Protein AF-0000000084336779 (afdb_homodimer)

Nearest PDB structures (foldseek):
  4cyd-assembly2_C  TM=8.939E-01  e=8.452E-19  Corynebacterium glutamicum
  3i54-assembly2_C  TM=9.020E-01  e=1.570E-17  Mycobacterium tuberculosis
  3i54-assembly1_A  TM=8.736E-01  e=9.930E-18  Mycobacterium tuberculosis
  3h3u-assembly1_A  TM=8.502E-01  e=4.452E-18  Mycobacterium tuberculosis H37Rv
  3d0s-assembly1_B  TM=7.621E-01  e=4.071E-15  Mycobacterium tuberculosis

Foldseek 3Di:
DDCVPLDPLLLADFDQLVLLVQDDPVLNCLQQVPKDKDKAAAFAWPDAFQAQDFFKKAWQAAKKWWWAADPVRAIATPDIDGHSHMPPVVCLVVVGTHRTIMGTNHITIMITTGSCSNVVSCVVPPSSVVSVVVRVVSVVSNVVVLVCCLVPPDLQLLLLVLVVNQQVRQCPPDDPPDFRKRQGDLSNSCSHSVHDSVSSVVSVVVCVVVVQWDDDPRIIGGPNNSVSSVRNVDD/DDCVPLDPLLLADFDQLVLLVQDDPVLNCLQQVPKDKDKDAAFAWPDAFQAQDFFKKAWQAAKKWWWAADPVRAIATPDIDGHSHMPPVVCLVVVGTHRTIMGTNHITIMITTGSCSNVVSCVVPPSSVVSVVVRVVSVVSNVVVLVCCLVPPDLQLLLLVLVVNQQVRQCPPDDPPDFRKRQGDLSNSCSHSVHDSVSSVVSVVVCVVVVQWDDDPRIIGGPNNSVSSVRNVDD

Structure (mmCIF, N/CA/C/O backbone):
data_AF-0000000084336779-model_v1
#
loop_
_entity.id
_entity.type
_entity.pdbx_description
1 polymer 'Uncharacterized protein'
#
loop_
_atom_site.group_PDB
_atom_site.id
_atom_site.type_symbol
_atom_site.label_atom_id
_atom_site.label_alt_id
_atom_site.label_comp_id
_atom_site.label_asym_id
_atom_site.label_entity_id
_atom_site.label_seq_id
_atom_site.pdbx_PDB_ins_code
_atom_site.Cartn_x
_atom_site.Cartn_y
_atom_site.Cartn_z
_atom_site.occupancy
_atom_site.B_iso_or_equiv
_atom_site.auth_seq_id
_atom_site.auth_comp_id
_atom_site.auth_asym_id
_atom_site.auth_atom_id
_atom_site.pdbx_PDB_model_num
ATOM 1 N N . MET A 1 1 ? -5.23 15.453 24 1 59.94 1 MET A N 1
ATOM 2 C CA . MET A 1 1 ? -5 14.117 24.547 1 59.94 1 MET A CA 1
ATOM 3 C C . MET A 1 1 ? -4.207 13.258 23.562 1 59.94 1 MET A C 1
ATOM 5 O O . MET A 1 1 ? -4.406 13.344 22.359 1 59.94 1 MET A O 1
ATOM 9 N N . SER A 1 2 ? -3.123 12.586 23.984 1 70.31 2 SER A N 1
ATOM 10 C CA . SER A 1 2 ? -2.219 11.766 23.188 1 70.31 2 SER A CA 1
ATOM 11 C C . SER A 1 2 ? -2.861 10.438 22.828 1 70.31 2 SER A C 1
ATOM 13 O O . SER A 1 2 ? -3.717 9.93 23.547 1 70.31 2 SER A O 1
ATOM 15 N N . LEU A 1 3 ? -2.695 9.984 21.562 1 82.44 3 LEU A N 1
ATOM 16 C CA . LEU A 1 3 ? -3.203 8.703 21.094 1 82.44 3 LEU A CA 1
ATOM 17 C C . LEU A 1 3 ? -2.361 7.555 21.625 1 82.44 3 LEU A C 1
ATOM 19 O O . LEU A 1 3 ? -2.682 6.387 21.406 1 82.44 3 LEU A O 1
ATOM 23 N N . SER A 1 4 ? -1.417 7.887 22.391 1 77.12 4 SER A N 1
ATOM 24 C CA . SER A 1 4 ? -0.489 6.859 22.859 1 77.12 4 SER A CA 1
ATOM 25 C C . SER A 1 4 ? -1.213 5.781 23.656 1 77.12 4 SER A C 1
ATOM 27 O O . SER A 1 4 ? -1.967 6.086 24.578 1 77.12 4 SER A O 1
ATOM 29 N N . GLY A 1 5 ? -1.048 4.566 23.281 1 79.44 5 GLY A N 1
ATOM 30 C CA . GLY A 1 5 ? -1.66 3.43 23.953 1 79.44 5 GLY A CA 1
ATOM 31 C C . GLY A 1 5 ? -3.111 3.217 23.562 1 79.44 5 GLY A C 1
ATOM 32 O O . GLY A 1 5 ? -3.715 2.205 23.922 1 79.44 5 GLY A O 1
ATOM 33 N N . LEU A 1 6 ? -3.697 4.227 22.938 1 86 6 LEU A N 1
ATOM 34 C CA . LEU A 1 6 ? -5.105 4.148 22.578 1 86 6 LEU A CA 1
ATOM 35 C C . LEU A 1 6 ? -5.266 3.648 21.141 1 86 6 LEU A C 1
ATOM 37 O O . LEU A 1 6 ? -6.168 2.859 20.859 1 86 6 LEU A O 1
ATOM 41 N N . PHE A 1 7 ? -4.406 4.07 20.297 1 90.12 7 PHE A N 1
ATOM 42 C CA . PHE A 1 7 ? -4.445 3.779 18.859 1 90.12 7 PHE A CA 1
ATOM 43 C C . PHE A 1 7 ? -3.041 3.795 18.266 1 90.12 7 PHE A C 1
ATOM 45 O O . PHE A 1 7 ? -2.262 4.715 18.531 1 90.12 7 PHE A O 1
ATOM 52 N N . PRO A 1 8 ? -2.732 2.773 17.547 1 88.25 8 PRO A N 1
ATOM 53 C CA . PRO A 1 8 ? -1.38 2.73 16.984 1 88.25 8 PRO A CA 1
ATOM 54 C C . PRO A 1 8 ? -1.22 3.627 15.766 1 88.25 8 PRO A C 1
ATOM 56 O O . PRO A 1 8 ? -0.97 3.133 14.656 1 88.25 8 PRO A O 1
ATOM 59 N N . ILE A 1 9 ? -1.18 4.879 15.969 1 90.62 9 ILE A N 1
ATOM 60 C CA . ILE A 1 9 ? -1.196 5.883 14.914 1 90.62 9 ILE A CA 1
ATOM 61 C C . ILE A 1 9 ? 0.051 5.738 14.047 1 90.62 9 ILE A C 1
ATOM 63 O O . ILE A 1 9 ? 0.007 5.984 12.836 1 90.62 9 ILE A O 1
ATOM 67 N N . ASP A 1 10 ? 1.109 5.273 14.617 1 88.19 10 ASP A N 1
ATOM 68 C CA . ASP A 1 10 ? 2.365 5.137 13.883 1 88.19 10 ASP A CA 1
ATOM 69 C C . ASP A 1 10 ? 2.23 4.121 12.75 1 88.19 10 ASP A C 1
ATOM 71 O O . ASP A 1 10 ? 2.979 4.172 11.773 1 88.19 10 ASP A O 1
ATOM 75 N N . ARG A 1 11 ? 1.268 3.258 12.82 1 89.25 11 ARG A N 1
ATOM 76 C CA . ARG A 1 11 ? 1.077 2.227 11.805 1 89.25 11 ARG A CA 1
ATOM 77 C C . ARG A 1 11 ? 0.182 2.727 10.68 1 89.25 11 ARG A C 1
ATOM 79 O O . ARG A 1 11 ? -0.058 2.008 9.703 1 89.25 11 ARG A O 1
ATOM 86 N N . TRP A 1 12 ? -0.248 4.008 10.82 1 91.75 12 TRP A N 1
ATOM 87 C CA . TRP A 1 12 ? -1.237 4.504 9.867 1 91.75 12 TRP A CA 1
ATOM 88 C C . TRP A 1 12 ? -0.703 5.715 9.109 1 91.75 12 TRP A C 1
ATOM 90 O O . TRP A 1 12 ? -1.395 6.273 8.258 1 91.75 12 TRP A O 1
ATOM 100 N N . THR A 1 13 ? 0.487 6.094 9.469 1 91 13 THR A N 1
ATOM 101 C CA . THR A 1 13 ? 1.025 7.301 8.852 1 91 13 THR A CA 1
ATOM 102 C C . THR A 1 13 ? 2.434 7.059 8.32 1 91 13 THR A C 1
ATOM 104 O O . THR A 1 13 ? 3.172 6.23 8.859 1 91 13 THR A O 1
ATOM 107 N N . PHE A 1 14 ? 2.74 7.777 7.227 1 90.5 14 PHE A N 1
ATOM 108 C CA . PHE A 1 14 ? 4.09 7.703 6.68 1 90.5 14 PHE A CA 1
ATOM 109 C C . PHE A 1 14 ? 5.074 8.461 7.562 1 90.5 14 PHE A C 1
ATOM 111 O O . PHE A 1 14 ? 4.676 9.312 8.359 1 90.5 14 PHE A O 1
ATOM 118 N N . THR A 1 15 ? 6.367 8.18 7.43 1 84.06 15 THR A N 1
ATOM 119 C CA . THR A 1 15 ? 7.348 8.727 8.359 1 84.06 15 THR A CA 1
ATOM 120 C C . THR A 1 15 ? 8.438 9.484 7.609 1 84.06 15 THR A C 1
ATOM 122 O O . THR A 1 15 ? 9.562 9.617 8.102 1 84.06 15 THR A O 1
ATOM 125 N N . THR A 1 16 ? 8.195 9.961 6.441 1 84.31 16 THR A N 1
ATOM 126 C CA . THR A 1 16 ? 9.242 10.594 5.66 1 84.31 16 THR A CA 1
ATOM 127 C C . THR A 1 16 ? 9.727 11.875 6.34 1 84.31 16 THR A C 1
ATOM 129 O O . THR A 1 16 ? 10.797 12.391 6.02 1 84.31 16 THR A O 1
ATOM 132 N N . ARG A 1 17 ? 8.93 12.445 7.215 1 80.06 17 ARG A N 1
ATOM 133 C CA . ARG A 1 17 ? 9.359 13.625 7.965 1 80.06 17 ARG A CA 1
ATOM 134 C C . ARG A 1 17 ? 10.664 13.359 8.695 1 80.06 17 ARG A C 1
ATOM 136 O O . ARG A 1 17 ? 11.508 14.258 8.82 1 80.06 17 ARG A O 1
ATOM 143 N N . PHE A 1 18 ? 10.867 12.18 9.016 1 80.25 18 PHE A N 1
ATOM 144 C CA . PHE A 1 18 ? 12.047 11.836 9.805 1 80.25 18 PHE A CA 1
ATOM 145 C C . PHE A 1 18 ? 13.25 11.602 8.898 1 80.25 18 PHE A C 1
ATOM 147 O O . PHE A 1 18 ? 14.391 11.695 9.344 1 80.25 18 PHE A O 1
ATOM 154 N N . VAL A 1 19 ? 12.961 11.328 7.656 1 81.19 19 VAL A N 1
ATOM 155 C CA . VAL A 1 19 ? 14.039 11.047 6.715 1 81.19 19 VAL A CA 1
ATOM 156 C C . VAL A 1 19 ? 14.898 12.297 6.531 1 81.19 19 VAL A C 1
ATOM 158 O O . VAL A 1 19 ? 16.125 12.227 6.59 1 81.19 19 VAL A O 1
ATOM 161 N N . LEU A 1 20 ? 14.305 13.445 6.438 1 81.38 20 LEU A N 1
ATOM 162 C CA . LEU A 1 20 ? 15.047 14.68 6.191 1 81.38 20 LEU A CA 1
ATOM 163 C C . LEU A 1 20 ? 15.758 15.141 7.457 1 81.38 20 LEU A C 1
ATOM 165 O O . LEU A 1 20 ? 16.844 15.727 7.387 1 81.38 20 LEU A O 1
ATOM 169 N N . GLN A 1 21 ? 15.031 14.844 8.523 1 84.38 21 GLN A N 1
ATOM 170 C CA . GLN A 1 21 ? 15.602 15.258 9.805 1 84.38 21 GLN A CA 1
ATOM 171 C C . GLN A 1 21 ? 16.859 14.469 10.133 1 84.38 21 GLN A C 1
ATOM 173 O O . GLN A 1 21 ? 17.719 14.93 10.898 1 84.38 21 GLN A O 1
ATOM 178 N N . SER A 1 22 ? 16.984 13.352 9.562 1 84.44 22 SER A N 1
ATOM 179 C CA . SER A 1 22 ? 18.078 12.445 9.891 1 84.44 22 SER A CA 1
ATOM 180 C C . SER A 1 22 ? 19.297 12.711 9.008 1 84.44 22 SER A C 1
ATOM 182 O O . SER A 1 22 ? 20.375 12.148 9.234 1 84.44 22 SER A O 1
ATOM 184 N N . LEU A 1 23 ? 19.141 13.602 8.117 1 89.25 23 LEU A N 1
ATOM 185 C CA . LEU A 1 23 ? 20.234 13.883 7.184 1 89.25 23 LEU A CA 1
ATOM 186 C C . LEU A 1 23 ? 21.297 14.766 7.836 1 89.25 23 LEU A C 1
ATOM 188 O O . LEU A 1 23 ? 20.969 15.656 8.625 1 89.25 23 LEU A O 1
ATOM 192 N N . SER A 1 24 ? 22.547 14.484 7.504 1 91.56 24 SER A N 1
ATOM 193 C CA . SER A 1 24 ? 23.609 15.422 7.859 1 91.56 24 SER A CA 1
ATOM 194 C C . SER A 1 24 ? 23.375 16.781 7.227 1 91.56 24 SER A C 1
ATOM 196 O O . SER A 1 24 ? 22.625 16.906 6.254 1 91.56 24 SER A O 1
ATOM 198 N N . GLN A 1 25 ? 24.047 17.766 7.809 1 92.56 25 GLN A N 1
ATOM 199 C CA . GLN A 1 25 ? 23.906 19.109 7.246 1 92.56 25 GLN A CA 1
ATOM 200 C C . GLN A 1 25 ? 24.375 19.156 5.797 1 92.56 25 GLN A C 1
ATOM 202 O O . GLN A 1 25 ? 23.75 19.797 4.953 1 92.56 25 GLN A O 1
ATOM 207 N N . ASN A 1 26 ? 25.438 18.438 5.531 1 93.19 26 ASN A N 1
ATOM 208 C CA . ASN A 1 26 ? 25.969 18.391 4.172 1 93.19 26 ASN A CA 1
ATOM 209 C C . ASN A 1 26 ? 24.969 17.781 3.203 1 93.19 26 ASN A C 1
ATOM 211 O O . ASN A 1 26 ? 24.75 18.297 2.105 1 93.19 26 ASN A O 1
ATOM 215 N N . ASP A 1 27 ? 24.344 16.688 3.576 1 93.44 27 ASP A N 1
ATOM 216 C CA . ASP A 1 27 ? 23.359 16.016 2.732 1 93.44 27 ASP A CA 1
ATOM 217 C C . ASP A 1 27 ? 22.125 16.891 2.535 1 93.44 27 ASP A C 1
ATOM 219 O O . ASP A 1 27 ? 21.562 16.938 1.438 1 93.44 27 ASP A O 1
ATOM 223 N N . ARG A 1 28 ? 21.766 17.531 3.605 1 92.88 28 ARG A N 1
ATOM 224 C CA . ARG A 1 28 ? 20.609 18.422 3.529 1 92.88 28 ARG A CA 1
ATOM 225 C C . ARG A 1 28 ? 20.859 19.578 2.574 1 92.88 28 ARG A C 1
ATOM 227 O O . ARG A 1 28 ? 20.016 19.922 1.759 1 92.88 28 ARG A O 1
ATOM 234 N N . ASP A 1 29 ? 22.062 20.141 2.701 1 94.5 29 ASP A N 1
ATOM 235 C CA . ASP A 1 29 ? 22.438 21.25 1.818 1 94.5 29 ASP A CA 1
ATOM 236 C C . ASP A 1 29 ? 22.453 20.797 0.359 1 94.5 29 ASP A C 1
ATOM 238 O O . ASP A 1 29 ? 22 21.531 -0.526 1 94.5 29 ASP A O 1
ATOM 242 N N . ALA A 1 30 ? 22.938 19.656 0.138 1 94.94 30 ALA A N 1
ATOM 243 C CA . ALA A 1 30 ? 22.984 19.125 -1.218 1 94.94 30 ALA A CA 1
ATOM 244 C C . ALA A 1 30 ? 21.594 18.875 -1.768 1 94.94 30 ALA A C 1
ATOM 246 O O . ALA A 1 30 ? 21.297 19.203 -2.918 1 94.94 30 ALA A O 1
ATOM 247 N N . LEU A 1 31 ? 20.734 18.344 -0.934 1 95.31 31 LEU A N 1
ATOM 248 C CA . LEU A 1 31 ? 19.359 18.031 -1.321 1 95.31 31 LEU A CA 1
ATOM 249 C C . LEU A 1 31 ? 18.594 19.297 -1.67 1 95.31 31 LEU A C 1
ATOM 251 O O . LEU A 1 31 ? 17.812 19.312 -2.629 1 95.31 31 LEU A O 1
ATOM 255 N N . LEU A 1 32 ? 18.875 20.328 -0.88 1 95.38 32 LEU A N 1
ATOM 256 C CA . LEU A 1 32 ? 18.062 21.531 -1.008 1 95.38 32 LEU A CA 1
ATOM 257 C C . LEU A 1 32 ? 18.797 22.609 -1.794 1 95.38 32 LEU A C 1
ATOM 259 O O . LEU A 1 32 ? 18.391 23.766 -1.801 1 95.38 32 LEU A O 1
ATOM 263 N N . ALA A 1 33 ? 19.828 22.266 -2.473 1 95.12 33 ALA A N 1
ATOM 264 C CA . ALA A 1 33 ? 20.719 23.219 -3.129 1 95.12 33 ALA A CA 1
ATOM 265 C C . ALA A 1 33 ? 19.969 24.047 -4.16 1 95.12 33 ALA A C 1
ATOM 267 O O . ALA A 1 33 ? 20.172 25.266 -4.262 1 95.12 33 ALA A O 1
ATOM 268 N N . ARG A 1 34 ? 19.156 23.547 -4.934 1 97 34 ARG A N 1
ATOM 269 C CA . ARG A 1 34 ? 18.469 24.25 -6.008 1 97 34 ARG A CA 1
ATOM 270 C C . ARG A 1 34 ? 16.953 24.219 -5.797 1 97 34 ARG A C 1
ATOM 272 O O . ARG A 1 34 ? 16.188 24.203 -6.766 1 97 34 ARG A O 1
ATOM 279 N N . GLN A 1 35 ? 16.516 24.094 -4.559 1 97.12 35 GLN A N 1
ATOM 280 C CA . GLN A 1 35 ? 15.078 24.062 -4.258 1 97.12 35 GLN A CA 1
ATOM 281 C C . GLN A 1 35 ? 14.398 25.359 -4.656 1 97.12 35 GLN A C 1
ATOM 283 O O . GLN A 1 35 ? 15.023 26.422 -4.656 1 97.12 35 GLN A O 1
ATOM 288 N N . THR A 1 36 ? 13.156 25.328 -5.086 1 98.06 36 THR A N 1
ATOM 289 C CA . THR A 1 36 ? 12.297 26.484 -5.336 1 98.06 36 THR A CA 1
ATOM 290 C C . THR A 1 36 ? 11.039 26.422 -4.473 1 98.06 36 THR A C 1
ATOM 292 O O . THR A 1 36 ? 10.312 25.422 -4.496 1 98.06 36 THR A O 1
ATOM 295 N N . ASN A 1 37 ? 10.812 27.453 -3.732 1 97.81 37 ASN A N 1
ATOM 296 C CA . ASN A 1 37 ? 9.617 27.516 -2.9 1 97.81 37 ASN A CA 1
ATOM 297 C C . ASN A 1 37 ? 8.406 28.016 -3.686 1 97.81 37 ASN A C 1
ATOM 299 O O . ASN A 1 37 ? 8.477 29.062 -4.336 1 97.81 37 ASN A O 1
ATOM 303 N N . ILE A 1 38 ? 7.367 27.312 -3.613 1 98.25 38 ILE A N 1
ATOM 304 C CA . ILE A 1 38 ? 6.152 27.625 -4.352 1 98.25 38 ILE A CA 1
ATOM 305 C C . ILE A 1 38 ? 4.961 27.672 -3.398 1 98.25 38 ILE A C 1
ATOM 307 O O . ILE A 1 38 ? 4.824 26.797 -2.533 1 98.25 38 ILE A O 1
ATOM 311 N N . SER A 1 39 ? 4.145 28.625 -3.578 1 98.5 39 SER A N 1
ATOM 312 C CA . SER A 1 39 ? 2.902 28.703 -2.818 1 98.5 39 SER A CA 1
ATOM 313 C C . SER A 1 39 ? 1.728 28.156 -3.619 1 98.5 39 SER A C 1
ATOM 315 O O . SER A 1 39 ? 1.625 28.391 -4.824 1 98.5 39 SER A O 1
ATOM 317 N N . TYR A 1 40 ? 0.946 27.375 -2.988 1 98.5 40 TYR A N 1
ATOM 318 C CA . TYR A 1 40 ? -0.268 26.812 -3.574 1 98.5 40 TYR A CA 1
ATOM 319 C C . TYR A 1 40 ? -1.499 27.234 -2.783 1 98.5 40 TYR A C 1
ATOM 321 O O . TYR A 1 40 ? -1.467 27.281 -1.551 1 98.5 40 TYR A O 1
ATOM 329 N N . MET A 1 41 ? -2.525 27.531 -3.518 1 98.19 41 MET A N 1
ATOM 330 C CA . MET A 1 41 ? -3.82 27.75 -2.881 1 98.19 41 MET A CA 1
ATOM 331 C C . MET A 1 41 ? -4.566 26.438 -2.691 1 98.19 41 MET A C 1
ATOM 333 O O . MET A 1 41 ? -4.234 25.438 -3.328 1 98.19 41 MET A O 1
ATOM 337 N N . LYS A 1 42 ? -5.512 26.562 -1.841 1 96.5 42 LYS A N 1
ATOM 338 C CA . LYS A 1 42 ? -6.363 25.391 -1.646 1 96.5 42 LYS A CA 1
ATOM 339 C C . LYS A 1 42 ? -6.926 24.891 -2.975 1 96.5 42 LYS A C 1
ATOM 341 O O . LYS A 1 42 ? -7.438 25.672 -3.773 1 96.5 42 LYS A O 1
ATOM 346 N N . GLY A 1 43 ? -6.73 23.609 -3.17 1 96.62 43 GLY A N 1
ATOM 347 C CA . GLY A 1 43 ? -7.324 22.984 -4.344 1 96.62 43 GLY A CA 1
ATOM 348 C C . GLY A 1 43 ? -6.375 22.922 -5.527 1 96.62 43 GLY A C 1
ATOM 349 O O . GLY A 1 43 ? -6.613 22.188 -6.48 1 96.62 43 GLY A O 1
ATOM 350 N N . GLU A 1 44 ? -5.344 23.688 -5.457 1 98.31 44 GLU A N 1
ATOM 351 C CA . GLU A 1 44 ? -4.414 23.703 -6.582 1 98.31 44 GLU A CA 1
ATOM 352 C C . GLU A 1 44 ? -3.654 22.375 -6.688 1 98.31 44 GLU A C 1
ATOM 354 O O . GLU A 1 44 ? -3.26 21.797 -5.672 1 98.31 44 GLU A O 1
ATOM 359 N N . VAL A 1 45 ? -3.49 21.938 -7.914 1 98.25 45 VAL A N 1
ATOM 360 C CA . VAL A 1 45 ? -2.818 20.672 -8.195 1 98.25 45 VAL A CA 1
ATOM 361 C C . VAL A 1 45 ? -1.307 20.891 -8.227 1 98.25 45 VAL A C 1
ATOM 363 O O . VAL A 1 45 ? -0.819 21.844 -8.852 1 98.25 45 VAL A O 1
ATOM 366 N N . ILE A 1 46 ? -0.614 20.109 -7.531 1 98.44 46 ILE A N 1
ATOM 367 C CA . ILE A 1 46 ? 0.843 20.141 -7.484 1 98.44 46 ILE A CA 1
ATOM 368 C C . ILE A 1 46 ? 1.422 19.328 -8.641 1 98.44 46 ILE A C 1
ATOM 370 O O . ILE A 1 46 ? 2.309 19.812 -9.352 1 98.44 46 ILE A O 1
ATOM 374 N N . PHE A 1 47 ? 0.95 18.141 -8.844 1 98.12 47 PHE A N 1
ATOM 375 C CA . PHE A 1 47 ? 1.239 17.328 -10.016 1 98.12 47 PHE A CA 1
ATOM 376 C C . PHE A 1 47 ? 0.077 16.391 -10.32 1 98.12 47 PHE A C 1
ATOM 378 O O . PHE A 1 47 ? -0.802 16.188 -9.484 1 98.12 47 PHE A O 1
ATOM 385 N N . ARG A 1 48 ? 0.099 15.797 -11.555 1 96.94 48 ARG A N 1
ATOM 386 C CA . ARG A 1 48 ? -1.026 14.992 -12.023 1 96.94 48 ARG A CA 1
ATOM 387 C C . ARG A 1 48 ? -0.594 13.555 -12.305 1 96.94 48 ARG A C 1
ATOM 389 O O . ARG A 1 48 ? 0.518 13.32 -12.781 1 96.94 48 ARG A O 1
ATOM 396 N N . GLU A 1 49 ? -1.494 12.766 -12.039 1 94.69 49 GLU A N 1
ATOM 397 C CA . GLU A 1 49 ? -1.31 11.344 -12.344 1 94.69 49 GLU A CA 1
ATOM 398 C C . GLU A 1 49 ? -0.888 11.148 -13.797 1 94.69 49 GLU A C 1
ATOM 400 O O . GLU A 1 49 ? -1.36 11.859 -14.688 1 94.69 49 GLU A O 1
ATOM 405 N N . ASN A 1 50 ? 0.074 10.242 -14.078 1 94.06 50 ASN A N 1
ATOM 406 C CA . ASN A 1 50 ? 0.521 9.773 -15.383 1 94.06 50 ASN A CA 1
ATOM 407 C C . ASN A 1 50 ? 1.427 10.789 -16.062 1 94.06 50 ASN A C 1
ATOM 409 O O . ASN A 1 50 ? 1.746 10.656 -17.25 1 94.06 50 ASN A O 1
ATOM 413 N N . THR A 1 51 ? 1.812 11.828 -15.391 1 96.75 51 THR A N 1
ATOM 414 C CA . THR A 1 51 ? 2.805 12.766 -15.914 1 96.75 51 THR A CA 1
ATOM 415 C C . THR A 1 51 ? 4.211 12.359 -15.484 1 96.75 51 THR A C 1
ATOM 417 O O . THR A 1 51 ? 4.375 11.586 -14.531 1 96.75 51 THR A O 1
ATOM 420 N N . VAL A 1 52 ? 5.199 12.812 -16.203 1 97.19 52 VAL A N 1
ATOM 421 C CA . VAL A 1 52 ? 6.598 12.492 -15.922 1 97.19 52 VAL A CA 1
ATOM 422 C C . VAL A 1 52 ? 7.105 13.344 -14.758 1 97.19 52 VAL A C 1
ATOM 424 O O . VAL A 1 52 ? 7.008 14.57 -14.789 1 97.19 52 VAL A O 1
ATOM 427 N N . PRO A 1 53 ? 7.602 12.68 -13.742 1 97.31 53 PRO A N 1
ATOM 428 C CA . PRO A 1 53 ? 8.102 13.453 -12.602 1 97.31 53 PRO A CA 1
ATOM 429 C C . PRO A 1 53 ? 9.383 14.211 -12.922 1 97.31 53 PRO A C 1
ATOM 431 O O . PRO A 1 53 ? 10.273 13.68 -13.586 1 97.31 53 PRO A O 1
ATOM 434 N N . SER A 1 54 ? 9.516 15.43 -12.484 1 96.19 54 SER A N 1
ATOM 435 C CA . SER A 1 54 ? 10.703 16.25 -12.688 1 96.19 54 SER A CA 1
ATOM 436 C C . SER A 1 54 ? 11.453 16.469 -11.375 1 96.19 54 SER A C 1
ATOM 438 O O . SER A 1 54 ? 12.586 16.953 -11.375 1 96.19 54 SER A O 1
ATOM 440 N N . GLY A 1 55 ? 10.82 16.125 -10.297 1 97.19 55 GLY A N 1
ATOM 441 C CA . GLY A 1 55 ? 11.398 16.312 -8.977 1 97.19 55 GLY A CA 1
ATOM 442 C C . GLY A 1 55 ? 10.477 15.867 -7.855 1 97.19 55 GLY A C 1
ATOM 443 O O . GLY A 1 55 ? 9.5 15.156 -8.094 1 97.19 55 GLY A O 1
ATOM 444 N N . VAL A 1 56 ? 10.93 16.156 -6.625 1 97.44 56 VAL A N 1
ATOM 445 C CA . VAL A 1 56 ? 10.156 15.82 -5.43 1 97.44 56 VAL A CA 1
ATOM 446 C C . VAL A 1 56 ? 9.727 17.109 -4.727 1 97.44 56 VAL A C 1
ATOM 448 O O . VAL A 1 56 ? 10.242 18.188 -5.012 1 97.44 56 VAL A O 1
ATOM 451 N N . TYR A 1 57 ? 8.758 16.953 -3.855 1 98.25 57 TYR A N 1
ATOM 452 C CA . TYR A 1 57 ? 8.156 18.109 -3.195 1 98.25 57 TYR A CA 1
ATOM 453 C C . TYR A 1 57 ? 8.203 17.953 -1.681 1 98.25 57 TYR A C 1
ATOM 455 O O . TYR A 1 57 ? 7.715 16.969 -1.138 1 98.25 57 TYR A O 1
ATOM 463 N N . LEU A 1 58 ? 8.789 18.922 -1.054 1 97.25 58 LEU A N 1
ATOM 464 C CA . LEU A 1 58 ? 8.844 18.984 0.403 1 97.25 58 LEU A CA 1
ATOM 465 C C . LEU A 1 58 ? 7.816 19.969 0.949 1 97.25 58 LEU A C 1
ATOM 467 O O . LEU A 1 58 ? 7.863 21.156 0.632 1 97.25 58 LEU A O 1
ATOM 471 N N . ILE A 1 59 ? 6.957 19.5 1.797 1 96.81 59 ILE A N 1
ATOM 472 C CA . ILE A 1 59 ? 5.918 20.359 2.363 1 96.81 59 ILE A CA 1
ATOM 473 C C . ILE A 1 59 ? 6.504 21.188 3.504 1 96.81 59 ILE A C 1
ATOM 475 O O . ILE A 1 59 ? 6.887 20.641 4.543 1 96.81 59 ILE A O 1
ATOM 479 N N . ILE A 1 60 ? 6.551 22.422 3.268 1 95.56 60 ILE A N 1
ATOM 480 C CA . ILE A 1 60 ? 7.031 23.344 4.297 1 95.56 60 ILE A CA 1
ATOM 481 C C . ILE A 1 60 ? 5.898 23.672 5.262 1 95.56 60 ILE A C 1
ATOM 483 O O . ILE A 1 60 ? 6.094 23.688 6.48 1 95.56 60 ILE A O 1
ATOM 487 N N . SER A 1 61 ? 4.797 23.938 4.734 1 95.38 61 SER A N 1
ATOM 488 C CA . SER A 1 61 ? 3.58 24.156 5.508 1 95.38 61 SER A CA 1
ATOM 489 C C . SER A 1 61 ? 2.336 23.812 4.699 1 95.38 61 SER A C 1
ATOM 491 O O . SER A 1 61 ? 2.34 23.906 3.473 1 95.38 61 SER A O 1
ATOM 493 N N . GLY A 1 62 ? 1.328 23.391 5.48 1 95.12 62 GLY A N 1
ATOM 494 C CA . GLY A 1 62 ? 0.069 23.016 4.855 1 95.12 62 GLY A CA 1
ATOM 495 C C . GLY A 1 62 ? -0.145 21.516 4.789 1 95.12 62 GLY A C 1
ATOM 496 O O . GLY A 1 62 ? 0.614 20.75 5.387 1 95.12 62 GLY A O 1
ATOM 497 N N . LYS A 1 63 ? -1.28 21.156 4.121 1 96.31 63 LYS A N 1
ATOM 498 C CA . LYS A 1 63 ? -1.663 19.766 3.93 1 96.31 63 LYS A CA 1
ATOM 499 C C . LYS A 1 63 ? -1.904 19.453 2.455 1 96.31 63 LYS A C 1
ATOM 501 O O . LYS A 1 63 ? -2.5 20.25 1.737 1 96.31 63 LYS A O 1
ATOM 506 N N . VAL A 1 64 ? -1.321 18.375 2.064 1 97.62 64 VAL A N 1
ATOM 507 C CA . VAL A 1 64 ? -1.436 17.938 0.674 1 97.62 64 VAL A CA 1
ATOM 508 C C . VAL A 1 64 ? -2.074 16.562 0.609 1 97.62 64 VAL A C 1
ATOM 510 O O . VAL A 1 64 ? -1.686 15.656 1.351 1 97.62 64 VAL A O 1
ATOM 513 N N . LYS A 1 65 ? -3.094 16.391 -0.22 1 97.62 65 LYS A N 1
ATOM 514 C CA . LYS A 1 65 ? -3.674 15.07 -0.446 1 97.62 65 LYS A CA 1
ATOM 515 C C . LYS A 1 65 ? -3.066 14.406 -1.68 1 97.62 65 LYS A C 1
ATOM 517 O O . LYS A 1 65 ? -2.818 15.07 -2.688 1 97.62 65 LYS A O 1
ATOM 522 N N . LYS A 1 66 ? -2.727 13.203 -1.578 1 97.19 66 LYS A N 1
ATOM 523 C CA . LYS A 1 66 ? -2.402 12.32 -2.695 1 97.19 66 LYS A CA 1
ATOM 524 C C . LYS A 1 66 ? -3.613 11.484 -3.107 1 97.19 66 LYS A C 1
ATOM 526 O O . LYS A 1 66 ? -4.207 10.797 -2.279 1 97.19 66 LYS A O 1
ATOM 531 N N . TYR A 1 67 ? -4.008 11.57 -4.426 1 96.19 67 TYR A N 1
ATOM 532 C CA . TYR A 1 67 ? -5.293 10.977 -4.781 1 96.19 67 TYR A CA 1
ATOM 533 C C . TYR A 1 67 ? -5.293 10.492 -6.223 1 96.19 67 TYR A C 1
ATOM 535 O O . TYR A 1 67 ? -4.418 10.859 -7.008 1 96.19 67 TYR A O 1
ATOM 543 N N . ARG A 1 68 ? -6.168 9.609 -6.438 1 92.44 68 ARG A N 1
ATOM 544 C CA . ARG A 1 68 ? -6.449 9.109 -7.777 1 92.44 68 ARG A CA 1
ATOM 545 C C . ARG A 1 68 ? -7.914 9.32 -8.148 1 92.44 68 ARG A C 1
ATOM 547 O O . ARG A 1 68 ? -8.789 9.297 -7.277 1 92.44 68 ARG A O 1
ATOM 554 N N . VAL A 1 69 ? -8.078 9.586 -9.445 1 87.94 69 VAL A N 1
ATOM 555 C CA . VAL A 1 69 ? -9.445 9.719 -9.93 1 87.94 69 VAL A CA 1
ATOM 556 C C . VAL A 1 69 ? -9.781 8.562 -10.875 1 87.94 69 VAL A C 1
ATOM 558 O O . VAL A 1 69 ? -8.992 8.234 -11.758 1 87.94 69 VAL A O 1
ATOM 561 N N . SER A 1 70 ? -10.82 7.84 -10.562 1 76.38 70 SER A N 1
ATOM 562 C CA . SER A 1 70 ? -11.242 6.746 -11.422 1 76.38 70 SER A CA 1
ATOM 563 C C . SER A 1 70 ? -12.172 7.238 -12.531 1 76.38 70 SER A C 1
ATOM 565 O O . SER A 1 70 ? -12.492 8.43 -12.594 1 76.38 70 SER A O 1
ATOM 567 N N . GLY A 1 71 ? -12.508 6.375 -13.5 1 66.56 71 GLY A N 1
ATOM 568 C CA . GLY A 1 71 ? -13.32 6.668 -14.664 1 66.56 71 GLY A CA 1
ATOM 569 C C . GLY A 1 71 ? -14.688 7.223 -14.32 1 66.56 71 GLY A C 1
ATOM 570 O O . GLY A 1 71 ? -15.305 7.918 -15.125 1 66.56 71 GLY A O 1
ATOM 571 N N . GLN A 1 72 ? -15.062 7.07 -13.148 1 66.94 72 GLN A N 1
ATOM 572 C CA . GLN A 1 72 ? -16.375 7.602 -12.812 1 66.94 72 GLN A CA 1
ATOM 573 C C . GLN A 1 72 ? -16.25 8.922 -12.055 1 66.94 72 GLN A C 1
ATOM 575 O O . GLN A 1 72 ? -17.172 9.32 -11.328 1 66.94 72 GLN A O 1
ATOM 580 N N . ALA A 1 73 ? -15.031 9.406 -12.094 1 66.25 73 ALA A N 1
ATOM 581 C CA . ALA A 1 73 ? -14.711 10.711 -11.516 1 66.25 73 ALA A CA 1
ATOM 582 C C . ALA A 1 73 ? -14.773 10.664 -9.992 1 66.25 73 ALA A C 1
ATOM 584 O O . ALA A 1 73 ? -15.18 11.641 -9.352 1 66.25 73 ALA A O 1
ATOM 585 N N . LYS A 1 74 ? -14.711 9.547 -9.516 1 82.38 74 LYS A N 1
ATOM 586 C CA . LYS A 1 74 ? -14.625 9.43 -8.062 1 82.38 74 LYS A CA 1
ATOM 587 C C . LYS A 1 74 ? -13.172 9.43 -7.598 1 82.38 74 LYS A C 1
ATOM 589 O O . LYS A 1 74 ? -12.344 8.672 -8.117 1 82.38 74 LYS A O 1
ATOM 594 N N . ALA A 1 75 ? -12.922 10.375 -6.617 1 88.88 75 ALA A N 1
ATOM 595 C CA . ALA A 1 75 ? -11.562 10.484 -6.109 1 88.88 75 ALA A CA 1
ATOM 596 C C . ALA A 1 75 ? -11.328 9.516 -4.949 1 88.88 75 ALA A C 1
ATOM 598 O O . ALA A 1 75 ? -12.242 9.258 -4.16 1 88.88 75 ALA A O 1
ATOM 599 N N . GLN A 1 76 ? -10.203 8.961 -4.957 1 92.06 76 GLN A N 1
ATOM 600 C CA . GLN A 1 76 ? -9.711 8.172 -3.832 1 92.06 76 GLN A CA 1
ATOM 601 C C . GLN A 1 76 ? -8.43 8.766 -3.262 1 92.06 76 GLN A C 1
ATOM 603 O O . GLN A 1 76 ? -7.422 8.883 -3.967 1 92.06 76 GLN A O 1
ATOM 608 N N . ILE A 1 77 ? -8.508 9.148 -2.033 1 95.44 77 ILE A N 1
ATOM 609 C CA . ILE A 1 77 ? -7.32 9.695 -1.387 1 95.44 77 ILE A CA 1
ATOM 610 C C . ILE A 1 77 ? -6.488 8.562 -0.791 1 95.44 77 ILE A C 1
ATOM 612 O O . ILE A 1 77 ? -6.988 7.773 0.012 1 95.44 77 ILE A O 1
ATOM 616 N N . ILE A 1 78 ? -5.242 8.516 -1.195 1 94.56 78 ILE A N 1
ATOM 617 C CA . ILE A 1 78 ? -4.316 7.488 -0.739 1 94.56 78 ILE A CA 1
ATOM 618 C C . ILE A 1 78 ? -3.758 7.867 0.631 1 94.56 78 ILE A C 1
ATOM 620 O O . ILE A 1 78 ? -3.768 7.055 1.56 1 94.56 78 ILE A O 1
ATOM 624 N N . TYR A 1 79 ? -3.27 9.055 0.788 1 95 79 TYR A N 1
ATOM 625 C CA . TYR A 1 79 ? -2.84 9.578 2.08 1 95 79 TYR A CA 1
ATOM 626 C C . TYR A 1 79 ? -2.75 11.102 2.053 1 95 79 TYR A C 1
ATOM 628 O O . TYR A 1 79 ? -2.859 11.711 0.988 1 95 79 TYR A O 1
ATOM 636 N N . VAL A 1 80 ? -2.615 11.648 3.27 1 96.06 80 VAL A N 1
ATOM 637 C CA . VAL A 1 80 ? -2.408 13.086 3.436 1 96.06 80 VAL A CA 1
ATOM 638 C C . VAL A 1 80 ? -1.003 13.344 3.975 1 96.06 80 VAL A C 1
ATOM 640 O O . VAL A 1 80 ? -0.561 12.688 4.918 1 96.06 80 VAL A O 1
ATOM 643 N N . ALA A 1 81 ? -0.358 14.242 3.32 1 96.31 81 ALA A N 1
ATOM 644 C CA . ALA A 1 81 ? 0.984 14.641 3.742 1 96.31 81 ALA A CA 1
ATOM 645 C C . ALA A 1 81 ? 0.975 16.016 4.387 1 96.31 81 ALA A C 1
ATOM 647 O O . ALA A 1 81 ? 0.225 16.906 3.963 1 96.31 81 ALA A O 1
ATOM 648 N N . GLY A 1 82 ? 1.75 16.125 5.414 1 94.75 82 GLY A N 1
ATOM 649 C CA . GLY A 1 82 ? 1.855 17.391 6.113 1 94.75 82 GLY A CA 1
ATOM 650 C C . GLY A 1 82 ? 3.277 17.906 6.188 1 94.75 82 GLY A C 1
ATOM 651 O O . GLY A 1 82 ? 4.141 17.484 5.418 1 94.75 82 GLY A O 1
ATOM 652 N N . GLN A 1 83 ? 3.486 18.859 7.094 1 92.5 83 GLN A N 1
ATOM 653 C CA . GLN A 1 83 ? 4.754 19.562 7.254 1 92.5 83 GLN A CA 1
ATOM 654 C C . GLN A 1 83 ? 5.914 18.578 7.418 1 92.5 83 GLN A C 1
ATOM 656 O O . GLN A 1 83 ? 5.844 17.672 8.242 1 92.5 83 GLN A O 1
ATOM 661 N N . GLY A 1 84 ? 6.941 18.766 6.547 1 92.19 84 GLY A N 1
ATOM 662 C CA . GLY A 1 84 ? 8.156 17.984 6.68 1 92.19 84 GLY A CA 1
ATOM 663 C C . GLY A 1 84 ? 8.141 16.719 5.852 1 92.19 84 GLY A C 1
ATOM 664 O O . GLY A 1 84 ? 9.156 16.016 5.754 1 92.19 84 GLY A O 1
ATOM 665 N N . GLU A 1 85 ? 7.07 16.422 5.254 1 94.5 85 GLU A N 1
ATOM 666 C CA . GLU A 1 85 ? 6.973 15.18 4.488 1 94.5 85 GLU A CA 1
ATOM 667 C C . GLU A 1 85 ? 7.277 15.414 3.012 1 94.5 85 GLU A C 1
ATOM 669 O O . GLU A 1 85 ? 7.09 16.531 2.506 1 94.5 85 GLU A O 1
ATOM 674 N N . LEU A 1 86 ? 7.777 14.414 2.387 1 95.69 86 LEU A N 1
ATOM 675 C CA . LEU A 1 86 ? 8.086 14.406 0.961 1 95.69 86 LEU A CA 1
ATOM 676 C C . LEU A 1 86 ? 6.969 13.742 0.166 1 95.69 86 LEU A C 1
ATOM 678 O O . LEU A 1 86 ? 6.41 12.727 0.599 1 95.69 86 LEU A O 1
ATOM 682 N N . VAL A 1 87 ? 6.629 14.367 -1.007 1 96.75 87 VAL A N 1
ATOM 683 C CA . VAL A 1 87 ? 5.703 13.711 -1.923 1 96.75 87 VAL A CA 1
ATOM 684 C C . VAL A 1 87 ? 6.305 13.664 -3.324 1 96.75 87 VAL A C 1
ATOM 686 O O . VAL A 1 87 ? 7.195 14.453 -3.648 1 96.75 87 VAL A O 1
ATOM 689 N N . GLY A 1 88 ? 5.922 12.664 -4.082 1 96.56 88 GLY A N 1
ATOM 690 C CA . GLY A 1 88 ? 6.367 12.531 -5.461 1 96.56 88 GLY A CA 1
ATOM 691 C C . GLY A 1 88 ? 7.621 11.695 -5.605 1 96.56 88 GLY A C 1
ATOM 692 O O . GLY A 1 88 ? 8.016 11.344 -6.719 1 96.56 88 GLY A O 1
ATOM 693 N N . TYR A 1 89 ? 8.234 11.312 -4.551 1 96.44 89 TYR A N 1
ATOM 694 C CA . TYR A 1 89 ? 9.523 10.625 -4.59 1 96.44 89 TYR A CA 1
ATOM 695 C C . TYR A 1 89 ? 9.359 9.188 -5.066 1 96.44 89 TYR A C 1
ATOM 697 O O . TYR A 1 89 ? 10.289 8.602 -5.621 1 96.44 89 TYR A O 1
ATOM 705 N N . HIS A 1 90 ? 8.219 8.609 -4.91 1 96.81 90 HIS A N 1
ATOM 706 C CA . HIS A 1 90 ? 8.008 7.238 -5.359 1 96.81 90 HIS A CA 1
ATOM 707 C C . HIS A 1 90 ? 8.227 7.105 -6.859 1 96.81 90 HIS A C 1
ATOM 709 O O . HIS A 1 90 ? 8.906 6.18 -7.316 1 96.81 90 HIS A O 1
ATOM 715 N N . ALA A 1 91 ? 7.648 8.055 -7.605 1 96.75 91 ALA A N 1
ATOM 716 C CA . ALA A 1 91 ? 7.734 8.016 -9.062 1 96.75 91 ALA A CA 1
ATOM 717 C C . ALA A 1 91 ? 9.18 8.188 -9.531 1 96.75 91 ALA A C 1
ATOM 719 O O . ALA A 1 91 ? 9.602 7.555 -10.508 1 96.75 91 ALA A O 1
ATOM 720 N N . ILE A 1 92 ? 9.906 9 -8.859 1 97 92 ILE A N 1
ATOM 721 C CA . ILE A 1 92 ? 11.305 9.234 -9.195 1 97 92 ILE A CA 1
ATOM 722 C C . ILE A 1 92 ? 12.117 7.961 -8.969 1 97 92 ILE A C 1
ATOM 724 O O . ILE A 1 92 ? 12.883 7.543 -9.836 1 97 92 ILE A O 1
ATOM 728 N N . LEU A 1 93 ? 11.914 7.375 -7.855 1 95.94 93 LEU A N 1
ATOM 729 C CA . LEU A 1 93 ? 12.688 6.203 -7.469 1 95.94 93 LEU A CA 1
ATOM 730 C C . LEU A 1 93 ? 12.352 5.008 -8.352 1 95.94 93 LEU A C 1
ATOM 732 O O . LEU A 1 93 ? 13.242 4.25 -8.742 1 95.94 93 LEU A O 1
ATOM 736 N N . SER A 1 94 ? 11.055 4.836 -8.656 1 95.38 94 SER A N 1
ATOM 737 C CA . SER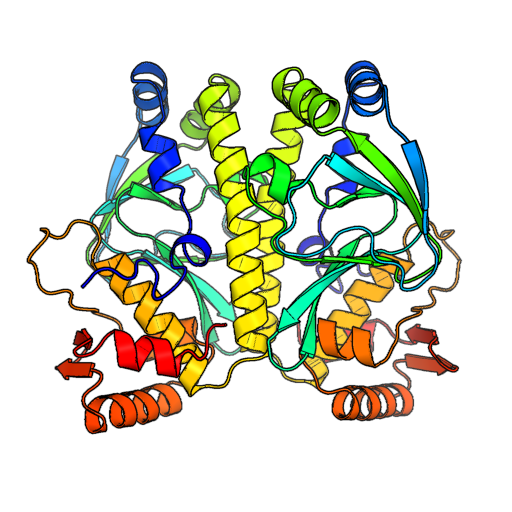 A 1 94 ? 10.633 3.701 -9.477 1 95.38 94 SER A CA 1
ATOM 738 C C . SER A 1 94 ? 10.883 3.969 -10.953 1 95.38 94 SER A C 1
ATOM 740 O O . SER A 1 94 ? 10.75 3.066 -11.781 1 95.38 94 SER A O 1
ATOM 742 N N . GLU A 1 95 ? 11.25 5.207 -11.289 1 94.88 95 GLU A N 1
ATOM 743 C CA . GLU A 1 95 ? 11.43 5.633 -12.672 1 94.88 95 GLU A CA 1
ATOM 744 C C . GLU A 1 95 ? 10.164 5.406 -13.492 1 94.88 95 GLU A C 1
ATOM 746 O O . GLU A 1 95 ? 10.219 4.871 -14.602 1 94.88 95 GLU A O 1
ATOM 751 N N . GLU A 1 96 ? 9.039 5.734 -12.875 1 95.62 96 GLU A N 1
ATOM 752 C CA . GLU A 1 96 ? 7.715 5.637 -13.477 1 95.62 96 GLU A CA 1
ATOM 753 C C . GLU A 1 96 ? 7.012 6.992 -13.484 1 95.62 96 GLU A C 1
ATOM 755 O O . GLU A 1 96 ? 7.512 7.961 -12.906 1 95.62 96 GLU A O 1
ATOM 760 N N . ARG A 1 97 ? 5.941 7.066 -14.273 1 95.94 97 ARG A N 1
ATOM 761 C CA . ARG A 1 97 ? 5.059 8.227 -14.18 1 95.94 97 ARG A CA 1
ATOM 762 C C . ARG A 1 97 ? 4.371 8.281 -12.82 1 95.94 97 ARG A C 1
ATOM 764 O O . ARG A 1 97 ? 4.336 7.289 -12.094 1 95.94 97 ARG A O 1
ATOM 771 N N . TYR A 1 98 ? 3.941 9.492 -12.445 1 95.94 98 TYR A N 1
ATOM 772 C CA . TYR A 1 98 ? 3.205 9.594 -11.195 1 95.94 98 TYR A CA 1
ATOM 773 C C . TYR A 1 98 ? 2.021 8.633 -11.172 1 95.94 98 TYR A C 1
ATOM 775 O O . TYR A 1 98 ? 1.187 8.648 -12.086 1 95.94 98 TYR A O 1
ATOM 783 N N . PRO A 1 99 ? 1.964 7.789 -10.188 1 92.81 99 PRO A N 1
ATOM 784 C CA . PRO A 1 99 ? 0.832 6.859 -10.117 1 92.81 99 PRO A CA 1
ATOM 785 C C . PRO A 1 99 ? -0.446 7.523 -9.609 1 92.81 99 PRO A C 1
ATOM 787 O O . PRO A 1 99 ? -1.525 6.93 -9.68 1 92.81 99 PRO A O 1
ATOM 790 N N . ASP A 1 100 ? -0.331 8.688 -9.07 1 95 100 ASP A N 1
ATOM 791 C CA . ASP A 1 100 ? -1.427 9.445 -8.477 1 95 100 ASP A CA 1
ATOM 792 C C . ASP A 1 100 ? -1.171 10.953 -8.578 1 95 100 ASP A C 1
ATOM 794 O O . ASP A 1 100 ? -0.125 11.375 -9.078 1 95 100 ASP A O 1
ATOM 798 N N . SER A 1 101 ? -2.166 11.695 -8.227 1 97.06 101 SER A N 1
ATOM 799 C CA . SER A 1 101 ? -2.078 13.156 -8.227 1 97.06 101 SER A CA 1
ATOM 800 C C . SER A 1 101 ? -1.885 13.695 -6.812 1 97.06 101 SER A C 1
ATOM 802 O O . SER A 1 101 ? -2.094 12.984 -5.832 1 97.06 101 SER A O 1
ATOM 804 N N . ALA A 1 102 ? -1.389 14.906 -6.75 1 98.25 102 ALA A N 1
ATOM 805 C CA . ALA A 1 102 ? -1.268 15.633 -5.488 1 98.25 102 ALA A CA 1
ATOM 806 C C . ALA A 1 102 ? -1.9 17.016 -5.59 1 98.25 102 ALA A C 1
ATOM 808 O O . ALA A 1 102 ? -1.74 17.703 -6.598 1 98.25 102 ALA A O 1
ATOM 809 N N . ALA A 1 103 ? -2.654 17.391 -4.566 1 98.31 103 ALA A N 1
ATOM 810 C CA . ALA A 1 103 ? -3.27 18.719 -4.535 1 98.31 103 ALA A CA 1
ATOM 811 C C . ALA A 1 103 ? -3.281 19.281 -3.115 1 98.31 103 ALA A C 1
ATOM 813 O O . ALA A 1 103 ? -3.34 18.516 -2.141 1 98.31 103 ALA A O 1
ATOM 814 N N . ALA A 1 104 ? -3.23 20.609 -3.041 1 98.19 104 ALA A N 1
ATOM 815 C CA . ALA A 1 104 ? -3.264 21.297 -1.753 1 98.19 104 ALA A CA 1
ATOM 816 C C . ALA A 1 104 ? -4.656 21.219 -1.129 1 98.19 104 ALA A C 1
ATOM 818 O O . ALA A 1 104 ? -5.652 21.516 -1.788 1 98.19 104 ALA A O 1
ATOM 819 N N . MET A 1 105 ? -4.703 20.812 0.145 1 96.12 105 MET A N 1
ATOM 820 C CA . MET A 1 105 ? -5.965 20.781 0.877 1 96.12 105 MET A CA 1
ATOM 821 C C . MET A 1 105 ? -6.219 22.109 1.582 1 96.12 105 MET A C 1
ATOM 823 O O . MET A 1 105 ? -7.324 22.359 2.066 1 96.12 105 MET A O 1
ATOM 827 N N . GLU A 1 106 ? -5.285 22.906 1.722 1 95.75 106 GLU A N 1
ATOM 828 C CA . GLU A 1 106 ? -5.227 24.25 2.279 1 95.75 106 GLU A CA 1
ATOM 829 C C . GLU A 1 106 ? -4.062 25.047 1.694 1 95.75 106 GLU A C 1
ATOM 831 O O . GLU A 1 106 ? -3.273 24.5 0.911 1 95.75 106 GLU A O 1
ATOM 836 N N . PRO A 1 107 ? -4.012 26.359 2 1 97.25 107 PRO A N 1
ATOM 837 C CA . PRO A 1 107 ? -2.824 27.062 1.523 1 97.25 107 PRO A CA 1
ATOM 838 C C . PRO A 1 107 ? -1.522 26.406 1.975 1 97.25 107 PRO A C 1
ATOM 840 O O . PRO A 1 107 ? -1.362 26.094 3.156 1 97.25 107 PRO A O 1
ATOM 843 N N . CYS A 1 108 ? -0.667 26.172 0.952 1 97.94 108 CYS A N 1
ATOM 844 C CA . CYS A 1 108 ? 0.553 25.422 1.229 1 97.94 108 CYS A CA 1
ATOM 845 C C . CYS A 1 108 ? 1.782 26.172 0.744 1 97.94 108 CYS A C 1
ATOM 847 O O . CYS A 1 108 ? 1.714 26.906 -0.243 1 97.94 108 CYS A O 1
ATOM 849 N N . LYS A 1 109 ? 2.824 26.078 1.502 1 98.38 109 LYS A N 1
ATOM 850 C CA . LYS A 1 109 ? 4.18 26.375 1.04 1 98.38 109 LYS A CA 1
ATOM 851 C C . LYS A 1 109 ? 4.973 25.094 0.812 1 98.38 109 LYS A C 1
ATOM 853 O O . LYS A 1 109 ? 5.121 24.266 1.726 1 98.38 109 LYS A O 1
ATOM 858 N N . ILE A 1 110 ? 5.453 24.938 -0.424 1 98.38 110 ILE A N 1
ATOM 859 C CA . ILE A 1 110 ? 6.082 23.688 -0.814 1 98.38 110 ILE A CA 1
ATOM 860 C C . ILE A 1 110 ? 7.422 23.969 -1.489 1 98.38 110 ILE A C 1
ATOM 862 O O . ILE A 1 110 ? 7.527 24.875 -2.324 1 98.38 110 ILE A O 1
ATOM 866 N N . ALA A 1 111 ? 8.445 23.266 -1.109 1 97.94 111 ALA A N 1
ATOM 867 C CA . ALA A 1 111 ? 9.742 23.344 -1.781 1 97.94 111 ALA A CA 1
ATOM 868 C C . ALA A 1 111 ? 9.852 22.297 -2.877 1 97.94 111 ALA A C 1
ATOM 870 O O . ALA A 1 111 ? 9.75 21.094 -2.605 1 97.94 111 ALA A O 1
ATOM 871 N N . TYR A 1 112 ? 10 22.734 -4.039 1 98.44 112 TYR A N 1
ATOM 872 C CA . TYR A 1 112 ? 10.312 21.844 -5.152 1 98.44 112 TYR A CA 1
ATOM 873 C C . TYR A 1 112 ? 11.797 21.516 -5.191 1 98.44 112 TYR A C 1
ATOM 875 O O . TYR A 1 112 ? 12.641 22.422 -5.148 1 98.44 112 TYR A O 1
ATOM 883 N N . ILE A 1 113 ? 12.148 20.25 -5.25 1 98 113 ILE A N 1
ATOM 884 C CA . ILE A 1 113 ? 13.523 19.766 -5.309 1 98 113 ILE A CA 1
ATOM 885 C C . ILE A 1 113 ? 13.75 19.016 -6.625 1 98 113 ILE A C 1
ATOM 887 O O . ILE A 1 113 ? 13.125 17.984 -6.879 1 98 113 ILE A O 1
ATOM 891 N N . PRO A 1 114 ? 14.625 19.469 -7.43 1 98.19 114 PRO A N 1
ATOM 892 C CA . PRO A 1 114 ? 14.875 18.812 -8.711 1 98.19 114 PRO A CA 1
ATOM 893 C C . PRO A 1 114 ? 15.32 17.359 -8.547 1 98.19 114 PRO A C 1
ATOM 895 O O . PRO A 1 114 ? 16.047 17.031 -7.605 1 98.19 114 PRO A O 1
ATOM 898 N N . LYS A 1 115 ? 14.883 16.562 -9.547 1 97.5 115 LYS A N 1
ATOM 899 C CA . LYS A 1 115 ? 15.195 15.133 -9.555 1 97.5 115 LYS A CA 1
ATOM 900 C C . LYS A 1 115 ? 16.688 14.891 -9.383 1 97.5 115 LYS A C 1
ATOM 902 O O . LYS A 1 115 ? 17.094 13.992 -8.648 1 97.5 115 LYS A O 1
ATOM 907 N N . GLU A 1 116 ? 17.531 15.68 -9.984 1 96.88 116 GLU A N 1
ATOM 908 C CA . GLU A 1 116 ? 18.984 15.508 -9.977 1 96.88 116 GLU A CA 1
ATOM 909 C C . GLU A 1 116 ? 19.547 15.688 -8.57 1 96.88 116 GLU A C 1
ATOM 911 O O . GLU A 1 116 ? 20.453 14.961 -8.156 1 96.88 116 GLU A O 1
ATOM 916 N N . ASP A 1 117 ? 19.031 16.641 -7.891 1 97.38 117 ASP A N 1
ATOM 917 C CA . ASP A 1 117 ? 19.5 16.859 -6.527 1 97.38 117 ASP A CA 1
ATOM 918 C C . ASP A 1 117 ? 19.062 15.727 -5.602 1 97.38 117 ASP A C 1
ATOM 920 O O . ASP A 1 117 ? 19.844 15.273 -4.766 1 97.38 117 ASP A O 1
ATOM 924 N N . PHE A 1 118 ? 17.828 15.32 -5.754 1 96.75 118 PHE A N 1
ATOM 925 C CA . PHE A 1 118 ? 17.297 14.227 -4.941 1 96.75 118 PHE A CA 1
ATOM 926 C C . PHE A 1 118 ? 18.078 12.945 -5.184 1 96.75 118 PHE A C 1
ATOM 928 O O . PHE A 1 118 ? 18.594 12.344 -4.238 1 96.75 118 PHE A O 1
ATOM 935 N N . THR A 1 119 ? 18.219 12.562 -6.434 1 95.62 119 THR A N 1
ATOM 936 C CA . THR A 1 119 ? 18.906 11.312 -6.777 1 95.62 119 THR A CA 1
ATOM 937 C C . THR A 1 119 ? 20.391 11.406 -6.48 1 95.62 119 THR A C 1
ATOM 939 O O . THR A 1 119 ? 21.016 10.43 -6.047 1 95.62 119 THR A O 1
ATOM 942 N N . GLY A 1 120 ? 21 12.57 -6.75 1 94.69 120 GLY A N 1
ATOM 943 C CA . GLY A 1 120 ? 22.391 12.766 -6.398 1 94.69 120 GLY A CA 1
ATOM 944 C C . GLY A 1 120 ? 22.672 12.562 -4.922 1 94.69 120 GLY A C 1
ATOM 945 O O . GLY A 1 120 ? 23.625 11.875 -4.555 1 94.69 120 GLY A O 1
ATOM 946 N N . THR A 1 121 ? 21.828 13.164 -4.102 1 94.38 121 THR A N 1
ATOM 947 C CA . THR A 1 121 ? 21.984 13.016 -2.658 1 94.38 121 THR A CA 1
ATOM 948 C C . THR A 1 121 ? 21.766 11.562 -2.242 1 94.38 121 THR A C 1
ATOM 950 O O . THR A 1 121 ? 22.5 11.031 -1.407 1 94.38 121 THR A O 1
ATOM 953 N N . LEU A 1 122 ? 20.797 10.93 -2.822 1 92.06 122 LEU A N 1
ATOM 954 C CA . LEU A 1 122 ? 20.484 9.539 -2.529 1 92.06 122 LEU A CA 1
ATOM 955 C C . LEU A 1 122 ? 21.672 8.633 -2.791 1 92.06 122 LEU A C 1
ATOM 957 O O . LEU A 1 122 ? 22.016 7.785 -1.962 1 92.06 122 LEU A O 1
ATOM 961 N N . TYR A 1 123 ? 22.344 8.844 -3.879 1 87.88 123 TYR A N 1
ATOM 962 C CA . TYR A 1 123 ? 23.406 7.953 -4.309 1 87.88 123 TYR A CA 1
ATOM 963 C C . TYR A 1 123 ? 24.719 8.289 -3.6 1 87.88 123 TYR A C 1
ATOM 965 O O . TYR A 1 123 ? 25.594 7.43 -3.473 1 87.88 123 TYR A O 1
ATOM 973 N N . ASN A 1 124 ? 24.781 9.453 -3.084 1 89.69 124 ASN A N 1
ATOM 974 C CA . ASN A 1 124 ? 26.031 9.875 -2.465 1 89.69 124 ASN A CA 1
ATOM 975 C C . ASN A 1 124 ? 25.969 9.789 -0.943 1 89.69 124 ASN A C 1
ATOM 977 O O . ASN A 1 124 ? 27 9.891 -0.265 1 89.69 124 ASN A O 1
ATOM 981 N N . SER A 1 125 ? 24.797 9.641 -0.468 1 90.5 125 SER A N 1
ATOM 982 C CA . SER A 1 125 ? 24.625 9.578 0.98 1 90.5 125 SER A CA 1
ATOM 983 C C . SER A 1 125 ? 24.062 8.227 1.413 1 90.5 125 SER A C 1
ATOM 985 O O . SER A 1 125 ? 22.844 8.016 1.379 1 90.5 125 SER A O 1
ATOM 987 N N . PRO A 1 126 ? 24.922 7.367 1.926 1 87.5 126 PRO A N 1
ATOM 988 C CA . PRO A 1 126 ? 24.438 6.066 2.393 1 87.5 126 PRO A CA 1
ATOM 989 C C . PRO A 1 126 ? 23.375 6.191 3.484 1 87.5 126 PRO A C 1
ATOM 991 O O . PRO A 1 126 ? 22.438 5.387 3.537 1 87.5 126 PRO A O 1
ATOM 994 N N . SER A 1 127 ? 23.547 7.172 4.277 1 88.5 127 SER A N 1
ATOM 995 C CA . SER A 1 127 ? 22.578 7.375 5.355 1 88.5 127 SER A CA 1
ATOM 996 C C . SER A 1 127 ? 21.203 7.738 4.805 1 88.5 127 SER A C 1
ATOM 998 O O . SER A 1 127 ? 20.188 7.242 5.289 1 88.5 127 SER A O 1
ATOM 1000 N N . PHE A 1 128 ? 21.203 8.578 3.768 1 91.5 128 PHE A N 1
ATOM 1001 C CA . PHE A 1 128 ? 19.938 8.977 3.154 1 91.5 128 PHE A CA 1
ATOM 1002 C C . PHE A 1 128 ? 19.234 7.77 2.533 1 91.5 128 PHE A C 1
ATOM 1004 O O . PHE A 1 128 ? 18.047 7.566 2.732 1 91.5 128 PHE A O 1
ATOM 1011 N N . SER A 1 129 ? 19.984 6.977 1.845 1 91.5 129 SER A N 1
ATOM 1012 C CA . SER A 1 129 ? 19.453 5.781 1.203 1 91.5 129 SER A CA 1
ATOM 1013 C C . SER A 1 129 ? 18.875 4.812 2.232 1 91.5 129 SER A C 1
ATOM 1015 O O . SER A 1 129 ? 17.797 4.262 2.037 1 91.5 129 SER A O 1
ATOM 1017 N N . ARG A 1 130 ? 19.594 4.656 3.279 1 90.69 130 ARG A N 1
ATOM 1018 C CA . ARG A 1 130 ? 19.156 3.746 4.336 1 90.69 130 ARG A CA 1
ATOM 1019 C C . ARG A 1 130 ? 17.859 4.227 4.969 1 90.69 130 ARG A C 1
ATOM 1021 O O . ARG A 1 130 ? 16.938 3.43 5.211 1 90.69 130 ARG A O 1
ATOM 1028 N N . TYR A 1 131 ? 17.75 5.465 5.191 1 91.31 131 TYR A N 1
ATOM 1029 C CA . TYR A 1 131 ? 16.562 6.02 5.812 1 91.31 131 TYR A CA 1
ATOM 1030 C C . TYR A 1 131 ? 15.367 5.93 4.875 1 91.31 131 TYR A C 1
ATOM 1032 O O . TYR A 1 131 ? 14.242 5.668 5.312 1 91.31 131 TYR A O 1
ATOM 1040 N N . LEU A 1 132 ? 15.617 6.137 3.631 1 93.31 132 LEU A N 1
ATOM 1041 C CA . LEU A 1 132 ? 14.531 6.035 2.668 1 93.31 132 LEU A CA 1
ATOM 1042 C C . LEU A 1 132 ? 14.055 4.594 2.533 1 93.31 132 LEU A C 1
ATOM 1044 O O . LEU A 1 132 ? 12.852 4.34 2.43 1 93.31 132 LEU A O 1
ATOM 1048 N N . LEU A 1 133 ? 15.008 3.688 2.52 1 94.25 133 LEU A N 1
ATOM 1049 C CA . LEU A 1 133 ? 14.648 2.273 2.5 1 94.25 133 LEU A CA 1
ATOM 1050 C C . LEU A 1 133 ? 13.781 1.917 3.701 1 94.25 133 LEU A C 1
ATOM 1052 O O . LEU A 1 133 ? 12.758 1.236 3.555 1 94.25 133 LEU A O 1
ATOM 1056 N N . LYS A 1 134 ? 14.148 2.416 4.816 1 94.19 134 LYS A N 1
ATOM 1057 C CA . LYS A 1 134 ? 13.391 2.188 6.039 1 94.19 134 LYS A CA 1
ATOM 1058 C C . LYS A 1 134 ? 11.992 2.787 5.934 1 94.19 134 LYS A C 1
ATOM 1060 O O . LYS A 1 134 ? 11 2.125 6.254 1 94.19 134 LYS A O 1
ATOM 1065 N N . SER A 1 135 ? 11.922 3.955 5.477 1 94.5 135 SER A N 1
ATOM 1066 C CA . SER A 1 135 ? 10.648 4.656 5.359 1 94.5 135 SER A CA 1
ATOM 1067 C C . SER A 1 135 ? 9.727 3.969 4.355 1 94.5 135 SER A C 1
ATOM 1069 O O . SER A 1 135 ? 8.547 3.766 4.633 1 94.5 135 SER A O 1
ATOM 1071 N N . LEU A 1 136 ? 10.289 3.633 3.225 1 95.06 136 LEU A N 1
ATOM 1072 C CA . LEU A 1 136 ? 9.508 2.955 2.195 1 95.06 136 LEU A CA 1
ATOM 1073 C C . LEU A 1 136 ? 9 1.607 2.697 1 95.06 136 LEU A C 1
ATOM 1075 O O . LEU A 1 136 ? 7.875 1.209 2.389 1 95.06 136 LEU A O 1
ATOM 1079 N N . SER A 1 137 ? 9.789 0.934 3.408 1 95.94 137 SER A N 1
ATOM 1080 C CA . SER A 1 137 ? 9.383 -0.355 3.957 1 95.94 137 SER A CA 1
ATOM 1081 C C . SER A 1 137 ? 8.266 -0.189 4.984 1 95.94 137 SER A C 1
ATOM 1083 O O . SER A 1 137 ? 7.344 -1.004 5.047 1 95.94 137 SER A O 1
ATOM 1085 N N . HIS A 1 138 ? 8.398 0.831 5.785 1 95.88 138 HIS A N 1
ATOM 1086 C CA . HIS A 1 138 ? 7.348 1.15 6.742 1 95.88 138 HIS A CA 1
ATOM 1087 C C . HIS A 1 138 ? 6.027 1.43 6.031 1 95.88 138 HIS A C 1
ATOM 1089 O O . HIS A 1 138 ? 4.957 1.075 6.535 1 95.88 138 HIS A O 1
ATOM 1095 N N . GLU A 1 139 ? 6.113 2.066 4.918 1 94.69 139 GLU A N 1
ATOM 1096 C CA . GLU A 1 139 ? 4.902 2.377 4.164 1 94.69 139 GLU A CA 1
ATOM 1097 C C . GLU A 1 139 ? 4.129 1.107 3.814 1 94.69 139 GLU A C 1
ATOM 1099 O O . GLU A 1 139 ? 2.904 1.139 3.676 1 94.69 139 GLU A O 1
ATOM 1104 N N . PHE A 1 140 ? 4.781 -0.008 3.674 1 93.5 140 PHE A N 1
ATOM 1105 C CA . PHE A 1 140 ? 4.117 -1.288 3.473 1 93.5 140 PHE A CA 1
ATOM 1106 C C . PHE A 1 140 ? 3.15 -1.582 4.613 1 93.5 140 PHE A C 1
ATOM 1108 O O . PHE A 1 140 ? 2.014 -1.999 4.383 1 93.5 140 PHE A O 1
ATOM 1115 N N . THR A 1 141 ? 3.637 -1.361 5.812 1 93.38 141 THR A N 1
ATOM 1116 C CA . THR A 1 141 ? 2.797 -1.578 6.984 1 93.38 141 THR A CA 1
ATOM 1117 C C . THR A 1 141 ? 1.552 -0.697 6.926 1 93.38 141 THR A C 1
ATOM 1119 O O . THR A 1 141 ? 0.442 -1.164 7.191 1 93.38 141 THR A O 1
ATOM 1122 N N . VAL A 1 142 ? 1.768 0.465 6.586 1 94 142 VAL A N 1
ATOM 1123 C CA . VAL A 1 142 ? 0.667 1.421 6.508 1 94 142 VAL A CA 1
ATOM 1124 C C . VAL A 1 142 ? -0.342 0.964 5.457 1 94 142 VAL A C 1
ATOM 1126 O O . VAL A 1 142 ? -1.545 0.916 5.723 1 94 142 VAL A O 1
ATOM 1129 N N . TYR A 1 143 ? 0.142 0.569 4.305 1 92.94 143 TYR A N 1
ATOM 1130 C CA . TYR A 1 143 ? -0.733 0.143 3.219 1 92.94 143 TYR A CA 1
ATOM 1131 C C . TYR A 1 143 ? -1.473 -1.138 3.584 1 92.94 143 TYR A C 1
ATOM 1133 O O . TYR A 1 143 ? -2.66 -1.284 3.281 1 92.94 143 TYR A O 1
ATOM 1141 N N . ALA A 1 144 ? -0.74 -2.029 4.152 1 91.31 144 ALA A N 1
ATOM 1142 C CA . ALA A 1 144 ? -1.372 -3.271 4.586 1 91.31 144 ALA A CA 1
ATOM 1143 C C . ALA A 1 144 ? -2.531 -2.994 5.539 1 91.31 144 ALA A C 1
ATOM 1145 O O . ALA A 1 144 ? -3.59 -3.619 5.441 1 91.31 144 ALA A O 1
ATOM 1146 N N . ASN A 1 145 ? -2.375 -2.051 6.426 1 91.06 145 ASN A N 1
ATOM 1147 C CA . ASN A 1 145 ? -3.428 -1.673 7.359 1 91.06 145 ASN A CA 1
ATOM 1148 C C . ASN A 1 145 ? -4.613 -1.038 6.641 1 91.06 145 ASN A C 1
ATOM 1150 O O . ASN A 1 145 ? -5.77 -1.331 6.957 1 91.06 145 ASN A O 1
ATOM 1154 N N . MET A 1 146 ? -4.293 -0.209 5.742 1 91.12 146 MET A N 1
ATOM 1155 C CA . MET A 1 146 ? -5.355 0.461 4.996 1 91.12 146 MET A CA 1
ATOM 1156 C C . MET A 1 146 ? -6.172 -0.543 4.191 1 91.12 146 MET A C 1
ATOM 1158 O O . MET A 1 146 ? -7.402 -0.468 4.16 1 91.12 146 MET A O 1
ATOM 1162 N N . LEU A 1 147 ? -5.5 -1.434 3.521 1 90.38 147 LEU A N 1
ATOM 1163 C CA . LEU A 1 147 ? -6.18 -2.471 2.754 1 90.38 147 LEU A CA 1
ATOM 1164 C C . LEU A 1 147 ? -7.09 -3.303 3.65 1 90.38 147 LEU A C 1
ATOM 1166 O O . LEU A 1 147 ? -8.242 -3.562 3.301 1 90.38 147 LEU A O 1
ATOM 1170 N N . SER A 1 148 ? -6.57 -3.641 4.766 1 88.31 148 SER A N 1
ATOM 1171 C CA . SER A 1 148 ? -7.348 -4.426 5.723 1 88.31 148 SER A CA 1
ATOM 1172 C C . SER A 1 148 ? -8.578 -3.66 6.191 1 88.31 148 SER A C 1
ATOM 1174 O O . SER A 1 148 ? -9.664 -4.238 6.328 1 88.31 148 SER A O 1
ATOM 1176 N N . THR A 1 149 ? -8.422 -2.426 6.445 1 88.44 149 THR A N 1
ATOM 1177 C CA . THR A 1 149 ? -9.516 -1.571 6.891 1 88.44 149 THR A CA 1
ATOM 1178 C C . THR A 1 149 ? -10.625 -1.521 5.84 1 88.44 149 THR A C 1
ATOM 1180 O O . THR A 1 149 ? -11.797 -1.702 6.164 1 88.44 149 THR A O 1
ATOM 1183 N N . LEU A 1 150 ? -10.289 -1.343 4.629 1 87.81 150 LEU A N 1
ATOM 1184 C CA . LEU A 1 150 ? -11.258 -1.203 3.549 1 87.81 150 LEU A CA 1
ATOM 1185 C C . LEU A 1 150 ? -12 -2.514 3.312 1 87.81 150 LEU A C 1
ATOM 1187 O O . LEU A 1 150 ? -13.172 -2.508 2.918 1 87.81 150 LEU A O 1
ATOM 1191 N N . MET A 1 151 ? -11.344 -3.561 3.572 1 86 151 MET A N 1
ATOM 1192 C CA . MET A 1 151 ? -11.93 -4.867 3.291 1 86 151 MET A CA 1
ATOM 1193 C C . MET A 1 151 ? -12.773 -5.348 4.461 1 86 151 MET A C 1
ATOM 1195 O O . MET A 1 151 ? -13.742 -6.09 4.273 1 86 151 MET A O 1
ATOM 1199 N N . GLN A 1 152 ? -12.492 -4.895 5.648 1 84.19 152 GLN A N 1
ATOM 1200 C CA . GLN A 1 152 ? -13.055 -5.605 6.793 1 84.19 152 GLN A CA 1
ATOM 1201 C C . GLN A 1 152 ? -13.875 -4.668 7.672 1 84.19 152 GLN A C 1
ATOM 1203 O O . GLN A 1 152 ? -14.656 -5.121 8.516 1 84.19 152 GLN A O 1
ATOM 1208 N N . HIS A 1 153 ? -13.672 -3.447 7.578 1 87.31 153 HIS A N 1
ATOM 1209 C CA . HIS A 1 153 ? -14.312 -2.512 8.5 1 87.31 153 HIS A CA 1
ATOM 1210 C C . HIS A 1 153 ? -15.578 -1.917 7.887 1 87.31 153 HIS A C 1
ATOM 1212 O O . HIS A 1 153 ? -15.672 -1.769 6.664 1 87.31 153 HIS A O 1
ATOM 1218 N N . SER A 1 154 ? -16.453 -1.614 8.742 1 91.5 154 SER A N 1
ATOM 1219 C CA . SER A 1 154 ? -17.703 -0.966 8.336 1 91.5 154 SER A CA 1
ATOM 1220 C C . SER A 1 154 ? -17.469 0.492 7.961 1 91.5 154 SER A C 1
ATOM 1222 O O . SER A 1 154 ? -16.375 1.03 8.188 1 91.5 154 SER A O 1
ATOM 1224 N N . ALA A 1 155 ? -18.547 1.081 7.434 1 94.31 155 ALA A N 1
ATOM 1225 C CA . ALA A 1 155 ? -18.5 2.486 7.035 1 94.31 155 ALA A CA 1
ATOM 1226 C C . ALA A 1 155 ? -18.156 3.381 8.227 1 94.31 155 ALA A C 1
ATOM 1228 O O . ALA A 1 155 ? -17.297 4.262 8.125 1 94.31 155 ALA A O 1
ATOM 1229 N N . SER A 1 156 ? -18.812 3.143 9.336 1 96.12 156 SER A N 1
ATOM 1230 C CA . SER A 1 156 ? -18.594 3.947 10.531 1 96.12 156 SER A CA 1
ATOM 1231 C C . SER A 1 156 ? -17.172 3.787 11.055 1 96.12 156 SER A C 1
ATOM 1233 O O . SER A 1 156 ? -16.531 4.766 11.453 1 96.12 156 SER A O 1
ATOM 1235 N N . GLU A 1 157 ? -16.703 2.568 11.031 1 95.06 157 GLU A N 1
ATOM 1236 C CA . GLU A 1 157 ? -15.352 2.281 11.5 1 95.06 157 GLU A CA 1
ATOM 1237 C C . GLU A 1 157 ? -14.305 2.959 10.617 1 95.06 157 GLU A C 1
ATOM 1239 O O . GLU A 1 157 ? -13.344 3.541 11.125 1 95.06 157 GLU A O 1
ATOM 1244 N N . ARG A 1 158 ? -14.516 2.871 9.336 1 94.94 158 ARG A N 1
ATOM 1245 C CA . ARG A 1 158 ? -13.586 3.48 8.391 1 94.94 158 ARG A CA 1
ATOM 1246 C C . ARG A 1 158 ? -13.547 4.996 8.555 1 94.94 158 ARG A C 1
ATOM 1248 O O . ARG A 1 158 ? -12.477 5.605 8.5 1 94.94 158 ARG A O 1
ATOM 1255 N N . LEU A 1 159 ? -14.68 5.629 8.781 1 97.12 159 LEU A N 1
ATOM 1256 C CA . LEU A 1 159 ? -14.734 7.07 9 1 97.12 159 LEU A CA 1
ATOM 1257 C C . LEU A 1 159 ? -14.008 7.453 10.289 1 97.12 159 LEU A C 1
ATOM 1259 O O . LEU A 1 159 ? -13.281 8.445 10.328 1 97.12 159 LEU A O 1
ATOM 1263 N N . ALA A 1 160 ? -14.227 6.676 11.297 1 97.5 160 ALA A N 1
ATOM 1264 C CA . ALA A 1 160 ? -13.555 6.926 12.57 1 97.5 160 ALA A CA 1
ATOM 1265 C C . ALA A 1 160 ? -12.039 6.887 12.406 1 97.5 160 ALA A C 1
ATOM 1267 O O . ALA A 1 160 ? -11.328 7.766 12.906 1 97.5 160 ALA A O 1
ATOM 1268 N N . ILE A 1 161 ? -11.578 5.891 11.664 1 95.62 161 ILE A N 1
ATOM 1269 C CA . ILE A 1 161 ? -10.141 5.742 11.438 1 95.62 161 ILE A CA 1
ATOM 1270 C C . ILE A 1 161 ? -9.617 6.945 10.648 1 95.62 161 ILE A C 1
ATOM 1272 O O . ILE A 1 161 ? -8.586 7.52 11 1 95.62 161 ILE A O 1
ATOM 1276 N N . ALA A 1 162 ? -10.344 7.316 9.633 1 96.06 162 ALA A N 1
ATOM 1277 C CA . ALA A 1 162 ? -9.953 8.477 8.828 1 96.06 162 ALA A CA 1
ATOM 1278 C C . ALA A 1 162 ? -9.844 9.727 9.695 1 96.06 162 ALA A C 1
ATOM 1280 O O . ALA A 1 162 ? -8.891 10.5 9.562 1 96.06 162 ALA A O 1
ATOM 1281 N N . LEU A 1 163 ? -10.758 9.93 10.578 1 97.12 163 LEU A N 1
ATOM 1282 C CA . LEU A 1 163 ? -10.773 11.102 11.445 1 97.12 163 LEU A CA 1
ATOM 1283 C C . LEU A 1 163 ? -9.594 11.086 12.414 1 97.12 163 LEU A C 1
ATOM 1285 O O . LEU A 1 163 ? -9 12.125 12.688 1 97.12 163 LEU A O 1
ATOM 1289 N N . ILE A 1 164 ? -9.297 9.914 12.906 1 96.25 164 ILE A N 1
ATOM 1290 C CA . ILE A 1 164 ? -8.172 9.781 13.82 1 96.25 164 ILE A CA 1
ATOM 1291 C C . ILE A 1 164 ? -6.875 10.156 13.102 1 96.25 164 ILE A C 1
ATOM 1293 O O . ILE A 1 164 ? -6.062 10.914 13.633 1 96.25 164 ILE A O 1
ATOM 1297 N N . ILE A 1 165 ? -6.742 9.633 11.898 1 94.62 165 ILE A N 1
ATOM 1298 C CA . ILE A 1 165 ? -5.547 9.898 11.109 1 94.62 165 ILE A CA 1
ATOM 1299 C C . ILE A 1 165 ? -5.441 11.398 10.828 1 94.62 165 ILE A C 1
ATOM 1301 O O . ILE A 1 165 ? -4.379 11.992 11.023 1 94.62 165 ILE A O 1
ATOM 1305 N N . LEU A 1 166 ? -6.516 11.992 10.43 1 95.5 166 LEU A N 1
ATOM 1306 C CA . LEU A 1 166 ? -6.516 13.406 10.086 1 95.5 166 LEU A CA 1
ATOM 1307 C C . LEU A 1 166 ? -6.25 14.273 11.312 1 95.5 166 LEU A C 1
ATOM 1309 O O . LEU A 1 166 ? -5.551 15.281 11.227 1 95.5 166 LEU A O 1
ATOM 1313 N N . ARG A 1 167 ? -6.848 13.883 12.383 1 94.44 167 ARG A N 1
ATOM 1314 C CA . ARG A 1 167 ? -6.605 14.625 13.617 1 94.44 167 ARG A CA 1
ATOM 1315 C C . ARG A 1 167 ? -5.113 14.719 13.914 1 94.44 167 ARG A C 1
ATOM 1317 O O . ARG A 1 167 ? -4.609 15.797 14.242 1 94.44 167 ARG A O 1
ATOM 1324 N N . GLU A 1 168 ? -4.457 13.586 13.773 1 92.06 168 GLU A N 1
ATOM 1325 C CA . GLU A 1 168 ? -3.027 13.562 14.062 1 92.06 168 GLU A CA 1
ATOM 1326 C C . GLU A 1 168 ? -2.248 14.398 13.055 1 92.06 168 GLU A C 1
ATOM 1328 O O . GLU A 1 168 ? -1.282 15.078 13.414 1 92.06 168 GLU A O 1
ATOM 1333 N N . LYS A 1 169 ? -2.641 14.336 11.828 1 91.69 169 LYS A N 1
ATOM 1334 C CA . LYS A 1 169 ? -1.982 15.133 10.797 1 91.69 169 LYS A CA 1
ATOM 1335 C C . LYS A 1 169 ? -2.152 16.625 11.055 1 91.69 169 LYS A C 1
ATOM 1337 O O . LYS A 1 169 ? -1.208 17.406 10.891 1 91.69 169 LYS A O 1
ATOM 1342 N N . PHE A 1 170 ? -3.268 17.016 11.523 1 91.62 170 PHE A N 1
ATOM 1343 C CA . PHE A 1 170 ? -3.566 18.438 11.719 1 91.62 170 PHE A CA 1
ATOM 1344 C C . PHE A 1 170 ? -2.994 18.922 13.047 1 91.62 170 PHE A C 1
ATOM 1346 O O . PHE A 1 170 ? -2.914 20.141 13.281 1 91.62 170 PHE A O 1
ATOM 1353 N N . LYS A 1 171 ? -2.67 18 13.82 1 89.81 171 LYS A N 1
ATOM 1354 C CA . LYS A 1 171 ? -1.999 18.328 15.07 1 89.81 171 LYS A CA 1
ATOM 1355 C C . LYS A 1 171 ? -0.559 18.766 14.828 1 89.81 171 LYS A C 1
ATOM 1357 O O . LYS A 1 171 ? 0.005 19.547 15.609 1 89.81 171 LYS A O 1
ATOM 1362 N N . GLU A 1 172 ? -0.049 18.297 13.766 1 82.38 172 GLU A N 1
ATOM 1363 C CA . GLU A 1 172 ? 1.345 18.594 13.453 1 82.38 172 GLU A CA 1
ATOM 1364 C C . GLU A 1 172 ? 1.565 20.094 13.305 1 82.38 172 GLU A C 1
ATOM 1366 O O . GLU A 1 172 ? 0.783 20.781 12.641 1 82.38 172 GLU A O 1
ATOM 1371 N N . GLY A 1 173 ? 2.574 20.578 13.898 1 75.06 173 GLY A N 1
ATOM 1372 C CA . GLY A 1 173 ? 2.943 21.984 13.805 1 75.06 173 GLY A CA 1
ATOM 1373 C C . GLY A 1 173 ? 2.23 22.859 14.812 1 75.06 173 GLY A C 1
ATOM 1374 O O . GLY A 1 173 ? 2.545 24.047 14.945 1 75.06 173 GLY A O 1
ATOM 1375 N N . LEU A 1 174 ? 1.205 22.234 15.461 1 80.81 174 LEU A N 1
ATOM 1376 C CA . LEU A 1 174 ? 0.481 23 16.469 1 80.81 174 LEU A CA 1
ATOM 1377 C C . LEU A 1 174 ? 1.263 23.062 17.766 1 80.81 174 LEU A C 1
ATOM 1379 O O . LEU A 1 174 ? 2.084 22.188 18.047 1 80.81 174 LEU A O 1
ATOM 1383 N N . GLN A 1 175 ? 0.95 24.094 18.406 1 77.88 175 GLN A N 1
ATOM 1384 C CA . GLN A 1 175 ? 1.485 24.188 19.766 1 77.88 175 GLN A CA 1
ATOM 1385 C C . GLN A 1 175 ? 0.822 23.172 20.688 1 77.88 175 GLN A C 1
ATOM 1387 O O . GLN A 1 175 ? -0.28 22.688 20.391 1 77.88 175 GLN A O 1
ATOM 1392 N N . GLU A 1 176 ? 1.474 22.609 21.672 1 73.12 176 GLU A N 1
ATOM 1393 C CA . GLU A 1 176 ? 1.062 21.531 22.578 1 73.12 176 GLU A CA 1
ATOM 1394 C C . GLU A 1 176 ? -0.379 21.719 23.031 1 73.12 176 GLU A C 1
ATOM 1396 O O . GLU A 1 176 ? -1.143 20.75 23.125 1 73.12 176 GLU A O 1
ATOM 1401 N N . ASP A 1 177 ? -0.835 22.984 23.297 1 74.06 177 ASP A N 1
ATOM 1402 C CA . ASP A 1 177 ? -2.154 23.203 23.891 1 74.06 177 ASP A CA 1
ATOM 1403 C C . ASP A 1 177 ? -3.133 23.75 22.844 1 74.06 177 ASP A C 1
ATOM 1405 O O . ASP A 1 177 ? -4.227 24.203 23.203 1 74.06 177 ASP A O 1
ATOM 1409 N N . GLY A 1 178 ? -2.75 23.594 21.719 1 82.38 178 GLY A N 1
ATOM 1410 C CA . GLY A 1 178 ? -3.635 24.125 20.703 1 82.38 178 GLY A CA 1
ATOM 1411 C C . GLY A 1 178 ? -4.777 23.203 20.344 1 82.38 178 GLY A C 1
ATOM 1412 O O . GLY A 1 178 ? -4.641 21.984 20.438 1 82.38 178 GLY A O 1
ATOM 1413 N N . GLU A 1 179 ? -5.887 23.781 20.078 1 88.44 179 GLU A N 1
ATOM 1414 C CA . GLU A 1 179 ? -7.039 23 19.641 1 88.44 179 GLU A CA 1
ATOM 1415 C C . GLU A 1 179 ? -6.805 22.422 18.25 1 88.44 179 GLU A C 1
ATOM 1417 O O . GLU A 1 179 ? -6.348 23.109 17.344 1 88.44 179 GLU A O 1
ATOM 1422 N N . ILE A 1 180 ? -7.027 21.172 18.172 1 92.94 180 ILE A N 1
ATOM 1423 C CA . ILE A 1 180 ? -6.863 20.5 16.891 1 92.94 180 ILE A CA 1
ATOM 1424 C C . ILE A 1 180 ? -8.156 20.594 16.094 1 92.94 180 ILE A C 1
ATOM 1426 O O . ILE A 1 180 ? -9.18 20.031 16.469 1 92.94 180 ILE A O 1
ATOM 1430 N N . VAL A 1 181 ? -8.109 21.312 15.031 1 94.81 181 VAL A N 1
ATOM 1431 C CA . VAL A 1 181 ? -9.258 21.469 14.148 1 94.81 181 VAL A CA 1
ATOM 1432 C C . VAL A 1 181 ? -8.984 20.797 12.812 1 94.81 181 VAL A C 1
ATOM 1434 O O . VAL A 1 181 ? -8.016 21.125 12.125 1 94.81 181 VAL A O 1
ATOM 1437 N N . ILE A 1 182 ? -9.805 19.797 12.484 1 95.81 182 ILE A N 1
ATOM 1438 C CA . ILE A 1 182 ? -9.711 19.109 11.195 1 95.81 182 ILE A CA 1
ATOM 1439 C C . ILE A 1 182 ? -10.516 19.875 10.148 1 95.81 182 ILE A C 1
ATOM 1441 O O . ILE A 1 182 ? -11.742 19.922 10.203 1 95.81 182 ILE A O 1
ATOM 1445 N N . SER A 1 183 ? -9.836 20.484 9.273 1 94.81 183 SER A N 1
ATOM 1446 C CA . SER A 1 183 ? -10.492 21.172 8.172 1 94.81 183 SER A CA 1
ATOM 1447 C C . SER A 1 183 ? -10.469 20.328 6.898 1 94.81 183 SER A C 1
ATOM 1449 O O . SER A 1 183 ? -9.453 20.281 6.199 1 94.81 183 SER A O 1
ATOM 1451 N N . VAL A 1 184 ? -11.555 19.688 6.586 1 95.5 184 VAL A N 1
ATOM 1452 C CA . VAL A 1 184 ? -11.609 18.75 5.477 1 95.5 184 VAL A CA 1
ATOM 1453 C C . VAL A 1 184 ? -13.016 18.734 4.879 1 95.5 184 VAL A C 1
ATOM 1455 O O . VAL A 1 184 ? -14 18.875 5.602 1 95.5 184 VAL A O 1
ATOM 1458 N N . SER A 1 185 ? -13.07 18.656 3.586 1 95.12 185 SER A N 1
ATOM 1459 C CA . SER A 1 185 ? -14.375 18.578 2.928 1 95.12 185 SER A CA 1
ATOM 1460 C C . SER A 1 185 ? -15.016 17.203 3.119 1 95.12 185 SER A C 1
ATOM 1462 O O . SER A 1 185 ? -14.32 16.219 3.391 1 95.12 185 SER A O 1
ATOM 1464 N N . ARG A 1 186 ? -16.328 17.156 2.98 1 96 186 ARG A N 1
ATOM 1465 C CA . ARG A 1 186 ? -17.047 15.891 3.051 1 96 186 ARG A CA 1
ATOM 1466 C C . ARG A 1 186 ? -16.641 14.961 1.909 1 96 186 ARG A C 1
ATOM 1468 O O . ARG A 1 186 ? -16.547 13.75 2.09 1 96 186 ARG A O 1
ATOM 1475 N N . SER A 1 187 ? -16.344 15.578 0.808 1 94.5 187 SER A N 1
ATOM 1476 C CA . SER A 1 187 ? -15.883 14.805 -0.34 1 94.5 187 SER A CA 1
ATOM 1477 C C . SER A 1 187 ? -14.523 14.172 -0.067 1 94.5 187 SER A C 1
ATOM 1479 O O . SER A 1 187 ? -14.297 13 -0.387 1 94.5 187 SER A O 1
ATOM 1481 N N . ASP A 1 188 ? -13.625 14.922 0.542 1 95.25 188 ASP A N 1
ATOM 1482 C CA . ASP A 1 188 ? -12.305 14.391 0.868 1 95.25 188 ASP A CA 1
ATOM 1483 C C . ASP A 1 188 ? -12.398 13.297 1.931 1 95.25 188 ASP A C 1
ATOM 1485 O O . ASP A 1 188 ? -11.672 12.305 1.873 1 95.25 188 ASP A O 1
ATOM 1489 N N . LEU A 1 189 ? -13.25 13.492 2.867 1 95.75 189 LEU A N 1
ATOM 1490 C CA . LEU A 1 189 ? -13.453 12.461 3.877 1 95.75 189 LEU A CA 1
ATOM 1491 C C . LEU A 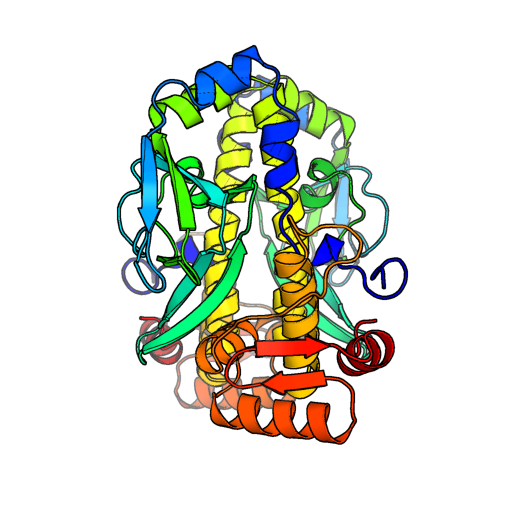1 189 ? -13.977 11.172 3.24 1 95.75 189 LEU A C 1
ATOM 1493 O O . LEU A 1 189 ? -13.539 10.078 3.596 1 95.75 189 LEU A O 1
ATOM 1497 N N . GLY A 1 190 ? -14.945 11.359 2.348 1 95.12 190 GLY A N 1
ATOM 1498 C CA . GLY A 1 190 ? -15.43 10.203 1.606 1 95.12 190 GLY A CA 1
ATOM 1499 C C . GLY A 1 190 ? -14.344 9.508 0.815 1 95.12 190 GLY A C 1
ATOM 1500 O O . GLY A 1 190 ? -14.234 8.281 0.852 1 95.12 190 GLY A O 1
ATOM 1501 N N . ALA A 1 191 ? -13.5 10.305 0.156 1 94.31 191 ALA A N 1
ATOM 1502 C CA . ALA A 1 191 ? -12.414 9.789 -0.673 1 94.31 191 ALA A CA 1
ATOM 1503 C C . ALA A 1 191 ? -11.383 9.047 0.173 1 94.31 191 ALA A C 1
ATOM 1505 O O . ALA A 1 191 ? -10.719 8.125 -0.311 1 94.31 191 ALA A O 1
ATOM 1506 N N . MET A 1 192 ? -11.25 9.43 1.419 1 93.69 192 MET A N 1
ATOM 1507 C CA . MET A 1 192 ? -10.281 8.805 2.314 1 93.69 192 MET A CA 1
ATOM 1508 C C . MET A 1 192 ? -10.852 7.531 2.932 1 93.69 192 MET A C 1
ATOM 1510 O O . MET A 1 192 ? -10.102 6.617 3.285 1 93.69 192 MET A O 1
ATOM 1514 N N . SER A 1 193 ? -12.148 7.457 3.08 1 94.12 193 SER A N 1
ATOM 1515 C CA . SER A 1 193 ? -12.758 6.371 3.838 1 94.12 193 SER A CA 1
ATOM 1516 C C . SER A 1 193 ? -13.523 5.422 2.922 1 94.12 193 SER A C 1
ATOM 1518 O O . SER A 1 193 ? -14.117 4.445 3.387 1 94.12 193 SER A O 1
ATOM 1520 N N . GLY A 1 194 ? -13.484 5.699 1.653 1 91.56 194 GLY A N 1
ATOM 1521 C CA . GLY A 1 194 ? -14.211 4.863 0.71 1 91.56 194 GLY A CA 1
ATOM 1522 C C . GLY A 1 194 ? -15.719 4.938 0.878 1 91.56 194 GLY A C 1
ATOM 1523 O O . GLY A 1 194 ? -16.406 3.914 0.854 1 91.56 194 GLY A O 1
ATOM 1524 N N . LEU A 1 195 ? -16.219 6.113 1.106 1 93.56 195 LEU A N 1
ATOM 1525 C CA . LEU A 1 195 ? -17.656 6.32 1.339 1 93.56 195 LEU A CA 1
ATOM 1526 C C . LEU A 1 195 ? -18.203 7.379 0.395 1 93.56 195 LEU A C 1
ATOM 1528 O O . LEU A 1 195 ? -17.484 8.297 -0.008 1 93.56 195 LEU A O 1
ATOM 1532 N N . ALA A 1 196 ? -19.469 7.172 0.086 1 93.19 196 ALA A N 1
ATOM 1533 C CA . ALA A 1 196 ? -20.172 8.258 -0.579 1 93.19 196 ALA A CA 1
ATOM 1534 C C . ALA A 1 196 ? -20.375 9.445 0.362 1 93.19 196 ALA A C 1
ATOM 1536 O O . ALA A 1 196 ? -20.453 9.273 1.579 1 93.19 196 ALA A O 1
ATOM 1537 N N . GLU A 1 197 ? -20.453 10.648 -0.246 1 94.25 197 GLU A N 1
ATOM 1538 C CA . GLU A 1 197 ? -20.594 11.875 0.532 1 94.25 197 GLU A CA 1
ATOM 1539 C C . GLU A 1 197 ? -21.828 11.812 1.445 1 94.25 197 GLU A C 1
ATOM 1541 O O . GLU A 1 197 ? -21.766 12.266 2.59 1 94.25 197 GLU A O 1
ATOM 1546 N N . GLU A 1 198 ? -22.844 11.227 0.923 1 96.56 198 GLU A N 1
ATOM 1547 C CA . GLU A 1 198 ? -24.078 11.141 1.702 1 96.56 198 GLU A CA 1
ATOM 1548 C C . GLU A 1 198 ? -23.859 10.312 2.967 1 96.56 198 GLU A C 1
ATOM 1550 O O . GLU A 1 198 ? -24.391 10.648 4.027 1 96.56 198 GLU A O 1
ATOM 1555 N N . ASN A 1 199 ? -23.172 9.234 2.893 1 96.5 199 ASN A N 1
ATOM 1556 C CA . ASN A 1 199 ? -22.875 8.391 4.043 1 96.5 199 ASN A CA 1
ATOM 1557 C C . ASN A 1 199 ? -21.969 9.109 5.047 1 96.5 199 ASN A C 1
ATOM 1559 O O . ASN A 1 199 ? -22.156 8.977 6.258 1 96.5 199 ASN A O 1
ATOM 1563 N N . VAL A 1 200 ? -21.047 9.883 4.559 1 97.38 200 VAL A N 1
ATOM 1564 C CA . VAL A 1 200 ? -20.156 10.656 5.422 1 97.38 200 VAL A CA 1
ATOM 1565 C C . VAL A 1 200 ? -20.984 11.633 6.258 1 97.38 200 VAL A C 1
ATOM 1567 O O . VAL A 1 200 ? -20.812 11.719 7.477 1 97.38 200 VAL A O 1
ATOM 1570 N N . ILE A 1 201 ? -21.828 12.344 5.59 1 97.69 201 ILE A N 1
ATOM 1571 C CA . ILE A 1 201 ? -22.641 13.359 6.254 1 97.69 201 ILE A CA 1
ATOM 1572 C C . ILE A 1 201 ? -23.5 12.703 7.344 1 97.69 201 ILE A C 1
ATOM 1574 O O . ILE A 1 201 ? -23.562 13.195 8.469 1 97.69 201 ILE A O 1
ATOM 1578 N N . ARG A 1 202 ? -24.062 11.57 6.984 1 97.94 202 ARG A N 1
ATOM 1579 C CA . ARG A 1 202 ? -24.906 10.852 7.938 1 97.94 202 ARG A CA 1
ATOM 1580 C C . ARG A 1 202 ? -24.094 10.391 9.141 1 97.94 202 ARG A C 1
ATOM 1582 O O . ARG A 1 202 ? -24.516 10.57 10.289 1 97.94 202 ARG A O 1
ATOM 1589 N N . LEU A 1 203 ? -23.047 9.82 8.953 1 98.06 203 LEU A N 1
ATOM 1590 C CA . LEU A 1 203 ? -22.219 9.273 10.023 1 98.06 203 LEU A CA 1
ATOM 1591 C C . LEU A 1 203 ? -21.656 10.391 10.891 1 98.06 203 LEU A C 1
ATOM 1593 O O . LEU A 1 203 ? -21.547 10.25 12.109 1 98.06 203 LEU A O 1
ATOM 1597 N N . LEU A 1 204 ? -21.25 11.469 10.258 1 98.06 204 LEU A N 1
ATOM 1598 C CA . LEU A 1 204 ? -20.781 12.625 11.023 1 98.06 204 LEU A CA 1
ATOM 1599 C C . LEU A 1 204 ? -21.875 13.141 11.945 1 98.06 204 LEU A C 1
ATOM 1601 O O . LEU A 1 204 ? -21.609 13.531 13.086 1 98.06 204 LEU A O 1
ATOM 1605 N N . ARG A 1 205 ? -23.078 13.141 11.398 1 97.81 205 ARG A N 1
ATOM 1606 C CA . ARG A 1 205 ? -24.203 13.547 12.227 1 97.81 205 ARG A CA 1
ATOM 1607 C C . ARG A 1 205 ? -24.375 12.617 13.422 1 97.81 205 ARG A C 1
ATOM 1609 O O . ARG A 1 205 ? -24.609 13.078 14.539 1 97.81 205 ARG A O 1
ATOM 1616 N N . ASP A 1 206 ? -24.219 11.383 13.141 1 98.19 206 ASP A N 1
ATOM 1617 C CA . ASP A 1 206 ? -24.328 10.391 14.211 1 98.19 206 ASP A CA 1
ATOM 1618 C C . ASP A 1 206 ? -23.25 10.617 15.266 1 98.19 206 ASP A C 1
ATOM 1620 O O . ASP A 1 206 ? -23.531 10.594 16.469 1 98.19 206 ASP A O 1
ATOM 1624 N N . PHE A 1 207 ? -22.031 10.805 14.836 1 98.31 207 PHE A N 1
ATOM 1625 C CA . PHE A 1 207 ? -20.922 11.047 15.75 1 98.31 207 PHE A CA 1
ATOM 1626 C C . PHE A 1 207 ? -21.156 12.312 16.562 1 98.31 207 PHE A C 1
ATOM 1628 O O . PHE A 1 207 ? -20.812 12.367 17.75 1 98.31 207 PHE A O 1
ATOM 1635 N N . LYS A 1 208 ? -21.688 13.328 15.93 1 98.06 208 LYS A N 1
ATOM 1636 C CA . LYS A 1 208 ? -21.984 14.586 16.609 1 98.06 208 LYS A CA 1
ATOM 1637 C C . LYS A 1 208 ? -23.062 14.383 17.672 1 98.06 208 LYS A C 1
ATOM 1639 O O . LYS A 1 208 ? -22.938 14.867 18.797 1 98.06 208 LYS A O 1
ATOM 1644 N N . THR A 1 209 ? -24.109 13.672 17.297 1 98.12 209 THR A N 1
ATOM 1645 C CA . THR A 1 209 ? -25.203 13.391 18.219 1 98.12 209 THR A CA 1
ATOM 1646 C C . THR A 1 209 ? -24.688 12.641 19.453 1 98.12 209 THR A C 1
ATOM 1648 O O . THR A 1 209 ? -25.172 12.875 20.562 1 98.12 209 THR A O 1
ATOM 1651 N N . GLN A 1 210 ? -23.719 11.836 19.25 1 97.88 210 GLN A N 1
ATOM 1652 C CA . GLN A 1 210 ? -23.141 11.055 20.328 1 97.88 210 GLN A CA 1
ATOM 1653 C C . GLN A 1 210 ? -22.094 11.867 21.094 1 97.88 210 GLN A C 1
ATOM 1655 O O . GLN A 1 210 ? -21.453 11.359 22 1 97.88 210 GLN A O 1
ATOM 1660 N N . LYS A 1 211 ? -21.812 13.078 20.688 1 98 211 LYS A N 1
ATOM 1661 C CA . LYS A 1 211 ? -20.906 14.031 21.312 1 98 211 LYS A CA 1
ATOM 1662 C C . LYS A 1 211 ? -19.453 13.57 21.188 1 98 211 LYS A C 1
ATOM 1664 O O . LYS A 1 211 ? -18.641 13.836 22.062 1 98 211 LYS A O 1
ATOM 1669 N N . ILE A 1 212 ? -19.203 12.836 20.172 1 97.94 212 ILE A N 1
ATOM 1670 C CA . ILE A 1 212 ? -17.828 12.406 19.891 1 97.94 212 ILE A CA 1
ATOM 1671 C C . ILE A 1 212 ? -17.078 13.539 19.203 1 97.94 212 ILE A C 1
ATOM 1673 O O . ILE A 1 212 ? -15.891 13.75 19.469 1 97.94 212 ILE A O 1
ATOM 1677 N N . ILE A 1 213 ? -17.797 14.18 18.328 1 98.31 213 ILE A N 1
ATOM 1678 C CA . ILE A 1 213 ? -17.203 15.281 17.578 1 98.31 213 ILE A CA 1
ATOM 1679 C C . ILE A 1 213 ? -18.156 16.484 17.609 1 98.31 213 ILE A C 1
ATOM 1681 O O . ILE A 1 213 ? -19.312 16.359 18 1 98.31 213 ILE A O 1
ATOM 1685 N N . GLU A 1 214 ? -17.578 17.594 17.266 1 98.12 214 GLU A N 1
ATOM 1686 C CA . GLU A 1 214 ? -18.328 18.812 16.938 1 98.12 214 GLU A CA 1
ATOM 1687 C C . GLU A 1 214 ? -18.016 19.281 15.516 1 98.12 214 GLU A C 1
ATOM 1689 O O . GLU A 1 214 ? -16.906 19.062 15.016 1 98.12 214 GLU A O 1
ATOM 1694 N N . ILE A 1 215 ? -19.031 19.859 14.891 1 97.12 215 ILE A N 1
ATOM 1695 C CA . ILE A 1 215 ? -18.875 20.281 13.5 1 97.12 215 ILE A CA 1
ATOM 1696 C C . ILE A 1 215 ? -19.281 21.734 13.359 1 97.12 215 ILE A C 1
ATOM 1698 O O . ILE A 1 215 ? -20.359 22.141 13.812 1 97.12 215 ILE A O 1
ATOM 1702 N N . GLU A 1 216 ? -18.438 22.484 12.812 1 95 216 GLU A N 1
ATOM 1703 C CA . GLU A 1 216 ? -18.719 23.859 12.391 1 95 216 GLU A CA 1
ATOM 1704 C C . GLU A 1 216 ? -18.312 24.094 10.945 1 95 216 GLU A C 1
ATOM 1706 O O . GLU A 1 216 ? -17.156 24.422 10.672 1 95 216 GLU A O 1
ATOM 1711 N N . GLY A 1 217 ? -19.281 24.062 10.047 1 91.19 217 GLY A N 1
ATOM 1712 C CA . GLY A 1 217 ? -18.938 24.109 8.633 1 91.19 217 GLY A CA 1
ATOM 1713 C C . GLY A 1 217 ? -18.078 22.953 8.18 1 91.19 217 GLY A C 1
ATOM 1714 O O . GLY A 1 217 ? -18.469 21.797 8.312 1 91.19 217 GLY A O 1
ATOM 1715 N N . ARG A 1 218 ? -16.891 23.266 7.75 1 90 218 ARG A N 1
ATOM 1716 C CA . ARG A 1 218 ? -15.977 22.219 7.293 1 90 218 ARG A CA 1
ATOM 1717 C C . ARG A 1 218 ? -15.039 21.781 8.414 1 90 218 ARG A C 1
ATOM 1719 O O . ARG A 1 218 ? -14.266 20.828 8.242 1 90 218 ARG A O 1
ATOM 1726 N N . ASN A 1 219 ? -15.164 22.438 9.516 1 96.19 219 ASN A N 1
ATOM 1727 C CA . ASN A 1 219 ? -14.273 22.156 10.633 1 96.19 219 ASN A CA 1
ATOM 1728 C C . ASN A 1 219 ? -14.859 21.078 11.555 1 96.19 219 ASN A C 1
ATOM 1730 O O . ASN A 1 219 ? -16.031 21.141 11.906 1 96.19 219 ASN A O 1
ATOM 1734 N N . ILE A 1 220 ? -14.016 20.141 11.852 1 97.75 220 ILE A N 1
ATOM 1735 C CA . ILE A 1 220 ? -14.398 19.047 12.75 1 97.75 220 ILE A CA 1
ATOM 1736 C C . ILE A 1 220 ? -13.477 19.031 13.969 1 97.75 220 ILE A C 1
ATOM 1738 O O . ILE A 1 220 ? -12.25 19.094 13.82 1 97.75 220 ILE A O 1
ATOM 1742 N N . ILE A 1 221 ? -14.031 19.031 15.133 1 97.44 221 ILE A N 1
ATOM 1743 C CA . ILE A 1 221 ? -13.273 18.938 16.375 1 97.44 221 ILE A CA 1
ATOM 1744 C C . ILE A 1 221 ? -13.625 17.641 17.094 1 97.44 221 ILE A C 1
ATOM 1746 O O . ILE A 1 221 ? -14.797 17.359 17.359 1 97.44 221 ILE A O 1
ATOM 1750 N N . VAL A 1 222 ? -12.648 16.844 17.406 1 96.88 222 VAL A N 1
ATOM 1751 C CA . VAL A 1 222 ? -12.875 15.625 18.156 1 96.88 222 VAL A CA 1
ATOM 1752 C C . VAL A 1 222 ? -13 15.945 19.641 1 96.88 222 VAL A C 1
ATOM 1754 O O . VAL A 1 222 ? -12.047 16.438 20.266 1 96.88 222 VAL A O 1
ATOM 1757 N N . LEU A 1 223 ? -14.07 15.672 20.25 1 96.56 223 LEU A N 1
ATOM 1758 C CA . LEU A 1 223 ? -14.359 15.984 21.641 1 96.56 223 LEU A CA 1
ATOM 1759 C C . LEU A 1 223 ? -13.953 14.828 22.547 1 96.56 223 LEU A C 1
ATOM 1761 O O . LEU A 1 223 ? -13.516 15.047 23.688 1 96.56 223 LEU A O 1
ATOM 1765 N N . ASP A 1 224 ? -14.133 13.68 22.062 1 95.5 224 ASP A N 1
ATOM 1766 C CA . ASP A 1 224 ? -13.867 12.469 22.844 1 95.5 224 ASP A CA 1
ATOM 1767 C C . ASP A 1 224 ? -13.07 11.453 22.016 1 95.5 224 ASP A C 1
ATOM 1769 O O . ASP A 1 224 ? -13.656 10.57 21.391 1 95.5 224 ASP A O 1
ATOM 1773 N N . ILE A 1 225 ? -11.82 11.516 22.172 1 94.44 225 ILE A N 1
ATOM 1774 C CA . ILE A 1 225 ? -10.93 10.695 21.359 1 94.44 225 ILE A CA 1
ATOM 1775 C C . ILE A 1 225 ? -11.094 9.227 21.734 1 94.44 225 ILE A C 1
ATOM 1777 O O . ILE A 1 225 ? -10.992 8.344 20.875 1 94.44 225 ILE A O 1
ATOM 1781 N N . ARG A 1 226 ? -11.375 8.875 22.969 1 95.12 226 ARG A N 1
ATOM 1782 C CA . ARG A 1 226 ? -11.555 7.496 23.406 1 95.12 226 ARG A CA 1
ATOM 1783 C C . ARG A 1 226 ? -12.766 6.863 22.719 1 95.12 226 ARG A C 1
ATOM 1785 O O . ARG A 1 226 ? -12.688 5.727 22.25 1 95.12 226 ARG A O 1
ATOM 1792 N N . SER A 1 227 ? -13.805 7.641 22.688 1 95.81 227 SER A N 1
ATOM 1793 C CA . SER A 1 227 ? -15.008 7.148 22.016 1 95.81 227 SER A CA 1
ATOM 1794 C C . SER A 1 227 ? -14.781 6.977 20.516 1 95.81 227 SER A C 1
ATOM 1796 O O . SER A 1 227 ? -15.297 6.039 19.906 1 95.81 227 SER A O 1
ATOM 1798 N N . LEU A 1 228 ? -14.047 7.906 19.922 1 96.5 228 LEU A N 1
ATOM 1799 C CA . LEU A 1 228 ? -13.742 7.797 18.5 1 96.5 228 LEU A CA 1
ATOM 1800 C C . LEU A 1 228 ? -12.914 6.547 18.219 1 96.5 228 LEU A C 1
ATOM 1802 O O . LEU A 1 228 ? -13.164 5.84 17.234 1 96.5 228 LEU A O 1
ATOM 1806 N N . VAL A 1 229 ? -11.953 6.285 19.062 1 95.5 229 VAL A N 1
ATOM 1807 C CA . VAL A 1 229 ? -11.117 5.098 18.922 1 95.5 229 VAL A CA 1
ATOM 1808 C C . VAL A 1 229 ? -11.969 3.842 19.078 1 95.5 229 VAL A C 1
ATOM 1810 O O . VAL A 1 229 ? -11.797 2.867 18.344 1 95.5 229 VAL A O 1
ATOM 1813 N N . LYS A 1 230 ? -12.875 3.859 20.016 1 94.56 230 LYS A N 1
ATOM 1814 C CA . LYS A 1 230 ? -13.789 2.734 20.188 1 94.56 230 LYS A CA 1
ATOM 1815 C C . LYS A 1 230 ? -14.602 2.488 18.922 1 94.56 230 LYS A C 1
ATOM 1817 O O . LYS A 1 230 ? -14.805 1.341 18.516 1 94.56 230 LYS A O 1
ATOM 1822 N N . GLU A 1 231 ? -15.016 3.586 18.281 1 93.81 231 GLU A N 1
ATOM 1823 C CA . GLU A 1 231 ? -15.797 3.488 17.047 1 93.81 231 GLU A CA 1
ATOM 1824 C C . GLU A 1 231 ? -14.977 2.852 15.922 1 93.81 231 GLU A C 1
ATOM 1826 O O . GLU A 1 231 ? -15.531 2.191 15.039 1 93.81 231 GLU A O 1
ATOM 1831 N N . SER A 1 232 ? -13.727 3.092 15.867 1 92.44 232 SER A N 1
ATOM 1832 C CA . SER A 1 232 ? -12.859 2.562 14.82 1 92.44 232 SER A CA 1
ATOM 1833 C C . SER A 1 232 ? -12.75 1.043 14.906 1 92.44 232 SER A C 1
ATOM 1835 O O . SER A 1 232 ? -12.344 0.388 13.945 1 92.44 232 SER A O 1
ATOM 1837 N N . ASN A 1 233 ? -13.023 0.457 16.078 1 85.5 233 ASN A N 1
ATOM 1838 C CA . ASN A 1 233 ? -12.977 -0.983 16.312 1 85.5 233 ASN A CA 1
ATOM 1839 C C . ASN A 1 233 ? -11.625 -1.568 15.898 1 85.5 233 ASN A C 1
ATOM 1841 O O . ASN A 1 233 ? -11.562 -2.65 15.312 1 85.5 233 ASN A O 1
ATOM 1845 N N . TYR A 1 234 ? -10.602 -0.661 16.016 1 77.94 234 TYR A N 1
ATOM 1846 C CA . TYR A 1 234 ? -9.281 -1.184 15.68 1 77.94 234 TYR A CA 1
ATOM 1847 C C . TYR A 1 234 ? -8.797 -2.164 16.734 1 77.94 234 TYR A C 1
ATOM 1849 O O . TYR A 1 234 ? -9.008 -1.948 17.938 1 77.94 234 TYR A O 1
ATOM 1857 N N . PRO A 1 235 ? -8.312 -3.354 16.422 1 60.62 235 PRO A N 1
ATOM 1858 C CA . PRO A 1 235 ? -7.906 -4.316 17.438 1 60.62 235 PRO A CA 1
ATOM 1859 C C . PRO A 1 235 ? -6.758 -3.807 18.312 1 60.62 235 PRO A C 1
ATOM 1861 O O . PRO A 1 235 ? -5.977 -2.959 17.875 1 60.62 235 PRO A O 1
ATOM 1864 N N . MET B 1 1 ? -2.328 -16.672 -24 1 60.41 1 MET B N 1
ATOM 1865 C CA . MET B 1 1 ? -2.479 -15.32 -24.547 1 60.41 1 MET B CA 1
ATOM 1866 C C . MET B 1 1 ? -1.881 -14.281 -23.609 1 60.41 1 MET B C 1
ATOM 1868 O O . MET B 1 1 ? -1.988 -14.406 -22.391 1 60.41 1 MET B O 1
ATOM 1872 N N . SER B 1 2 ? -1.034 -13.359 -24.078 1 70.75 2 SER B N 1
ATOM 1873 C CA . SER B 1 2 ? -0.327 -12.328 -23.328 1 70.75 2 SER B CA 1
ATOM 1874 C C . SER B 1 2 ? -1.266 -11.195 -22.922 1 70.75 2 SER B C 1
ATOM 1876 O O . SER B 1 2 ? -2.26 -10.93 -23.609 1 70.75 2 SER B O 1
ATOM 1878 N N . LEU B 1 3 ? -1.146 -10.703 -21.672 1 82.62 3 LEU B N 1
ATOM 1879 C CA . LEU B 1 3 ? -1.938 -9.586 -21.172 1 82.62 3 LEU B CA 1
ATOM 1880 C C . LEU B 1 3 ? -1.443 -8.258 -21.75 1 82.62 3 LEU B C 1
ATOM 1882 O O . LEU B 1 3 ? -2.037 -7.211 -21.516 1 82.62 3 LEU B O 1
ATOM 1886 N N . SER B 1 4 ? -0.489 -8.352 -22.578 1 77.12 4 SER B N 1
ATOM 1887 C CA . SER B 1 4 ? 0.125 -7.129 -23.094 1 77.12 4 SER B CA 1
ATOM 1888 C C . SER B 1 4 ? -0.889 -6.273 -23.844 1 77.12 4 SER B C 1
ATOM 1890 O O . SER B 1 4 ? -1.587 -6.77 -24.734 1 77.12 4 SER B O 1
ATOM 1892 N N . GLY B 1 5 ? -1.024 -5.055 -23.469 1 79.5 5 GLY B N 1
ATOM 1893 C CA . GLY B 1 5 ? -1.939 -4.117 -24.109 1 79.5 5 GLY B CA 1
ATOM 1894 C C . GLY B 1 5 ? -3.373 -4.277 -23.625 1 79.5 5 GLY B C 1
ATOM 1895 O O . GLY B 1 5 ? -4.234 -3.457 -23.953 1 79.5 5 GLY B O 1
ATOM 1896 N N . LEU B 1 6 ? -3.646 -5.395 -22.984 1 85.88 6 LEU B N 1
ATOM 1897 C CA . LEU B 1 6 ? -5.008 -5.672 -22.531 1 85.88 6 LEU B CA 1
ATOM 1898 C C . LEU B 1 6 ? -5.211 -5.215 -21.094 1 85.88 6 LEU B C 1
ATOM 1900 O O . LEU B 1 6 ? -6.266 -4.68 -20.75 1 85.88 6 LEU B O 1
ATOM 1904 N N . PHE B 1 7 ? -4.23 -5.391 -20.297 1 90.19 7 PHE B N 1
ATOM 1905 C CA . PHE B 1 7 ? -4.262 -5.109 -18.859 1 90.19 7 PHE B CA 1
ATOM 1906 C C . PHE B 1 7 ? -2.873 -4.762 -18.344 1 90.19 7 PHE B C 1
ATOM 1908 O O . PHE B 1 7 ? -1.899 -5.449 -18.656 1 90.19 7 PHE B O 1
ATOM 1915 N N . PRO B 1 8 ? -2.801 -3.695 -17.625 1 88.44 8 PRO B N 1
ATOM 1916 C CA . PRO B 1 8 ? -1.477 -3.303 -17.141 1 88.44 8 PRO B CA 1
ATOM 1917 C C . PRO B 1 8 ? -1.028 -4.121 -15.93 1 88.44 8 PRO B C 1
ATOM 1919 O O . PRO B 1 8 ? -0.855 -3.572 -14.844 1 88.44 8 PRO B O 1
ATOM 1922 N N . ILE B 1 9 ? -0.68 -5.328 -16.156 1 90.69 9 ILE B N 1
ATOM 1923 C CA . ILE B 1 9 ? -0.384 -6.297 -15.102 1 90.69 9 ILE B CA 1
ATOM 1924 C C . ILE B 1 9 ? 0.83 -5.832 -14.297 1 90.69 9 ILE B C 1
ATOM 1926 O O . ILE B 1 9 ? 0.912 -6.066 -13.086 1 90.69 9 ILE B O 1
ATOM 1930 N N . ASP B 1 10 ? 1.706 -5.113 -14.922 1 88.31 10 ASP B N 1
ATOM 1931 C CA . ASP B 1 10 ? 2.924 -4.656 -14.258 1 88.31 10 ASP B CA 1
ATOM 1932 C C . ASP B 1 10 ? 2.598 -3.703 -13.109 1 88.31 10 ASP B C 1
ATOM 1934 O O . ASP B 1 10 ? 3.385 -3.564 -12.172 1 88.31 10 ASP B O 1
ATOM 1938 N N . ARG B 1 11 ? 1.452 -3.109 -13.125 1 89.44 11 ARG B N 1
ATOM 1939 C CA . ARG B 1 11 ? 1.063 -2.15 -12.094 1 89.44 11 ARG B CA 1
ATOM 1940 C C . ARG B 1 11 ? 0.389 -2.852 -10.922 1 89.44 11 ARG B C 1
ATOM 1942 O O . ARG B 1 11 ? 0.027 -2.209 -9.93 1 89.44 11 ARG B O 1
ATOM 1949 N N . TRP B 1 12 ? 0.287 -4.203 -11.047 1 91.75 12 TRP B N 1
ATOM 1950 C CA . TRP B 1 12 ? -0.492 -4.926 -10.047 1 91.75 12 TRP B CA 1
ATOM 1951 C C . TRP B 1 12 ? 0.371 -5.953 -9.32 1 91.75 12 TRP B C 1
ATOM 1953 O O . TRP B 1 12 ? -0.109 -6.664 -8.438 1 91.75 12 TRP B O 1
ATOM 1963 N N . THR B 1 13 ? 1.604 -6.016 -9.742 1 91.12 13 THR B N 1
ATOM 1964 C CA . THR B 1 13 ? 2.461 -7.047 -9.164 1 91.12 13 THR B CA 1
ATOM 1965 C C . THR B 1 13 ? 3.781 -6.445 -8.695 1 91.12 13 THR B C 1
ATOM 1967 O O . THR B 1 13 ? 4.262 -5.461 -9.258 1 91.12 13 THR B O 1
ATOM 1970 N N . PHE B 1 14 ? 4.309 -7.062 -7.613 1 90.69 14 PHE B N 1
ATOM 1971 C CA . PHE B 1 14 ? 5.613 -6.645 -7.121 1 90.69 14 PHE B CA 1
ATOM 1972 C C . PHE B 1 14 ? 6.723 -7.121 -8.055 1 90.69 14 PHE B C 1
ATOM 1974 O O . PHE B 1 14 ? 6.52 -8.055 -8.844 1 90.69 14 PHE B O 1
ATOM 1981 N N . THR B 1 15 ? 7.91 -6.512 -7.965 1 84.88 15 THR B N 1
ATOM 1982 C CA . THR B 1 15 ? 8.945 -6.785 -8.953 1 84.88 15 THR B CA 1
ATOM 1983 C C . THR B 1 15 ? 10.234 -7.234 -8.266 1 84.88 15 THR B C 1
ATOM 1985 O O . THR B 1 15 ? 11.328 -7.086 -8.828 1 84.88 15 THR B O 1
ATOM 1988 N N . THR B 1 16 ? 10.188 -7.754 -7.086 1 85.25 16 THR B N 1
ATOM 1989 C CA . THR B 1 16 ? 11.406 -8.094 -6.371 1 85.25 16 THR B CA 1
ATOM 1990 C C . THR B 1 16 ? 12.172 -9.203 -7.094 1 85.25 16 THR B C 1
ATOM 1992 O O . THR B 1 16 ? 13.359 -9.414 -6.848 1 85.25 16 THR B O 1
ATOM 1995 N N . ARG B 1 17 ? 11.508 -9.977 -7.93 1 81.19 17 ARG B N 1
ATOM 1996 C CA . ARG B 1 17 ? 12.188 -11.008 -8.711 1 81.19 17 ARG B CA 1
ATOM 1997 C C . ARG B 1 17 ? 13.328 -10.414 -9.531 1 81.19 17 ARG B C 1
ATOM 1999 O O . ARG B 1 17 ? 14.375 -11.039 -9.695 1 81.19 17 ARG B O 1
ATOM 2006 N N . PHE B 1 18 ? 13.18 -9.227 -9.859 1 81 18 PHE B N 1
ATOM 2007 C CA . PHE B 1 18 ? 14.172 -8.586 -10.711 1 81 18 PHE B CA 1
ATOM 2008 C C . PHE B 1 18 ? 15.328 -8.039 -9.891 1 81 18 PHE B C 1
ATOM 2010 O O . PHE B 1 18 ? 16.422 -7.832 -10.406 1 81 18 PHE B O 1
ATOM 2017 N N . VAL B 1 19 ? 15.047 -7.816 -8.625 1 81.88 19 VAL B N 1
ATOM 2018 C CA . VAL B 1 19 ? 16.078 -7.27 -7.75 1 81.88 19 VAL B CA 1
ATOM 2019 C C . VAL B 1 19 ? 17.234 -8.266 -7.621 1 81.88 19 VAL B C 1
ATOM 2021 O O . VAL B 1 19 ? 18.406 -7.891 -7.758 1 81.88 19 VAL B O 1
ATOM 2024 N N . LEU B 1 20 ? 16.938 -9.531 -7.492 1 82.31 20 LEU B N 1
ATOM 2025 C CA . LEU B 1 20 ? 17.984 -10.547 -7.297 1 82.31 20 LEU B CA 1
ATOM 2026 C C . LEU B 1 20 ? 18.719 -10.82 -8.602 1 82.31 20 LEU B C 1
ATOM 2028 O O . LEU B 1 20 ? 19.922 -11.109 -8.586 1 82.31 20 LEU B O 1
ATOM 2032 N N . GLN B 1 21 ? 17.906 -10.727 -9.625 1 85.12 21 GLN B N 1
ATOM 2033 C CA . GLN B 1 21 ? 18.484 -10.992 -10.938 1 85.12 21 GLN B CA 1
ATOM 2034 C C . GLN B 1 21 ? 19.484 -9.906 -11.32 1 85.12 21 GLN B C 1
ATOM 2036 O O . GLN B 1 21 ? 20.391 -10.148 -12.125 1 85.12 21 GLN B O 1
ATOM 2041 N N . SER B 1 22 ? 19.344 -8.789 -10.75 1 85.31 22 SER B N 1
ATOM 2042 C CA . SER B 1 22 ? 20.172 -7.645 -11.125 1 85.31 22 SER B CA 1
ATOM 2043 C C . SER B 1 22 ? 21.453 -7.59 -10.305 1 85.31 22 SER B C 1
ATOM 2045 O O . SER B 1 22 ? 22.344 -6.781 -10.586 1 85.31 22 SER B O 1
ATOM 2047 N N . LEU B 1 23 ? 21.578 -8.484 -9.406 1 89.75 23 LEU B N 1
ATOM 2048 C CA . LEU B 1 23 ? 22.75 -8.484 -8.531 1 89.75 23 LEU B CA 1
ATOM 2049 C C . LEU B 1 23 ? 23.953 -9.078 -9.242 1 89.75 23 LEU B C 1
ATOM 2051 O O . LEU B 1 23 ? 23.828 -10.016 -10.023 1 89.75 23 LEU B O 1
ATOM 2055 N N . SER B 1 24 ? 25.125 -8.477 -8.984 1 91.75 24 SER B N 1
ATOM 2056 C CA . SER B 1 24 ? 26.359 -9.125 -9.406 1 91.75 24 SER B CA 1
ATOM 2057 C C . SER B 1 24 ? 26.516 -10.5 -8.758 1 91.75 24 SER B C 1
ATOM 2059 O O . SER B 1 24 ? 25.859 -10.797 -7.754 1 91.75 24 SER B O 1
ATOM 2061 N N . GLN B 1 25 ? 27.375 -11.297 -9.375 1 92.75 25 GLN B N 1
ATOM 2062 C CA . GLN B 1 25 ? 27.625 -12.625 -8.82 1 92.75 25 GLN B CA 1
ATOM 2063 C C . GLN B 1 25 ? 28.156 -12.531 -7.395 1 92.75 25 GLN B C 1
ATOM 2065 O O . GLN B 1 25 ? 27.766 -13.305 -6.52 1 92.75 25 GLN B O 1
ATOM 2070 N N . ASN B 1 26 ? 29.031 -11.57 -7.18 1 93.44 26 ASN B N 1
ATOM 2071 C CA . ASN B 1 26 ? 29.594 -11.375 -5.852 1 93.44 26 ASN B CA 1
ATOM 2072 C C . ASN B 1 26 ? 28.531 -11.031 -4.828 1 93.44 26 ASN B C 1
ATOM 2074 O O . ASN B 1 26 ? 28.516 -11.578 -3.723 1 93.44 26 ASN B O 1
ATOM 2078 N N . ASP B 1 27 ? 27.625 -10.141 -5.168 1 93.75 27 ASP B N 1
ATOM 2079 C CA . ASP B 1 27 ? 26.547 -9.727 -4.266 1 93.75 27 ASP B CA 1
ATOM 2080 C C . ASP B 1 27 ? 25.578 -10.883 -4.012 1 93.75 27 ASP B C 1
ATOM 2082 O O . ASP B 1 27 ? 25.109 -11.062 -2.887 1 93.75 27 ASP B O 1
ATOM 2086 N N . ARG B 1 28 ? 25.328 -11.602 -5.059 1 93.06 28 ARG B N 1
ATOM 2087 C CA . ARG B 1 28 ? 24.438 -12.75 -4.926 1 93.06 28 ARG B CA 1
ATOM 2088 C C . ARG B 1 28 ? 25.047 -13.797 -3.994 1 93.06 28 ARG B C 1
ATOM 2090 O O . ARG B 1 28 ? 24.344 -14.344 -3.137 1 93.06 28 ARG B O 1
ATOM 2097 N N . ASP B 1 29 ? 26.328 -14.047 -4.195 1 94.62 29 ASP B N 1
ATOM 2098 C CA . ASP B 1 29 ? 27.031 -15.008 -3.34 1 94.62 29 ASP B CA 1
ATOM 2099 C C . ASP B 1 29 ? 27.016 -14.555 -1.881 1 94.62 29 ASP B C 1
ATOM 2101 O O . ASP B 1 29 ? 26.812 -15.367 -0.977 1 94.62 29 ASP B O 1
ATOM 2105 N N . ALA B 1 30 ? 27.188 -13.328 -1.669 1 95.06 30 ALA B N 1
ATOM 2106 C CA . ALA B 1 30 ? 27.172 -12.781 -0.316 1 95.06 30 ALA B CA 1
ATOM 2107 C C . ALA B 1 30 ? 25.797 -12.891 0.308 1 95.06 30 ALA B C 1
ATOM 2109 O O . ALA B 1 30 ? 25.656 -13.289 1.47 1 95.06 30 ALA B O 1
ATOM 2110 N N . LEU B 1 31 ? 24.797 -12.609 -0.477 1 95.44 31 LEU B N 1
ATOM 2111 C CA . LEU B 1 31 ? 23.406 -12.648 -0.015 1 95.44 31 LEU B CA 1
ATOM 2112 C C . LEU B 1 31 ? 23 -14.07 0.367 1 95.44 31 LEU B C 1
ATOM 2114 O O . LEU B 1 31 ? 22.312 -14.273 1.365 1 95.44 31 LEU B O 1
ATOM 2118 N N . LEU B 1 32 ? 23.484 -14.992 -0.435 1 95.44 32 LEU B N 1
ATOM 2119 C CA . LEU B 1 32 ? 23.031 -16.359 -0.271 1 95.44 32 LEU B CA 1
ATOM 2120 C C . LEU B 1 32 ? 24.062 -17.203 0.469 1 95.44 32 LEU B C 1
ATOM 2122 O O . LEU B 1 32 ? 23.969 -18.438 0.49 1 95.44 32 LEU B O 1
ATOM 2126 N N . ALA B 1 33 ? 25 -16.609 1.084 1 95.12 33 ALA B N 1
ATOM 2127 C CA . ALA B 1 33 ? 26.141 -17.297 1.686 1 95.12 33 ALA B CA 1
ATOM 2128 C C . ALA B 1 33 ? 25.688 -18.281 2.75 1 95.12 33 ALA B C 1
ATOM 2130 O O . ALA B 1 33 ? 26.203 -19.406 2.832 1 95.12 33 ALA B O 1
ATOM 2131 N N . ARG B 1 34 ? 24.812 -18.016 3.572 1 96.94 34 ARG B N 1
ATOM 2132 C CA . ARG B 1 34 ? 24.375 -18.859 4.68 1 96.94 34 ARG B CA 1
ATOM 2133 C C . ARG B 1 34 ? 22.906 -19.219 4.551 1 96.94 34 ARG B C 1
ATOM 2135 O O . ARG B 1 34 ? 22.219 -19.406 5.559 1 96.94 34 ARG B O 1
ATOM 2142 N N . GLN B 1 35 ? 22.375 -19.219 3.344 1 97.06 35 GLN B N 1
ATOM 2143 C CA . GLN B 1 35 ? 20.969 -19.547 3.121 1 97.06 35 GLN B CA 1
ATOM 2144 C C . GLN B 1 35 ? 20.672 -20.984 3.553 1 97.06 35 GLN B C 1
ATOM 2146 O O . GLN B 1 35 ? 21.547 -21.844 3.521 1 97.06 35 GLN B O 1
ATOM 2151 N N . THR B 1 36 ? 19.484 -21.266 4.043 1 98.06 36 THR B N 1
ATOM 2152 C CA . THR B 1 36 ? 18.953 -22.594 4.328 1 98.06 36 THR B CA 1
ATOM 2153 C C . THR B 1 36 ? 17.688 -22.859 3.531 1 98.06 36 THR B C 1
ATOM 2155 O O . THR B 1 36 ? 16.734 -22.078 3.59 1 98.06 36 THR B O 1
ATOM 2158 N N . ASN B 1 37 ? 17.703 -23.922 2.805 1 97.81 37 ASN B N 1
ATOM 2159 C CA . ASN B 1 37 ? 16.516 -24.297 2.033 1 97.81 37 ASN B CA 1
ATOM 2160 C C . ASN B 1 37 ? 15.516 -25.094 2.875 1 97.81 37 ASN B C 1
ATOM 2162 O O . ASN B 1 37 ? 15.891 -26.078 3.518 1 97.81 37 ASN B O 1
ATOM 2166 N N . ILE B 1 38 ? 14.32 -24.688 2.857 1 98.25 38 ILE B N 1
ATOM 2167 C CA . ILE B 1 38 ? 13.266 -25.297 3.656 1 98.25 38 ILE B CA 1
ATOM 2168 C C . ILE B 1 38 ? 12.078 -25.641 2.762 1 98.25 38 ILE B C 1
ATOM 2170 O O . ILE B 1 38 ? 11.68 -24.844 1.915 1 98.25 38 ILE B O 1
ATOM 2174 N N . SER B 1 39 ? 11.555 -26.766 2.973 1 98.5 39 SER B N 1
ATOM 2175 C CA . SER B 1 39 ? 10.336 -27.172 2.277 1 98.5 39 SER B CA 1
ATOM 2176 C C . SER B 1 39 ? 9.102 -26.938 3.141 1 98.5 39 SER B C 1
ATOM 2178 O O . SER B 1 39 ? 9.125 -27.188 4.348 1 98.5 39 SER B O 1
ATOM 2180 N N . TYR B 1 40 ? 8.117 -26.375 2.561 1 98.5 40 TYR B N 1
ATOM 2181 C CA . TYR B 1 40 ? 6.832 -26.156 3.213 1 98.5 40 TYR B CA 1
ATOM 2182 C C . TYR B 1 40 ? 5.711 -26.891 2.48 1 98.5 40 TYR B C 1
ATOM 2184 O O . TYR B 1 40 ? 5.691 -26.922 1.248 1 98.5 40 TYR B O 1
ATOM 2192 N N . MET B 1 41 ? 4.828 -27.422 3.27 1 98.19 41 MET B N 1
ATOM 2193 C CA . MET B 1 41 ? 3.6 -27.969 2.699 1 98.19 41 MET B CA 1
ATOM 2194 C C . MET B 1 41 ? 2.535 -26.891 2.555 1 98.19 41 MET B C 1
ATOM 2196 O O . MET B 1 41 ? 2.633 -25.828 3.178 1 98.19 41 MET B O 1
ATOM 2200 N N . LYS B 1 42 ? 1.61 -27.25 1.755 1 96.5 42 LYS B N 1
ATOM 2201 C CA . LYS B 1 42 ? 0.478 -26.344 1.613 1 96.5 42 LYS B CA 1
ATOM 2202 C C . LYS B 1 42 ? -0.123 -25.984 2.973 1 96.5 42 LYS B C 1
ATOM 2204 O O . LYS B 1 42 ? -0.378 -26.875 3.789 1 96.5 42 LYS B O 1
ATOM 2209 N N . GLY B 1 43 ? -0.26 -24.703 3.162 1 96.62 43 GLY B N 1
ATOM 2210 C CA . GLY B 1 43 ? -0.929 -24.25 4.371 1 96.62 43 GLY B CA 1
ATOM 2211 C C . GLY B 1 43 ? 0.031 -23.938 5.504 1 96.62 43 GLY B C 1
ATOM 2212 O O . GLY B 1 43 ? -0.34 -23.281 6.473 1 96.62 43 GLY B O 1
ATOM 2213 N N . GLU B 1 44 ? 1.223 -24.406 5.371 1 98.31 44 GLU B N 1
ATOM 2214 C CA . GLU B 1 44 ? 2.184 -24.188 6.445 1 98.31 44 GLU B CA 1
ATOM 2215 C C . GLU B 1 44 ? 2.586 -22.703 6.52 1 98.31 44 GLU B C 1
ATOM 2217 O O . GLU B 1 44 ? 2.768 -22.062 5.488 1 98.31 44 GLU B O 1
ATOM 2222 N N . VAL B 1 45 ? 2.691 -22.234 7.734 1 98.25 45 VAL B N 1
ATOM 2223 C CA . VAL B 1 45 ? 3.033 -20.844 7.992 1 98.25 45 VAL B CA 1
ATOM 2224 C C . VAL B 1 45 ? 4.547 -20.656 7.941 1 98.25 45 VAL B C 1
ATOM 2226 O O . VAL B 1 45 ? 5.293 -21.453 8.539 1 98.25 45 VAL B O 1
ATOM 2229 N N . ILE B 1 46 ? 4.984 -19.734 7.215 1 98.5 46 ILE B N 1
ATOM 2230 C CA . ILE B 1 46 ? 6.398 -19.391 7.09 1 98.5 46 ILE B CA 1
ATOM 2231 C C . ILE B 1 46 ? 6.812 -18.453 8.219 1 98.5 46 ILE B C 1
ATOM 2233 O O . ILE B 1 46 ? 7.828 -18.672 8.883 1 98.5 46 ILE B O 1
ATOM 2237 N N . PHE B 1 47 ? 6.062 -17.422 8.453 1 98.12 47 PHE B N 1
ATOM 2238 C CA . PHE B 1 47 ? 6.195 -16.547 9.609 1 98.12 47 PHE B CA 1
ATOM 2239 C C . PHE B 1 47 ? 4.848 -15.938 9.984 1 98.12 47 PHE B C 1
ATOM 2241 O O . PHE B 1 47 ? 3.904 -15.969 9.188 1 98.12 47 PHE B O 1
ATOM 2248 N N . ARG B 1 48 ? 4.77 -15.344 11.219 1 97 48 ARG B N 1
ATOM 2249 C CA . ARG B 1 48 ? 3.5 -14.852 11.75 1 97 48 ARG B CA 1
ATOM 2250 C C . ARG B 1 48 ? 3.566 -13.352 12.023 1 97 48 ARG B C 1
ATOM 2252 O O . ARG B 1 48 ? 4.598 -12.836 12.453 1 97 48 ARG B O 1
ATOM 2259 N N . GLU B 1 49 ? 2.486 -12.812 11.789 1 94.69 49 GLU B N 1
ATOM 2260 C CA . GLU B 1 49 ? 2.318 -11.391 12.102 1 94.69 49 GLU B CA 1
ATOM 2261 C C . GLU B 1 49 ? 2.744 -11.086 13.531 1 94.69 49 GLU B C 1
ATOM 2263 O O . GLU B 1 49 ? 2.508 -11.891 14.438 1 94.69 49 GLU B O 1
ATOM 2268 N N . ASN B 1 50 ? 3.441 -9.969 13.773 1 94.06 50 ASN B N 1
ATOM 2269 C CA . ASN B 1 50 ? 3.818 -9.391 15.062 1 94.06 50 ASN B CA 1
ATOM 2270 C C . ASN B 1 50 ? 4.988 -10.148 15.688 1 94.06 50 ASN B C 1
ATOM 2272 O O . ASN B 1 50 ? 5.32 -9.922 16.859 1 94.06 50 ASN B O 1
ATOM 2276 N N . THR B 1 51 ? 5.598 -11.055 14.992 1 96.75 51 THR B N 1
ATOM 2277 C CA . THR B 1 51 ? 6.82 -11.703 15.461 1 96.75 51 THR B CA 1
ATOM 2278 C C . THR B 1 51 ? 8.055 -10.953 14.953 1 96.75 51 THR B C 1
ATOM 2280 O O . THR B 1 51 ? 7.969 -10.172 14.008 1 96.75 51 THR B O 1
ATOM 2283 N N . VAL B 1 52 ? 9.164 -11.148 15.617 1 97.25 52 VAL B N 1
ATOM 2284 C CA . VAL B 1 52 ? 10.414 -10.477 15.273 1 97.25 52 VAL B CA 1
ATOM 2285 C C . VAL B 1 52 ? 11.062 -11.18 14.078 1 97.25 52 VAL B C 1
ATOM 2287 O O . VAL B 1 52 ? 11.289 -12.391 14.102 1 97.25 52 VAL B O 1
ATOM 2290 N N . PRO B 1 53 ? 11.32 -10.414 13.039 1 97.31 53 PRO B N 1
ATOM 2291 C CA . PRO B 1 53 ? 11.945 -11.039 11.867 1 97.31 53 PRO B CA 1
ATOM 2292 C C . PRO B 1 53 ? 13.391 -11.445 12.117 1 97.31 53 PRO B C 1
ATOM 2294 O O . PRO B 1 53 ? 14.148 -10.695 12.742 1 97.31 53 PRO B O 1
ATOM 2297 N N . SER B 1 54 ? 13.812 -12.578 11.656 1 96.25 54 SER B N 1
ATOM 2298 C CA . SER B 1 54 ? 15.18 -13.062 11.797 1 96.25 54 SER B CA 1
ATOM 2299 C C . SER B 1 54 ? 15.891 -13.094 10.445 1 96.25 54 SER B C 1
ATOM 2301 O O . SER B 1 54 ? 17.109 -13.281 10.383 1 96.25 54 SER B O 1
ATOM 2303 N N . GLY B 1 55 ? 15.141 -12.938 9.406 1 97.12 55 GLY B N 1
ATOM 2304 C CA . GLY B 1 55 ? 15.68 -12.969 8.055 1 97.12 55 GLY B CA 1
ATOM 2305 C C . GLY B 1 55 ? 14.617 -12.781 6.984 1 97.12 55 GLY B C 1
ATOM 2306 O O . GLY B 1 55 ?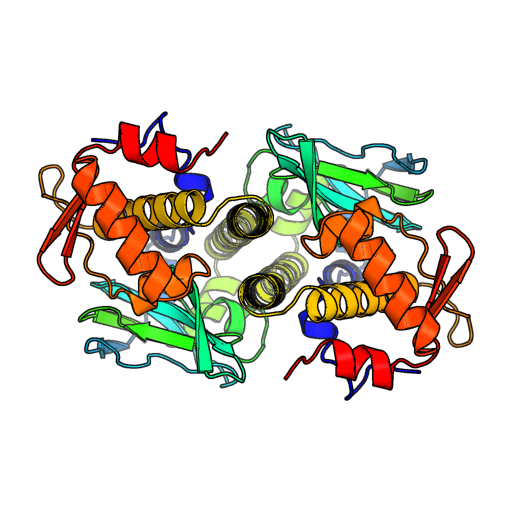 13.5 -12.359 7.281 1 97.12 55 GLY B O 1
ATOM 2307 N N . VAL B 1 56 ? 15.062 -12.945 5.73 1 97.5 56 VAL B N 1
ATOM 2308 C CA . VAL B 1 56 ? 14.172 -12.836 4.578 1 97.5 56 VAL B CA 1
ATOM 2309 C C . VAL B 1 56 ? 14.047 -14.195 3.893 1 97.5 56 VAL B C 1
ATOM 2311 O O . VAL B 1 56 ? 14.844 -15.102 4.141 1 97.5 56 VAL B O 1
ATOM 2314 N N . TYR B 1 57 ? 13.031 -14.305 3.08 1 98.31 57 TYR B N 1
ATOM 2315 C CA . TYR B 1 57 ? 12.719 -15.586 2.447 1 98.31 57 TYR B CA 1
ATOM 2316 C C . TYR B 1 57 ? 12.641 -15.438 0.932 1 98.31 57 TYR B C 1
ATOM 2318 O O . TYR B 1 57 ? 11.891 -14.602 0.418 1 98.31 57 TYR B O 1
ATOM 2326 N N . LEU B 1 58 ? 13.422 -16.234 0.281 1 97.38 58 LEU B N 1
ATOM 2327 C CA . LEU B 1 58 ? 13.414 -16.281 -1.178 1 97.38 58 LEU B CA 1
ATOM 2328 C C . LEU B 1 58 ? 12.648 -17.5 -1.672 1 97.38 58 LEU B C 1
ATOM 2330 O O . LEU B 1 58 ? 13.008 -18.641 -1.363 1 97.38 58 LEU B O 1
ATOM 2334 N N . ILE B 1 59 ? 11.648 -17.281 -2.473 1 96.94 59 ILE B N 1
ATOM 2335 C CA . ILE B 1 59 ? 10.844 -18.375 -2.99 1 96.94 59 ILE B CA 1
ATOM 2336 C C . ILE B 1 59 ? 11.555 -19.031 -4.164 1 96.94 59 ILE B C 1
ATOM 2338 O O . ILE B 1 59 ? 11.734 -18.422 -5.215 1 96.94 59 ILE B O 1
ATOM 2342 N N . ILE B 1 60 ? 11.938 -20.203 -3.941 1 95.69 60 ILE B N 1
ATOM 2343 C CA . ILE B 1 60 ? 12.586 -20.984 -4.996 1 95.69 60 ILE B CA 1
ATOM 2344 C C . ILE B 1 60 ? 11.523 -21.594 -5.906 1 95.69 60 ILE B C 1
ATOM 2346 O O . ILE B 1 60 ? 11.656 -21.578 -7.133 1 95.69 60 ILE B O 1
ATOM 2350 N N . SER B 1 61 ? 10.547 -22.141 -5.324 1 95.44 61 SER B N 1
ATOM 2351 C CA . SER B 1 61 ? 9.391 -22.672 -6.039 1 95.44 61 SER B CA 1
ATOM 2352 C C . SER B 1 61 ? 8.141 -22.641 -5.168 1 95.44 61 SER B C 1
ATOM 2354 O O . SER B 1 61 ? 8.234 -22.719 -3.941 1 95.44 61 SER B O 1
ATOM 2356 N N . GLY B 1 62 ? 7.02 -22.5 -5.898 1 95.12 62 GLY B N 1
ATOM 2357 C CA . GLY B 1 62 ? 5.738 -22.469 -5.207 1 95.12 62 GLY B CA 1
ATOM 2358 C C . GLY B 1 62 ? 5.152 -21.062 -5.121 1 95.12 62 GLY B C 1
ATOM 2359 O O . GLY B 1 62 ? 5.656 -20.141 -5.758 1 95.12 62 GLY B O 1
ATOM 2360 N N . LYS B 1 63 ? 4 -21 -4.391 1 96.38 63 LYS B N 1
ATOM 2361 C CA . LYS B 1 63 ? 3.283 -19.75 -4.172 1 96.38 63 LYS B CA 1
ATOM 2362 C C . LYS B 1 63 ? 3.049 -19.5 -2.684 1 96.38 63 LYS B C 1
ATOM 2364 O O . LYS B 1 63 ? 2.717 -20.422 -1.94 1 96.38 63 LYS B O 1
ATOM 2369 N N . VAL B 1 64 ? 3.357 -18.312 -2.316 1 97.62 64 VAL B N 1
ATOM 2370 C CA . VAL B 1 64 ? 3.209 -17.922 -0.919 1 97.62 64 VAL B CA 1
ATOM 2371 C C . VAL B 1 64 ? 2.24 -16.734 -0.812 1 97.62 64 VAL B C 1
ATOM 2373 O O . VAL B 1 64 ? 2.344 -15.773 -1.57 1 97.62 64 VAL B O 1
ATOM 2376 N N . LYS B 1 65 ? 1.257 -16.828 0.067 1 97.69 65 LYS B N 1
ATOM 2377 C CA . LYS B 1 65 ? 0.372 -15.703 0.328 1 97.69 65 LYS B CA 1
ATOM 2378 C C . LYS B 1 65 ? 0.849 -14.898 1.534 1 97.69 65 LYS B C 1
ATOM 2380 O O . LYS B 1 65 ? 1.307 -15.469 2.525 1 97.69 65 LYS B O 1
ATOM 2385 N N . LYS B 1 66 ? 0.868 -13.641 1.422 1 97.25 66 LYS B N 1
ATOM 2386 C CA . LYS B 1 66 ? 1.015 -12.695 2.525 1 97.25 66 LYS B CA 1
ATOM 2387 C C . LYS B 1 66 ? -0.344 -12.195 3.004 1 97.25 66 LYS B C 1
ATOM 2389 O O . LYS B 1 66 ? -1.135 -11.68 2.213 1 97.25 66 LYS B O 1
ATOM 2394 N N . TYR B 1 67 ? -0.636 -12.375 4.344 1 96.25 67 TYR B N 1
ATOM 2395 C CA . TYR B 1 67 ? -2.01 -12.125 4.766 1 96.25 67 TYR B CA 1
ATOM 2396 C C . TYR B 1 67 ? -2.059 -11.633 6.207 1 96.25 67 TYR B C 1
ATOM 2398 O O . TYR B 1 67 ? -1.076 -11.758 6.941 1 96.25 67 TYR B O 1
ATOM 2406 N N . ARG B 1 68 ? -3.117 -11.016 6.477 1 92.5 68 ARG B N 1
ATOM 2407 C CA . ARG B 1 68 ? -3.449 -10.602 7.832 1 92.5 68 ARG B CA 1
ATOM 2408 C C . ARG B 1 68 ? -4.789 -11.18 8.273 1 92.5 68 ARG B C 1
ATOM 2410 O O . ARG B 1 68 ? -5.684 -11.383 7.449 1 92.5 68 ARG B O 1
ATOM 2417 N N . VAL B 1 69 ? -4.82 -11.461 9.578 1 88.06 69 VAL B N 1
ATOM 2418 C CA . VAL B 1 69 ? -6.082 -11.938 10.133 1 88.06 69 VAL B CA 1
ATOM 2419 C C . VAL B 1 69 ? -6.641 -10.906 11.109 1 88.06 69 VAL B C 1
ATOM 2421 O O . VAL B 1 69 ? -5.91 -10.391 11.961 1 88.06 69 VAL B O 1
ATOM 2424 N N . SER B 1 70 ? -7.852 -10.484 10.859 1 76.25 70 SER B N 1
ATOM 2425 C CA . SER B 1 70 ? -8.484 -9.531 11.766 1 76.25 70 SER B CA 1
ATOM 2426 C C . SER B 1 70 ? -9.234 -10.25 12.883 1 76.25 70 SER B C 1
ATOM 2428 O O . SER B 1 70 ? -9.266 -11.477 12.922 1 76.25 70 SER B O 1
ATOM 2430 N N . GLY B 1 71 ? -9.703 -9.508 13.898 1 66.19 71 GLY B N 1
ATOM 2431 C CA . GLY B 1 71 ? -10.367 -10 15.094 1 66.19 71 GLY B CA 1
ATOM 2432 C C . GLY B 1 71 ? -11.562 -10.875 14.797 1 66.19 71 GLY B C 1
ATOM 2433 O O . GLY B 1 71 ? -11.945 -11.719 15.609 1 66.19 71 GLY B O 1
ATOM 2434 N N . GLN B 1 72 ? -12.031 -10.805 13.641 1 66.44 72 GLN B N 1
ATOM 2435 C CA . GLN B 1 72 ? -13.18 -11.656 13.352 1 66.44 72 GLN B CA 1
ATOM 2436 C C . GLN B 1 72 ? -12.766 -12.891 12.562 1 66.44 72 GLN B C 1
ATOM 2438 O O . GLN B 1 72 ? -13.586 -13.492 11.867 1 66.44 72 GLN B O 1
ATOM 2443 N N . ALA B 1 73 ? -11.469 -13.07 12.562 1 65.88 73 ALA B N 1
ATOM 2444 C CA . ALA B 1 73 ? -10.859 -14.25 11.953 1 65.88 73 ALA B CA 1
ATOM 2445 C C . ALA B 1 73 ? -11.008 -14.219 10.438 1 65.88 73 ALA B C 1
ATOM 2447 O O . ALA B 1 73 ? -11.195 -15.266 9.805 1 65.88 73 ALA B O 1
ATOM 2448 N N . LYS B 1 74 ? -11.258 -13.109 9.969 1 82.25 74 LYS B N 1
ATOM 2449 C CA . LYS B 1 74 ? -11.273 -12.977 8.516 1 82.25 74 LYS B CA 1
ATOM 2450 C C . LYS B 1 74 ? -9.891 -12.609 7.98 1 82.25 74 LYS B C 1
ATOM 2452 O O . LYS B 1 74 ? -9.266 -11.664 8.461 1 82.25 74 LYS B O 1
ATOM 2457 N N . ALA B 1 75 ? -9.461 -13.477 6.988 1 88.81 75 ALA B N 1
ATOM 2458 C CA . ALA B 1 75 ? -8.141 -13.234 6.41 1 88.81 75 ALA B CA 1
ATOM 2459 C C . ALA B 1 75 ? -8.219 -12.25 5.25 1 88.81 75 ALA B C 1
ATOM 2461 O O . ALA B 1 75 ? -9.203 -12.234 4.504 1 88.81 75 ALA B O 1
ATOM 2462 N N . GLN B 1 76 ? -7.273 -11.422 5.207 1 92.12 76 GLN B N 1
ATOM 2463 C CA . GLN B 1 76 ? -7.051 -10.547 4.066 1 92.12 76 GLN B CA 1
ATOM 2464 C C . GLN B 1 76 ? -5.691 -10.805 3.428 1 92.12 76 GLN B C 1
ATOM 2466 O O . GLN B 1 76 ? -4.656 -10.656 4.082 1 92.12 76 GLN B O 1
ATOM 2471 N N . ILE B 1 77 ? -5.734 -11.195 2.195 1 95.5 77 ILE B N 1
ATOM 2472 C CA . ILE B 1 77 ? -4.48 -11.43 1.487 1 95.5 77 ILE B CA 1
ATOM 2473 C C . ILE B 1 77 ? -3.998 -10.125 0.849 1 95.5 77 ILE B C 1
ATOM 2475 O O . ILE B 1 77 ? -4.723 -9.508 0.068 1 95.5 77 ILE B O 1
ATOM 2479 N N . ILE B 1 78 ? -2.797 -9.758 1.19 1 94.56 78 ILE B N 1
ATOM 2480 C CA . ILE B 1 78 ? -2.193 -8.531 0.688 1 94.56 78 ILE B CA 1
ATOM 2481 C C . ILE B 1 78 ? -1.623 -8.766 -0.708 1 94.56 78 ILE B C 1
ATOM 2483 O O . ILE B 1 78 ? -1.89 -7.996 -1.634 1 94.56 78 ILE B O 1
ATOM 2487 N N . TYR B 1 79 ? -0.85 -9.789 -0.895 1 95 79 TYR B N 1
ATOM 2488 C CA . TYR B 1 79 ? -0.365 -10.195 -2.209 1 95 79 TYR B CA 1
ATOM 2489 C C . TYR B 1 79 ? 0.114 -11.641 -2.191 1 95 79 TYR B C 1
ATOM 2491 O O . TYR B 1 79 ? 0.228 -12.25 -1.124 1 95 79 TYR B O 1
ATOM 2499 N N . VAL B 1 80 ? 0.32 -12.148 -3.414 1 96.12 80 VAL B N 1
ATOM 2500 C CA . VAL B 1 80 ? 0.879 -13.484 -3.6 1 96.12 80 VAL B CA 1
ATOM 2501 C C . VAL B 1 80 ? 2.273 -13.383 -4.211 1 96.12 80 VAL B C 1
ATOM 2503 O O . VAL B 1 80 ? 2.482 -12.641 -5.176 1 96.12 80 VAL B O 1
ATOM 2506 N N . ALA B 1 81 ? 3.164 -14.078 -3.6 1 96.44 81 ALA B N 1
ATOM 2507 C CA . ALA B 1 81 ? 4.539 -14.117 -4.09 1 96.44 81 ALA B CA 1
ATOM 2508 C C . ALA B 1 81 ? 4.852 -15.461 -4.742 1 96.44 81 ALA B C 1
ATOM 2510 O O . ALA B 1 81 ? 4.379 -16.5 -4.285 1 96.44 81 ALA B O 1
ATOM 2511 N N . GLY B 1 82 ? 5.57 -15.359 -5.812 1 94.81 82 GLY B N 1
ATOM 2512 C CA . GLY B 1 82 ? 5.965 -16.562 -6.527 1 94.81 82 GLY B CA 1
ATOM 2513 C C . GLY B 1 82 ? 7.465 -16.703 -6.676 1 94.81 82 GLY B C 1
ATOM 2514 O O . GLY B 1 82 ? 8.234 -16.062 -5.949 1 94.81 82 GLY B O 1
ATOM 2515 N N . GLN B 1 83 ? 7.875 -17.578 -7.59 1 92.69 83 GLN B N 1
ATOM 2516 C CA . GLN B 1 83 ? 9.273 -17.938 -7.812 1 92.69 83 GLN B CA 1
ATOM 2517 C C . GLN B 1 83 ? 10.125 -16.688 -8.031 1 92.69 83 GLN B C 1
ATOM 2519 O O . GLN B 1 83 ? 9.789 -15.828 -8.844 1 92.69 83 GLN B O 1
ATOM 2524 N N . GLY B 1 84 ? 11.219 -16.609 -7.219 1 92.38 84 GLY B N 1
ATOM 2525 C CA . GLY B 1 84 ? 12.188 -15.539 -7.41 1 92.38 84 GLY B CA 1
ATOM 2526 C C . GLY B 1 84 ? 11.891 -14.312 -6.57 1 92.38 84 GLY B C 1
ATOM 2527 O O . GLY B 1 84 ? 12.695 -13.375 -6.523 1 92.38 84 GLY B O 1
ATOM 2528 N N . GLU B 1 85 ? 10.797 -14.281 -5.918 1 94.69 85 GLU B N 1
ATOM 2529 C CA . GLU B 1 85 ? 10.43 -13.102 -5.141 1 94.69 85 GLU B CA 1
ATOM 2530 C C . GLU B 1 85 ? 10.859 -13.242 -3.686 1 94.69 85 GLU B C 1
ATOM 2532 O O . GLU B 1 85 ? 10.992 -14.359 -3.174 1 94.69 85 GLU B O 1
ATOM 2537 N N . LEU B 1 86 ? 11.109 -12.141 -3.084 1 95.88 86 LEU B N 1
ATOM 2538 C CA . LEU B 1 86 ? 11.477 -12.039 -1.676 1 95.88 86 LEU B CA 1
ATOM 2539 C C . LEU B 1 86 ? 10.266 -11.68 -0.823 1 95.88 86 LEU B C 1
ATOM 2541 O O . LEU B 1 86 ? 9.445 -10.852 -1.223 1 95.88 86 LEU B O 1
ATOM 2545 N N . VAL B 1 87 ? 10.156 -12.367 0.355 1 96.94 87 VAL B N 1
ATOM 2546 C CA . VAL B 1 87 ? 9.141 -11.969 1.32 1 96.94 87 VAL B CA 1
ATOM 2547 C C . VAL B 1 87 ? 9.781 -11.766 2.693 1 96.94 87 VAL B C 1
ATOM 2549 O O . VAL B 1 87 ? 10.859 -12.297 2.965 1 96.94 87 VAL B O 1
ATOM 2552 N N . GLY B 1 88 ? 9.195 -10.891 3.48 1 96.69 88 GLY B N 1
ATOM 2553 C CA . GLY B 1 88 ? 9.656 -10.641 4.836 1 96.69 88 GLY B CA 1
ATOM 2554 C C . GLY B 1 88 ? 10.656 -9.508 4.926 1 96.69 88 GLY B C 1
ATOM 2555 O O . GLY B 1 88 ? 11 -9.055 6.02 1 96.69 88 GLY B O 1
ATOM 2556 N N . TYR B 1 89 ? 11.102 -8.984 3.842 1 96.56 89 TYR B N 1
ATOM 2557 C CA . TYR B 1 89 ? 12.172 -7.992 3.818 1 96.56 89 TYR B CA 1
ATOM 2558 C C . TYR B 1 89 ? 11.672 -6.641 4.312 1 96.56 89 TYR B C 1
ATOM 2560 O O . TYR B 1 89 ? 12.453 -5.832 4.82 1 96.56 89 TYR B O 1
ATOM 2568 N N . HIS B 1 90 ? 10.414 -6.383 4.223 1 96.81 90 HIS B N 1
ATOM 2569 C CA . HIS B 1 90 ? 9.883 -5.109 4.691 1 96.81 90 HIS B CA 1
ATOM 2570 C C . HIS B 1 90 ? 10.148 -4.918 6.18 1 96.81 90 HIS B C 1
ATOM 2572 O O . HIS B 1 90 ? 10.586 -3.846 6.605 1 96.81 90 HIS B O 1
ATOM 2578 N N . ALA B 1 91 ? 9.875 -5.973 6.945 1 96.75 91 ALA B N 1
ATOM 2579 C CA . ALA B 1 91 ? 10.023 -5.898 8.398 1 96.75 91 ALA B CA 1
ATOM 2580 C C . ALA B 1 91 ? 11.484 -5.695 8.789 1 96.75 91 ALA B C 1
ATOM 2582 O O . ALA B 1 91 ? 11.781 -4.977 9.742 1 96.75 91 ALA B O 1
ATOM 2583 N N . ILE B 1 92 ? 12.352 -6.297 8.062 1 97.06 92 ILE B N 1
ATOM 2584 C CA . ILE B 1 92 ? 13.781 -6.164 8.328 1 97.06 92 ILE B CA 1
ATOM 2585 C C . ILE B 1 92 ? 14.227 -4.727 8.062 1 9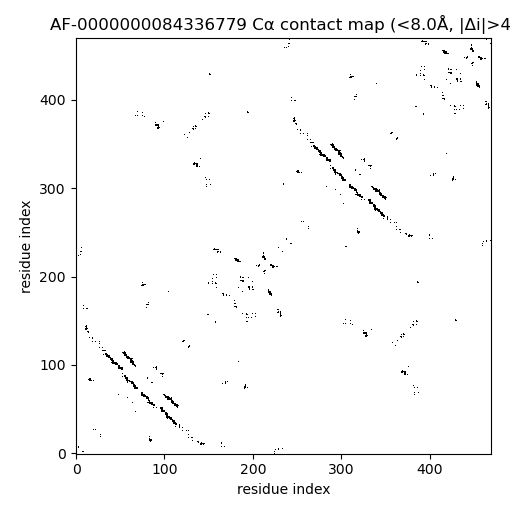7.06 92 ILE B C 1
ATOM 2587 O O . ILE B 1 92 ? 14.906 -4.117 8.898 1 97.06 92 ILE B O 1
ATOM 2591 N N . LEU B 1 93 ? 13.82 -4.215 6.98 1 96 93 LEU B N 1
ATOM 2592 C CA . LEU B 1 93 ? 14.25 -2.885 6.559 1 96 93 LEU B CA 1
ATOM 2593 C C . LEU B 1 93 ? 13.664 -1.814 7.473 1 96 93 LEU B C 1
ATOM 2595 O O . LEU B 1 93 ? 14.344 -0.85 7.824 1 96 93 LEU B O 1
ATOM 2599 N N . SER B 1 94 ? 12.383 -1.982 7.84 1 95.31 94 SER B N 1
ATOM 2600 C CA . SER B 1 94 ? 11.734 -0.99 8.688 1 95.31 94 SER B CA 1
ATOM 2601 C C . SER B 1 94 ? 12.109 -1.18 10.148 1 95.31 94 SER B C 1
ATOM 2603 O O . SER B 1 94 ? 11.797 -0.335 10.992 1 95.31 94 SER B O 1
ATOM 2605 N N . GLU B 1 95 ? 12.805 -2.277 10.453 1 94.81 95 GLU B N 1
ATOM 2606 C CA . GLU B 1 95 ? 13.156 -2.633 11.828 1 94.81 95 GLU B CA 1
ATOM 2607 C C . GLU B 1 95 ? 11.914 -2.734 12.711 1 94.81 95 GLU B C 1
ATOM 2609 O O . GLU B 1 95 ? 11.891 -2.195 13.82 1 94.81 95 GLU B O 1
ATOM 2614 N N . GLU B 1 96 ? 10.891 -3.334 12.148 1 95.5 96 GLU B N 1
ATOM 2615 C CA . GLU B 1 96 ? 9.617 -3.578 12.82 1 95.5 96 GLU B CA 1
ATOM 2616 C C . GLU B 1 96 ? 9.289 -5.066 12.852 1 95.5 96 GLU B C 1
ATOM 2618 O O . GLU B 1 96 ? 9.977 -5.875 12.234 1 95.5 96 GLU B O 1
ATOM 2623 N N . ARG B 1 97 ? 8.312 -5.41 13.695 1 95.88 97 ARG B N 1
ATOM 2624 C CA . ARG B 1 97 ? 7.758 -6.758 13.641 1 95.88 97 ARG B CA 1
ATOM 2625 C C . ARG B 1 97 ? 7.035 -6.996 12.32 1 95.88 97 ARG B C 1
ATOM 2627 O O . ARG B 1 97 ? 6.711 -6.051 11.602 1 95.88 97 ARG B O 1
ATOM 2634 N N . TYR B 1 98 ? 6.918 -8.281 11.961 1 95.94 98 TYR B N 1
ATOM 2635 C CA . TYR B 1 98 ? 6.168 -8.578 10.742 1 95.94 98 TYR B CA 1
ATOM 2636 C C . TYR B 1 98 ? 4.781 -7.949 10.789 1 95.94 98 TYR B C 1
ATOM 2638 O O . TYR B 1 98 ? 4.023 -8.172 11.742 1 95.94 98 TYR B O 1
ATOM 2646 N N . PRO B 1 99 ? 4.465 -7.152 9.812 1 92.75 99 PRO B N 1
ATOM 2647 C CA . PRO B 1 99 ? 3.133 -6.543 9.805 1 92.75 99 PRO B CA 1
ATOM 2648 C C . PRO B 1 99 ? 2.043 -7.516 9.359 1 92.75 99 PRO B C 1
ATOM 2650 O O . PRO B 1 99 ? 0.853 -7.215 9.477 1 92.75 99 PRO B O 1
ATOM 2653 N N . ASP B 1 100 ? 2.418 -8.617 8.812 1 95 100 ASP B N 1
ATOM 2654 C CA . ASP B 1 100 ? 1.525 -9.633 8.266 1 95 100 ASP B CA 1
ATOM 2655 C C . ASP B 1 100 ? 2.158 -11.023 8.359 1 95 100 ASP B C 1
ATOM 2657 O O . ASP B 1 100 ? 3.291 -11.164 8.82 1 95 100 ASP B O 1
ATOM 2661 N N . SER B 1 101 ? 1.371 -12 8.039 1 97.06 101 SER B N 1
ATOM 2662 C CA . SER B 1 101 ? 1.824 -13.383 8.023 1 97.06 101 SER B CA 1
ATOM 2663 C C . SER B 1 101 ? 2.078 -13.867 6.602 1 97.06 101 SER B C 1
ATOM 2665 O O . SER B 1 101 ? 1.647 -13.234 5.637 1 97.06 101 SER B O 1
ATOM 2667 N N . ALA B 1 102 ? 2.857 -14.922 6.512 1 98.25 102 ALA B N 1
ATOM 2668 C CA . ALA B 1 102 ? 3.094 -15.602 5.238 1 98.25 102 ALA B CA 1
ATOM 2669 C C . ALA B 1 102 ? 2.846 -17.094 5.363 1 98.25 102 ALA B C 1
ATOM 2671 O O . ALA B 1 102 ? 3.229 -17.719 6.359 1 98.25 102 ALA B O 1
ATOM 2672 N N . ALA B 1 103 ? 2.158 -17.656 4.383 1 98.31 103 ALA B N 1
ATOM 2673 C CA . ALA B 1 103 ? 1.905 -19.094 4.375 1 98.31 103 ALA B CA 1
ATOM 2674 C C . ALA B 1 103 ? 1.965 -19.656 2.955 1 98.31 103 ALA B C 1
ATOM 2676 O O . ALA B 1 103 ? 1.664 -18.938 1.99 1 98.31 103 ALA B O 1
ATOM 2677 N N . ALA B 1 104 ? 2.354 -20.922 2.871 1 98.19 104 ALA B N 1
ATOM 2678 C CA . ALA B 1 104 ? 2.434 -21.609 1.582 1 98.19 104 ALA B CA 1
ATOM 2679 C C . ALA B 1 104 ? 1.04 -21.906 1.031 1 98.19 104 ALA B C 1
ATOM 2681 O O . ALA B 1 104 ? 0.189 -22.438 1.736 1 98.19 104 ALA B O 1
ATOM 2682 N N . MET B 1 105 ? 0.818 -21.516 -0.23 1 96.19 105 MET B N 1
ATOM 2683 C CA . MET B 1 105 ? -0.446 -21.812 -0.896 1 96.19 105 MET B CA 1
ATOM 2684 C C . MET B 1 105 ? -0.385 -23.172 -1.593 1 96.19 105 MET B C 1
ATOM 2686 O O . MET B 1 105 ? -1.412 -23.703 -2.018 1 96.19 105 MET B O 1
ATOM 2690 N N . GLU B 1 106 ? 0.707 -23.688 -1.791 1 95.75 106 GLU B N 1
ATOM 2691 C CA . GLU B 1 106 ? 1.077 -24.984 -2.357 1 95.75 106 GLU B CA 1
ATOM 2692 C C . GLU B 1 106 ? 2.438 -25.438 -1.841 1 95.75 106 GLU B C 1
ATOM 2694 O O . GLU B 1 106 ? 3.104 -24.719 -1.098 1 95.75 106 GLU B O 1
ATOM 2699 N N . PRO B 1 107 ? 2.811 -26.703 -2.152 1 97.31 107 PRO B N 1
ATOM 2700 C CA . PRO B 1 107 ? 4.164 -27.078 -1.743 1 97.31 107 PRO B CA 1
ATOM 2701 C C . PRO B 1 107 ? 5.227 -26.109 -2.256 1 97.31 107 PRO B C 1
ATOM 2703 O O . PRO B 1 107 ? 5.242 -25.781 -3.443 1 97.31 107 PRO B O 1
ATOM 2706 N N . CYS B 1 108 ? 6.047 -25.672 -1.284 1 97.94 108 CYS B N 1
ATOM 2707 C CA . CYS B 1 108 ? 7.016 -24.625 -1.619 1 97.94 108 CYS B CA 1
ATOM 2708 C C . CYS B 1 108 ? 8.422 -25.047 -1.203 1 97.94 108 CYS B C 1
ATOM 2710 O O . CYS B 1 108 ? 8.594 -25.766 -0.22 1 97.94 108 CYS B O 1
ATOM 2712 N N . LYS B 1 109 ? 9.367 -24.688 -2.01 1 98.38 109 LYS B N 1
ATOM 2713 C CA . LYS B 1 109 ? 10.773 -24.609 -1.618 1 98.38 109 LYS B CA 1
ATOM 2714 C C . LYS B 1 109 ? 11.219 -23.172 -1.424 1 98.38 109 LYS B C 1
ATOM 2716 O O . LYS B 1 109 ? 11.102 -22.344 -2.338 1 98.38 109 LYS B O 1
ATOM 2721 N N . ILE B 1 110 ? 11.711 -22.891 -0.222 1 98.38 110 ILE B N 1
ATOM 2722 C CA . ILE B 1 110 ? 12.016 -21.516 0.141 1 98.38 110 ILE B CA 1
ATOM 2723 C C . ILE B 1 110 ? 13.422 -21.438 0.742 1 98.38 110 ILE B C 1
ATOM 2725 O O . ILE B 1 110 ? 13.797 -22.281 1.562 1 98.38 110 ILE B O 1
ATOM 2729 N N . ALA B 1 111 ? 14.203 -20.516 0.32 1 98 111 ALA B N 1
ATOM 2730 C CA . ALA B 1 111 ? 15.508 -20.25 0.922 1 98 111 ALA B CA 1
ATOM 2731 C C . ALA B 1 111 ? 15.398 -19.188 2.018 1 98 111 ALA B C 1
ATOM 2733 O O . ALA B 1 111 ? 14.984 -18.062 1.757 1 98 111 ALA B O 1
ATOM 2734 N N . TYR B 1 112 ? 15.711 -19.562 3.168 1 98.44 112 TYR B N 1
ATOM 2735 C CA . TYR B 1 112 ? 15.844 -18.625 4.27 1 98.44 112 TYR B CA 1
ATOM 2736 C C . TYR B 1 112 ? 17.203 -17.922 4.227 1 98.44 112 TYR B C 1
ATOM 2738 O O . TYR B 1 112 ? 18.234 -18.578 4.141 1 98.44 112 TYR B O 1
ATOM 2746 N N . ILE B 1 113 ? 17.219 -16.609 4.266 1 98.06 113 ILE B N 1
ATOM 2747 C CA . ILE B 1 113 ? 18.422 -15.781 4.258 1 98.06 113 ILE B CA 1
ATOM 2748 C C . ILE B 1 113 ? 18.516 -15 5.562 1 98.06 113 ILE B C 1
ATOM 2750 O O . ILE B 1 113 ? 17.672 -14.156 5.859 1 98.06 113 ILE B O 1
ATOM 2754 N N . PRO B 1 114 ? 19.516 -15.211 6.324 1 98.19 114 PRO B N 1
ATOM 2755 C CA . PRO B 1 114 ? 19.656 -14.5 7.594 1 98.19 114 PRO B CA 1
ATOM 2756 C C . PRO B 1 114 ? 19.703 -12.984 7.418 1 98.19 114 PRO B C 1
ATOM 2758 O O . PRO B 1 114 ? 20.266 -12.484 6.438 1 98.19 114 PRO B O 1
ATOM 2761 N N . LYS B 1 115 ? 19.141 -12.312 8.445 1 97.56 115 LYS B N 1
ATOM 2762 C CA . LYS B 1 115 ? 19.078 -10.859 8.445 1 97.56 115 LYS B CA 1
ATOM 2763 C C . LYS B 1 115 ? 20.453 -10.242 8.195 1 97.56 115 LYS B C 1
ATOM 2765 O O . LYS B 1 115 ? 20.578 -9.273 7.445 1 97.56 115 LYS B O 1
ATOM 2770 N N . GLU B 1 116 ? 21.484 -10.789 8.758 1 96.88 116 GLU B N 1
ATOM 2771 C CA . GLU B 1 116 ? 22.844 -10.25 8.664 1 96.88 116 GLU B CA 1
ATOM 2772 C C . GLU B 1 116 ? 23.359 -10.297 7.23 1 96.88 116 GLU B C 1
ATOM 2774 O O . GLU B 1 116 ? 24.016 -9.359 6.777 1 96.88 116 GLU B O 1
ATOM 2779 N N . ASP B 1 117 ? 23.078 -11.344 6.57 1 97.44 117 ASP B N 1
ATOM 2780 C CA . ASP B 1 117 ? 23.516 -11.461 5.184 1 97.44 117 ASP B CA 1
ATOM 2781 C C . ASP B 1 117 ? 22.75 -10.484 4.289 1 97.44 117 ASP B C 1
ATOM 2783 O O . ASP B 1 117 ? 23.344 -9.844 3.414 1 97.44 117 ASP B O 1
ATOM 2787 N N . PHE B 1 118 ? 21.453 -10.398 4.512 1 96.88 118 PHE B N 1
ATOM 2788 C CA . PHE B 1 118 ? 20.625 -9.492 3.732 1 96.88 118 PHE B CA 1
ATOM 2789 C C . PHE B 1 118 ? 21.062 -8.047 3.936 1 96.88 118 PHE B C 1
ATOM 2791 O O . PHE B 1 118 ? 21.359 -7.34 2.969 1 96.88 118 PHE B O 1
ATOM 2798 N N . THR B 1 119 ? 21.172 -7.625 5.18 1 95.69 119 THR B N 1
ATOM 2799 C CA . THR B 1 119 ? 21.516 -6.246 5.488 1 95.69 119 THR B CA 1
ATOM 2800 C C . THR B 1 119 ? 22.969 -5.957 5.109 1 95.69 119 THR B C 1
ATOM 2802 O O . THR B 1 119 ? 23.297 -4.863 4.648 1 95.69 119 THR B O 1
ATOM 2805 N N . GLY B 1 120 ? 23.859 -6.926 5.348 1 94.81 120 GLY B N 1
ATOM 2806 C CA . GLY B 1 120 ? 25.25 -6.766 4.922 1 94.81 120 GLY B CA 1
ATOM 2807 C C . GLY B 1 120 ? 25.391 -6.512 3.434 1 94.81 120 GLY B C 1
ATOM 2808 O O . GLY B 1 120 ? 26.109 -5.602 3.021 1 94.81 120 GLY B O 1
ATOM 2809 N N . THR B 1 121 ? 24.672 -7.309 2.652 1 94.62 121 THR B N 1
ATOM 2810 C CA . THR B 1 121 ? 24.719 -7.133 1.206 1 94.62 121 THR B CA 1
ATOM 2811 C C . THR B 1 121 ? 24.125 -5.789 0.809 1 94.62 121 THR B C 1
ATOM 2813 O O . THR B 1 121 ? 24.656 -5.094 -0.059 1 94.62 121 THR B O 1
ATOM 2816 N N . LEU B 1 122 ? 23.047 -5.43 1.445 1 92.19 122 LEU B N 1
ATOM 2817 C CA . LEU B 1 122 ? 22.359 -4.172 1.176 1 92.19 122 LEU B CA 1
ATOM 2818 C C . LEU B 1 122 ? 23.297 -2.986 1.381 1 92.19 122 LEU B C 1
ATOM 2820 O O . LEU B 1 122 ? 23.359 -2.086 0.541 1 92.19 122 LEU B O 1
ATOM 2824 N N . TYR B 1 123 ? 24.047 -3.006 2.43 1 87.94 123 TYR B N 1
ATOM 2825 C CA . TYR B 1 123 ? 24.875 -1.86 2.811 1 87.94 123 TYR B CA 1
ATOM 2826 C C . TYR B 1 123 ? 26.188 -1.849 2.041 1 87.94 123 TYR B C 1
ATOM 2828 O O . TYR B 1 123 ? 26.812 -0.796 1.878 1 87.94 123 TYR B O 1
ATOM 2836 N N . ASN B 1 124 ? 26.516 -2.967 1.511 1 89.88 124 ASN B N 1
ATOM 2837 C CA . ASN B 1 124 ? 27.812 -3.053 0.83 1 89.88 124 ASN B CA 1
ATOM 2838 C C . ASN B 1 124 ? 27.641 -3 -0.686 1 89.88 124 ASN B C 1
ATOM 2840 O O . ASN B 1 124 ? 28.625 -2.844 -1.415 1 89.88 124 ASN B O 1
ATOM 2844 N N . SER B 1 125 ? 26.469 -3.164 -1.108 1 90.69 125 SER B N 1
ATOM 2845 C CA . SER B 1 125 ? 26.203 -3.164 -2.545 1 90.69 125 SER B CA 1
ATOM 2846 C C . SER B 1 125 ? 25.297 -2.01 -2.939 1 90.69 125 SER B C 1
ATOM 2848 O O . SER B 1 125 ? 24.062 -2.117 -2.842 1 90.69 125 SER B O 1
ATOM 2850 N N . PRO B 1 126 ? 25.875 -0.967 -3.498 1 87.69 126 PRO B N 1
ATOM 2851 C CA . PRO B 1 126 ? 25.047 0.162 -3.932 1 87.69 126 PRO B CA 1
ATOM 2852 C C . PRO B 1 126 ? 24 -0.238 -4.965 1 87.69 126 PRO B C 1
ATOM 2854 O O . PRO B 1 126 ? 22.891 0.301 -4.961 1 87.69 126 PRO B O 1
ATOM 2857 N N . SER B 1 127 ? 24.375 -1.154 -5.77 1 88.81 127 SER B N 1
ATOM 2858 C CA . SER B 1 127 ? 23.438 -1.605 -6.793 1 88.81 127 SER B CA 1
ATOM 2859 C C . SER B 1 127 ? 22.234 -2.303 -6.168 1 88.81 127 SER B C 1
ATOM 2861 O O . SER B 1 127 ? 21.094 -2.086 -6.594 1 88.81 127 SER B O 1
ATOM 2863 N N . PHE B 1 128 ? 22.5 -3.119 -5.148 1 91.75 128 PHE B N 1
ATOM 2864 C CA . PHE B 1 128 ? 21.406 -3.814 -4.469 1 91.75 128 PHE B CA 1
ATOM 2865 C C . PHE B 1 128 ? 20.453 -2.822 -3.805 1 91.75 128 PHE B C 1
ATOM 2867 O O . PHE B 1 128 ? 19.234 -2.936 -3.943 1 91.75 128 PHE B O 1
ATOM 2874 N N . SER B 1 129 ? 21 -1.857 -3.145 1 91.62 129 SER B N 1
ATOM 2875 C CA . SER B 1 129 ? 20.219 -0.833 -2.471 1 91.62 129 SER B CA 1
ATOM 2876 C C . SER B 1 129 ? 19.359 -0.051 -3.463 1 91.62 129 SER B C 1
ATOM 2878 O O . SER B 1 129 ? 18.188 0.212 -3.209 1 91.62 129 SER B O 1
ATOM 2880 N N . ARG B 1 130 ? 19.953 0.266 -4.547 1 90.75 130 ARG B N 1
ATOM 2881 C CA . ARG B 1 130 ? 19.25 1.028 -5.574 1 90.75 130 ARG B CA 1
ATOM 2882 C C . ARG B 1 130 ? 18.078 0.232 -6.141 1 90.75 130 ARG B C 1
ATOM 2884 O O . ARG B 1 130 ? 16.984 0.77 -6.316 1 90.75 130 ARG B O 1
ATOM 2891 N N . TYR B 1 131 ? 18.297 -0.992 -6.375 1 91.56 131 TYR B N 1
ATOM 2892 C CA . TYR B 1 131 ? 17.25 -1.832 -6.945 1 91.56 131 TYR B CA 1
ATOM 2893 C C . TYR B 1 131 ? 16.125 -2.057 -5.941 1 91.56 131 TYR B C 1
ATOM 2895 O O . TYR B 1 131 ? 14.953 -2.104 -6.316 1 91.56 131 TYR B O 1
ATOM 2903 N N . LEU B 1 132 ? 16.484 -2.186 -4.715 1 93.5 132 LEU B N 1
ATOM 2904 C CA . LEU B 1 132 ? 15.469 -2.367 -3.693 1 93.5 132 LEU B CA 1
ATOM 2905 C C . LEU B 1 132 ? 14.648 -1.094 -3.514 1 93.5 132 LEU B C 1
ATOM 2907 O O . LEU B 1 132 ? 13.422 -1.156 -3.344 1 93.5 132 LEU B O 1
ATOM 2911 N N . LEU B 1 133 ? 15.328 0.035 -3.547 1 94.38 133 LEU B N 1
ATOM 2912 C CA . LEU B 1 133 ? 14.625 1.31 -3.49 1 94.38 133 LEU B CA 1
ATOM 2913 C C . LEU B 1 133 ? 13.625 1.43 -4.641 1 94.38 133 LEU B C 1
ATOM 2915 O O . LEU B 1 133 ? 12.477 1.824 -4.434 1 94.38 133 LEU B O 1
ATOM 2919 N N . LYS B 1 134 ? 14.055 1.042 -5.773 1 94.38 134 LYS B N 1
ATOM 2920 C CA . LYS B 1 134 ? 13.195 1.065 -6.953 1 94.38 134 LYS B CA 1
ATOM 2921 C C . LYS B 1 134 ? 12 0.13 -6.781 1 94.38 134 LYS B C 1
ATOM 2923 O O . LYS B 1 134 ? 10.859 0.518 -7.043 1 94.38 134 LYS B O 1
ATOM 2928 N N . SER B 1 135 ? 12.258 -1.017 -6.332 1 94.69 135 SER B N 1
ATOM 2929 C CA . SER B 1 135 ? 11.211 -2.018 -6.152 1 94.69 135 SER B CA 1
ATOM 2930 C C . SER B 1 135 ? 10.203 -1.58 -5.098 1 94.69 135 SER B C 1
ATOM 2932 O O . SER B 1 135 ? 8.992 -1.684 -5.305 1 94.69 135 SER B O 1
ATOM 2934 N N . LEU B 1 136 ? 10.719 -1.105 -3.99 1 95.25 136 LEU B N 1
ATOM 2935 C CA . LEU B 1 136 ? 9.844 -0.641 -2.916 1 95.25 136 LEU B CA 1
ATOM 2936 C C . LEU B 1 136 ? 8.984 0.531 -3.381 1 95.25 136 LEU B C 1
ATOM 2938 O O . LEU B 1 136 ? 7.816 0.634 -3.008 1 95.25 136 LEU B O 1
ATOM 2942 N N . SER B 1 137 ? 9.547 1.383 -4.125 1 96 137 SER B N 1
ATOM 2943 C CA . SER B 1 137 ? 8.797 2.525 -4.641 1 96 137 SER B CA 1
ATOM 2944 C C . SER B 1 137 ? 7.707 2.08 -5.609 1 96 137 SER B C 1
ATOM 2946 O O . SER B 1 137 ? 6.605 2.633 -5.609 1 96 137 SER B O 1
ATOM 2948 N N . HIS B 1 138 ? 8.047 1.122 -6.43 1 96.06 138 HIS B N 1
ATOM 2949 C CA . HIS B 1 138 ? 7.062 0.542 -7.332 1 96.06 138 HIS B CA 1
ATOM 2950 C C . HIS B 1 138 ? 5.891 -0.056 -6.559 1 96.06 138 HIS B C 1
ATOM 2952 O O . HIS B 1 138 ? 4.746 0.015 -7.004 1 96.06 138 HIS B O 1
ATOM 2958 N N . GLU B 1 139 ? 6.199 -0.646 -5.449 1 94.88 139 GLU B N 1
ATOM 2959 C CA . GLU B 1 139 ? 5.145 -1.247 -4.637 1 94.88 139 GLU B CA 1
ATOM 2960 C C . GLU B 1 139 ? 4.094 -0.214 -4.242 1 94.88 139 GLU B C 1
ATOM 2962 O O . GLU B 1 139 ? 2.926 -0.554 -4.039 1 94.88 139 GLU B O 1
ATOM 2967 N N . PHE B 1 140 ? 4.449 1.026 -4.133 1 93.62 140 PHE B N 1
ATOM 2968 C CA . PHE B 1 140 ? 3.49 2.098 -3.887 1 93.62 140 PHE B CA 1
ATOM 2969 C C . PHE B 1 140 ? 2.426 2.131 -4.977 1 93.62 140 PHE B C 1
ATOM 2971 O O . PHE B 1 140 ? 1.233 2.246 -4.684 1 93.62 140 PHE B O 1
ATOM 2978 N N . THR B 1 141 ? 2.879 2.037 -6.199 1 93.5 141 THR B N 1
ATOM 2979 C CA . THR B 1 141 ? 1.952 2.023 -7.324 1 93.5 141 THR B CA 1
ATOM 2980 C C . THR B 1 141 ? 0.981 0.851 -7.215 1 93.5 141 THR B C 1
ATOM 2982 O O . THR B 1 141 ? -0.223 1.014 -7.418 1 93.5 141 THR B O 1
ATOM 2985 N N . VAL B 1 142 ? 1.503 -0.217 -6.891 1 94.12 142 VAL B N 1
ATOM 2986 C CA . VAL B 1 142 ? 0.691 -1.423 -6.766 1 94.12 142 VAL B CA 1
ATOM 2987 C C . VAL B 1 142 ? -0.35 -1.231 -5.664 1 94.12 142 VAL B C 1
ATOM 2989 O O . VAL B 1 142 ? -1.536 -1.496 -5.871 1 94.12 142 VAL B O 1
ATOM 2992 N N . TYR B 1 143 ? 0.071 -0.719 -4.539 1 92.94 143 TYR B N 1
ATOM 2993 C CA . TYR B 1 143 ? -0.832 -0.526 -3.408 1 92.94 143 TYR B CA 1
ATOM 2994 C C . TYR B 1 143 ? -1.89 0.523 -3.727 1 92.94 143 TYR B C 1
ATOM 2996 O O . TYR B 1 143 ? -3.059 0.366 -3.365 1 92.94 143 TYR B O 1
ATOM 3004 N N . ALA B 1 144 ? -1.438 1.568 -4.328 1 91.31 144 ALA B N 1
ATOM 3005 C CA . ALA B 1 144 ? -2.389 2.604 -4.723 1 91.31 144 ALA B CA 1
ATOM 3006 C C . ALA B 1 144 ? -3.482 2.029 -5.621 1 91.31 144 ALA B C 1
ATOM 3008 O O . ALA B 1 144 ? -4.66 2.361 -5.461 1 91.31 144 ALA B O 1
ATOM 3009 N N . ASN B 1 145 ? -3.135 1.151 -6.516 1 91 145 ASN B N 1
ATOM 3010 C CA . ASN B 1 145 ? -4.102 0.505 -7.395 1 91 145 ASN B CA 1
ATOM 3011 C C . ASN B 1 145 ? -5.047 -0.404 -6.617 1 91 145 ASN B C 1
ATOM 3013 O O . ASN B 1 145 ? -6.254 -0.42 -6.875 1 91 145 ASN B O 1
ATOM 3017 N N . MET B 1 146 ? -4.48 -1.11 -5.734 1 91.06 146 MET B N 1
ATOM 3018 C CA . MET B 1 146 ? -5.293 -2.023 -4.93 1 91.06 146 MET B CA 1
ATOM 3019 C C . MET B 1 146 ? -6.301 -1.253 -4.082 1 91.06 146 MET B C 1
ATOM 3021 O O . MET B 1 146 ? -7.465 -1.64 -3.992 1 91.06 146 MET B O 1
ATOM 3025 N N . LEU B 1 147 ? -5.848 -0.216 -3.449 1 90.25 147 LEU B N 1
ATOM 3026 C CA . LEU B 1 147 ? -6.73 0.622 -2.645 1 90.25 147 LEU B CA 1
ATOM 3027 C C . LEU B 1 147 ? -7.867 1.184 -3.492 1 90.25 147 LEU B C 1
ATOM 3029 O O . LEU B 1 147 ? -9.031 1.145 -3.084 1 90.25 147 LEU B O 1
ATOM 3033 N N . SER B 1 148 ? -7.516 1.633 -4.633 1 88.31 148 SER B N 1
ATOM 3034 C CA . SER B 1 148 ? -8.508 2.182 -5.547 1 88.31 148 SER B CA 1
ATOM 3035 C C . SER B 1 148 ? -9.523 1.122 -5.957 1 88.31 148 SER B C 1
ATOM 3037 O O . SER B 1 148 ? -10.727 1.4 -6.035 1 88.31 148 SER B O 1
ATOM 3039 N N . THR B 1 149 ? -9.07 -0.036 -6.219 1 88.38 149 THR B N 1
ATOM 304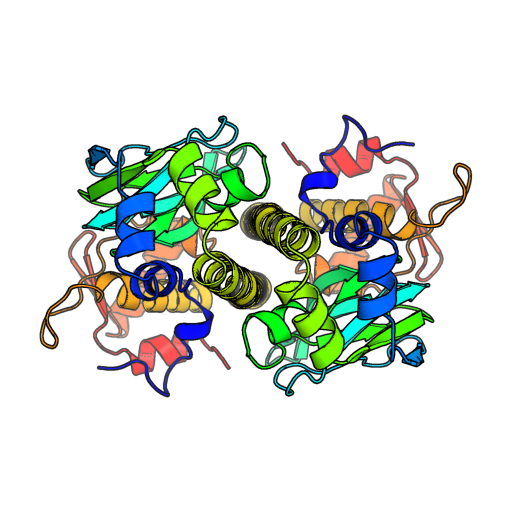0 C CA . THR B 1 149 ? -9.93 -1.146 -6.613 1 88.38 149 THR B CA 1
ATOM 3041 C C . THR B 1 149 ? -10.938 -1.469 -5.512 1 88.38 149 THR B C 1
ATOM 3043 O O . THR B 1 149 ? -12.133 -1.603 -5.777 1 88.38 149 THR B O 1
ATOM 3046 N N . LEU B 1 150 ? -10.5 -1.537 -4.312 1 87.69 150 LEU B N 1
ATOM 3047 C CA . LEU B 1 150 ? -11.352 -1.913 -3.189 1 87.69 150 LEU B CA 1
ATOM 3048 C C . LEU B 1 150 ? -12.398 -0.838 -2.912 1 87.69 150 LEU B C 1
ATOM 3050 O O . LEU B 1 150 ? -13.5 -1.143 -2.457 1 87.69 150 LEU B O 1
ATOM 3054 N N . MET B 1 151 ? -12.047 0.338 -3.207 1 85.94 151 MET B N 1
ATOM 3055 C CA . MET B 1 151 ? -12.938 1.452 -2.893 1 85.94 151 MET B CA 1
ATOM 3056 C C . MET B 1 151 ? -13.93 1.688 -4.02 1 85.94 151 MET B C 1
ATOM 3058 O O . MET B 1 151 ? -15.047 2.154 -3.781 1 85.94 151 MET B O 1
ATOM 3062 N N . GLN B 1 152 ? -13.602 1.301 -5.215 1 84.25 152 GLN B N 1
ATOM 3063 C CA . GLN B 1 152 ? -14.383 1.832 -6.324 1 84.25 152 GLN B CA 1
ATOM 3064 C C . GLN B 1 152 ? -14.969 0.708 -7.172 1 84.25 152 GLN B C 1
ATOM 3066 O O . GLN B 1 152 ? -15.875 0.938 -7.977 1 84.25 152 GLN B O 1
ATOM 3071 N N . HIS B 1 153 ? -14.453 -0.418 -7.082 1 87.25 153 HIS B N 1
ATOM 3072 C CA . HIS B 1 153 ? -14.875 -1.498 -7.969 1 87.25 153 HIS B CA 1
ATOM 3073 C C . HIS B 1 153 ? -15.914 -2.389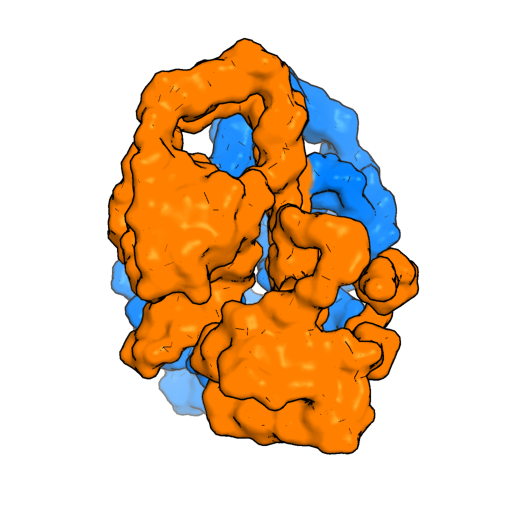 -7.297 1 87.25 153 HIS B C 1
ATOM 3075 O O . HIS B 1 153 ? -15.906 -2.545 -6.074 1 87.25 153 HIS B O 1
ATOM 3081 N N . SER B 1 154 ? -16.734 -2.908 -8.117 1 91.5 154 SER B N 1
ATOM 3082 C CA . SER B 1 154 ? -17.75 -3.85 -7.648 1 91.5 154 SER B CA 1
ATOM 3083 C C . SER B 1 154 ? -17.125 -5.195 -7.289 1 91.5 154 SER B C 1
ATOM 3085 O O . SER B 1 154 ? -15.953 -5.441 -7.574 1 91.5 154 SER B O 1
ATOM 3087 N N . ALA B 1 155 ? -17.984 -6.047 -6.711 1 94.38 155 ALA B N 1
ATOM 3088 C CA . ALA B 1 155 ? -17.562 -7.387 -6.324 1 94.38 155 ALA B CA 1
ATOM 3089 C C . ALA B 1 155 ? -17.062 -8.18 -7.531 1 94.38 155 ALA B C 1
ATOM 3091 O O . ALA B 1 155 ? -16 -8.805 -7.477 1 94.38 155 ALA B O 1
ATOM 3092 N N . SER B 1 156 ? -17.812 -8.125 -8.602 1 96.12 156 SER B N 1
ATOM 3093 C CA . SER B 1 156 ? -17.453 -8.852 -9.812 1 96.12 156 SER B CA 1
ATOM 3094 C C . SER B 1 156 ? -16.141 -8.336 -10.406 1 96.12 156 SER B C 1
ATOM 3096 O O . SER B 1 156 ? -15.297 -9.125 -10.836 1 96.12 156 SER B O 1
ATOM 3098 N N . GLU B 1 157 ? -16.016 -7.039 -10.398 1 95.06 157 GLU B N 1
ATOM 3099 C CA . GLU B 1 157 ? -14.805 -6.414 -10.938 1 95.06 157 GLU B CA 1
ATOM 3100 C C . GLU B 1 157 ? -13.578 -6.793 -10.109 1 95.06 157 GLU B C 1
ATOM 3102 O O . GLU B 1 157 ? -12.523 -7.109 -10.664 1 95.06 157 GLU B O 1
ATOM 3107 N N . ARG B 1 158 ? -13.727 -6.746 -8.82 1 94.94 158 ARG B N 1
ATOM 3108 C CA . ARG B 1 158 ? -12.633 -7.086 -7.922 1 94.94 158 ARG B CA 1
ATOM 3109 C C . ARG B 1 158 ? -12.211 -8.539 -8.102 1 94.94 158 ARG B C 1
ATOM 3111 O O . ARG B 1 158 ? -11.016 -8.852 -8.109 1 94.94 158 ARG B O 1
ATOM 3118 N N . LEU B 1 159 ? -13.156 -9.445 -8.273 1 97.12 159 LEU B N 1
ATOM 3119 C CA . LEU B 1 159 ? -12.836 -10.852 -8.492 1 97.12 159 LEU B CA 1
ATOM 3120 C C . LEU B 1 159 ? -12.109 -11.047 -9.812 1 97.12 159 LEU B C 1
ATOM 3122 O O . LEU B 1 159 ? -11.148 -11.82 -9.891 1 97.12 159 LEU B O 1
ATOM 3126 N N . ALA B 1 160 ? -12.57 -10.367 -10.805 1 97.5 160 ALA B N 1
ATOM 3127 C CA . ALA B 1 160 ? -11.914 -10.445 -12.109 1 97.5 160 ALA B CA 1
ATOM 3128 C C . ALA B 1 160 ? -10.453 -10.016 -12.023 1 97.5 160 ALA B C 1
ATOM 3130 O O . ALA B 1 160 ? -9.57 -10.68 -12.562 1 97.5 160 ALA B O 1
ATOM 3131 N N . ILE B 1 161 ? -10.227 -8.93 -11.305 1 95.62 161 ILE B N 1
ATOM 3132 C CA . ILE B 1 161 ? -8.875 -8.414 -11.148 1 95.62 161 ILE B CA 1
ATOM 3133 C C . ILE B 1 161 ? -8.023 -9.438 -10.398 1 95.62 161 ILE B C 1
ATOM 3135 O O . ILE B 1 161 ? -6.891 -9.727 -10.805 1 95.62 161 ILE B O 1
ATOM 3139 N N . ALA B 1 162 ? -8.57 -9.977 -9.352 1 96.12 162 ALA B N 1
ATOM 3140 C CA . ALA B 1 162 ? -7.855 -10.992 -8.578 1 96.12 162 ALA B CA 1
ATOM 3141 C C . ALA B 1 162 ? -7.477 -12.18 -9.453 1 96.12 162 ALA B C 1
ATOM 3143 O O . ALA B 1 162 ? -6.352 -12.68 -9.383 1 96.12 162 ALA B O 1
ATOM 3144 N N . LEU B 1 163 ? -8.352 -12.609 -10.289 1 97.12 163 LEU B N 1
ATOM 3145 C CA . LEU B 1 163 ? -8.109 -13.758 -11.156 1 97.12 163 LEU B CA 1
ATOM 3146 C C . LEU B 1 163 ? -7.027 -13.445 -12.188 1 97.12 163 LEU B C 1
ATOM 3148 O O . LEU B 1 163 ? -6.195 -14.297 -12.5 1 97.12 163 LEU B O 1
ATOM 3152 N N . ILE B 1 164 ? -7.062 -12.242 -12.688 1 96.31 164 ILE B N 1
ATOM 3153 C CA . ILE B 1 164 ? -6.059 -11.82 -13.656 1 96.31 164 ILE B CA 1
ATOM 3154 C C . ILE B 1 164 ? -4.676 -11.844 -13.008 1 96.31 164 ILE B C 1
ATOM 3156 O O . ILE B 1 164 ? -3.721 -12.375 -13.586 1 96.31 164 ILE B O 1
ATOM 3160 N N . ILE B 1 165 ? -4.617 -11.305 -11.812 1 94.62 165 ILE B N 1
ATOM 3161 C CA . ILE B 1 165 ? -3.355 -11.25 -11.078 1 94.62 165 ILE B CA 1
ATOM 3162 C C . ILE B 1 165 ? -2.852 -12.664 -10.82 1 94.62 165 ILE B C 1
ATOM 3164 O O . ILE B 1 165 ? -1.685 -12.977 -11.07 1 94.62 165 ILE B O 1
ATOM 3168 N N . LEU B 1 166 ? -3.713 -13.516 -10.375 1 95.56 166 LEU B N 1
ATOM 3169 C CA . LEU B 1 166 ? -3.33 -14.883 -10.039 1 95.56 166 LEU B CA 1
ATOM 3170 C C . LEU B 1 166 ? -2.912 -15.656 -11.289 1 95.56 166 LEU B C 1
ATOM 3172 O O . LEU B 1 166 ? -1.976 -16.453 -11.242 1 95.56 166 LEU B O 1
ATOM 3176 N N . ARG B 1 167 ? -3.648 -15.438 -12.32 1 94.56 167 ARG B N 1
ATOM 3177 C CA . ARG B 1 167 ? -3.287 -16.094 -13.57 1 94.56 167 ARG B CA 1
ATOM 3178 C C . ARG B 1 167 ? -1.837 -15.812 -13.945 1 94.56 167 ARG B C 1
ATOM 3180 O O . ARG B 1 167 ? -1.093 -16.719 -14.312 1 94.56 167 ARG B O 1
ATOM 3187 N N . GLU B 1 168 ? -1.488 -14.547 -13.828 1 92.06 168 GLU B N 1
ATOM 3188 C CA . GLU B 1 168 ? -0.127 -14.164 -14.188 1 92.06 168 GLU B CA 1
ATOM 3189 C C . GLU B 1 168 ? 0.89 -14.766 -13.219 1 92.06 168 GLU B C 1
ATOM 3191 O O . GLU B 1 168 ? 1.976 -15.18 -13.633 1 92.06 168 GLU B O 1
ATOM 3196 N N . LYS B 1 169 ? 0.555 -14.789 -11.984 1 91.69 169 LYS B N 1
ATOM 3197 C CA . LYS B 1 169 ? 1.445 -15.383 -10.984 1 91.69 169 LYS B CA 1
ATOM 3198 C C . LYS B 1 169 ? 1.653 -16.875 -11.25 1 91.69 169 LYS B C 1
ATOM 3200 O O . LYS B 1 169 ? 2.773 -17.375 -11.148 1 91.69 169 LYS B O 1
ATOM 3205 N N . PHE B 1 170 ? 0.655 -17.547 -11.656 1 91.69 170 PHE B N 1
ATOM 3206 C CA . PHE B 1 170 ? 0.721 -18.984 -11.852 1 91.69 170 PHE B CA 1
ATOM 3207 C C . PHE B 1 170 ? 1.333 -19.328 -13.211 1 91.69 170 PHE B C 1
ATOM 3209 O O . PHE B 1 170 ? 1.712 -20.469 -13.453 1 91.69 170 PHE B O 1
ATOM 3216 N N . LYS B 1 171 ? 1.369 -18.359 -13.992 1 89.81 171 LYS B N 1
ATOM 3217 C CA . LYS B 1 171 ? 2.037 -18.516 -15.281 1 89.81 171 LYS B CA 1
ATOM 3218 C C . LYS B 1 171 ? 3.553 -18.562 -15.109 1 89.81 171 LYS B C 1
ATOM 3220 O O . LYS B 1 171 ? 4.254 -19.156 -15.93 1 89.81 171 LYS B O 1
ATOM 3225 N N . GLU B 1 172 ? 3.973 -17.969 -14.078 1 82.38 172 GLU B N 1
ATOM 3226 C CA . GLU B 1 172 ? 5.41 -17.906 -13.836 1 82.38 172 GLU B CA 1
ATOM 3227 C C . GLU B 1 172 ? 6.02 -19.297 -13.719 1 82.38 172 GLU B C 1
ATOM 3229 O O . GLU B 1 172 ? 5.477 -20.156 -13.016 1 82.38 172 GLU B O 1
ATOM 3234 N N . GLY B 1 173 ? 7.082 -19.484 -14.367 1 75.12 173 GLY B N 1
ATOM 3235 C CA . GLY B 1 173 ? 7.809 -20.75 -14.297 1 75.12 173 GLY B CA 1
ATOM 3236 C C . GLY B 1 173 ? 7.293 -21.781 -15.281 1 75.12 173 GLY B C 1
ATOM 3237 O O . GLY B 1 173 ? 7.898 -22.844 -15.445 1 75.12 173 GLY B O 1
ATOM 3238 N N . LEU B 1 174 ? 6.105 -21.453 -15.867 1 81.12 174 LEU B N 1
ATOM 3239 C CA . LEU B 1 174 ? 5.555 -22.406 -16.844 1 81.12 174 LEU B CA 1
ATOM 3240 C C . LEU B 1 174 ? 6.262 -22.266 -18.188 1 81.12 174 LEU B C 1
ATOM 3242 O O . LEU B 1 174 ? 6.812 -21.203 -18.5 1 81.12 174 LEU B O 1
ATOM 3246 N N . GLN B 1 175 ? 6.195 -23.328 -18.797 1 78.25 175 GLN B N 1
ATOM 3247 C CA . GLN B 1 175 ? 6.664 -23.297 -20.188 1 78.25 175 GLN B CA 1
ATOM 3248 C C . GLN B 1 175 ? 5.711 -22.484 -21.062 1 78.25 175 GLN B C 1
ATOM 3250 O O . GLN B 1 175 ? 4.543 -22.312 -20.719 1 78.25 175 GLN B O 1
ATOM 3255 N N . GLU B 1 176 ? 6.133 -21.781 -22.094 1 73.62 176 GLU B N 1
ATOM 3256 C CA . GLU B 1 176 ? 5.41 -20.844 -22.969 1 73.62 176 GLU B CA 1
ATOM 3257 C C . GLU B 1 176 ? 4.047 -21.406 -23.344 1 73.62 176 GLU B C 1
ATOM 3259 O O . GLU B 1 176 ? 3.057 -20.672 -23.391 1 73.62 176 GLU B O 1
ATOM 3264 N N . ASP B 1 177 ? 3.912 -22.766 -23.578 1 74.75 177 ASP B N 1
ATOM 3265 C CA . ASP B 1 177 ? 2.664 -23.312 -24.094 1 74.75 177 ASP B CA 1
ATOM 3266 C C . ASP B 1 177 ? 1.92 -24.094 -23.016 1 74.75 177 ASP B C 1
ATOM 3268 O O . ASP B 1 177 ? 0.962 -24.812 -23.312 1 74.75 177 ASP B O 1
ATOM 3272 N N . GLY B 1 178 ? 2.32 -23.844 -21.906 1 82.81 178 GLY B N 1
ATOM 3273 C CA . GLY B 1 178 ? 1.661 -24.578 -20.844 1 82.81 178 GLY B CA 1
ATOM 3274 C C . GLY B 1 178 ? 0.336 -23.969 -20.422 1 82.81 178 GLY B C 1
ATOM 3275 O O . GLY B 1 178 ? 0.148 -22.766 -20.516 1 82.81 178 GLY B O 1
ATOM 3276 N N . GLU B 1 179 ? -0.568 -24.812 -20.109 1 88.69 179 GLU B N 1
ATOM 3277 C CA . GLU B 1 179 ? -1.856 -24.359 -19.594 1 88.69 179 GLU B CA 1
ATOM 3278 C C . GLU B 1 179 ? -1.709 -23.719 -18.219 1 88.69 179 GLU B C 1
ATOM 3280 O O . GLU B 1 179 ? -1.038 -24.266 -17.344 1 88.69 179 GLU B O 1
ATOM 3285 N N . ILE B 1 180 ? -2.242 -22.578 -18.125 1 93.06 180 ILE B N 1
ATOM 3286 C CA . ILE B 1 180 ? -2.188 -21.891 -16.844 1 93.06 180 ILE B CA 1
ATOM 3287 C C . ILE B 1 180 ? -3.369 -22.312 -15.977 1 93.06 180 ILE B C 1
ATOM 3289 O O . ILE B 1 180 ? -4.523 -22.031 -16.312 1 93.06 180 ILE B O 1
ATOM 3293 N N . VAL B 1 181 ? -3.092 -22.984 -14.922 1 94.88 181 VAL B N 1
ATOM 3294 C CA . VAL B 1 181 ? -4.113 -23.422 -13.984 1 94.88 181 VAL B CA 1
ATOM 3295 C C . VAL B 1 181 ? -3.955 -22.688 -12.656 1 94.88 181 VAL B C 1
ATOM 3297 O O . VAL B 1 181 ? -2.898 -22.75 -12.023 1 94.88 181 VAL B O 1
ATOM 3300 N N . ILE B 1 182 ? -4.98 -21.922 -12.289 1 95.88 182 ILE B N 1
ATOM 3301 C CA . ILE B 1 182 ? -4.996 -21.234 -11.008 1 95.88 182 ILE B CA 1
ATOM 3302 C C . ILE B 1 182 ? -5.523 -22.172 -9.922 1 95.88 182 ILE B C 1
ATOM 3304 O O . ILE B 1 182 ? -6.703 -22.531 -9.922 1 95.88 182 ILE B O 1
ATOM 3308 N N . SER B 1 183 ? -4.668 -22.562 -9.086 1 94.88 183 SER B N 1
ATOM 3309 C CA . SER B 1 183 ? -5.078 -23.391 -7.957 1 94.88 183 SER B CA 1
ATOM 3310 C C . SER B 1 183 ? -5.207 -22.562 -6.684 1 94.88 183 SER B C 1
ATOM 3312 O O . SER B 1 183 ? -4.203 -22.234 -6.043 1 94.88 183 SER B O 1
ATOM 3314 N N . VAL B 1 184 ? -6.398 -22.219 -6.312 1 95.5 184 VAL B N 1
ATOM 3315 C CA . VAL B 1 184 ? -6.645 -21.312 -5.195 1 95.5 184 VAL B CA 1
ATOM 3316 C C . VAL B 1 184 ? -7.973 -21.656 -4.527 1 95.5 184 VAL B C 1
ATOM 3318 O O . VAL B 1 184 ? -8.922 -22.062 -5.199 1 95.5 184 VAL B O 1
ATOM 3321 N N . SER B 1 185 ? -7.996 -21.578 -3.234 1 95.12 185 SER B N 1
ATOM 3322 C CA . SER B 1 185 ? -9.234 -21.844 -2.51 1 95.12 185 SER B CA 1
ATOM 3323 C C . SER B 1 185 ? -10.211 -20.672 -2.658 1 95.12 185 SER B C 1
ATOM 3325 O O . SER B 1 185 ? -9.805 -19.547 -2.957 1 95.12 185 SER B O 1
ATOM 3327 N N . ARG B 1 186 ? -11.492 -20.969 -2.455 1 96 186 ARG B N 1
ATOM 3328 C CA . ARG B 1 186 ? -12.508 -19.922 -2.482 1 96 186 ARG B CA 1
ATOM 3329 C C . ARG B 1 186 ? -12.289 -18.922 -1.356 1 96 186 ARG B C 1
ATOM 3331 O O . ARG B 1 186 ? -12.523 -17.719 -1.533 1 96 186 ARG B O 1
ATOM 3338 N N . SER B 1 187 ? -11.805 -19.422 -0.274 1 94.56 187 SER B N 1
ATOM 3339 C CA . SER B 1 187 ? -11.492 -18.547 0.854 1 94.56 187 SER B CA 1
ATOM 3340 C C . SER B 1 187 ? -10.352 -17.594 0.516 1 94.56 187 SER B C 1
ATOM 3342 O O . SER B 1 187 ? -10.422 -16.406 0.831 1 94.56 187 SER B O 1
ATOM 3344 N N . ASP B 1 188 ? -9.32 -18.094 -0.143 1 95.31 188 ASP B N 1
ATOM 3345 C CA . ASP B 1 188 ? -8.203 -17.25 -0.533 1 95.31 188 ASP B CA 1
ATOM 3346 C C . ASP B 1 188 ? -8.625 -16.219 -1.583 1 95.31 188 ASP B C 1
ATOM 3348 O O . ASP B 1 188 ? -8.18 -15.078 -1.554 1 95.31 188 ASP B O 1
ATOM 3352 N N . LEU B 1 189 ? -9.453 -16.641 -2.477 1 95.81 189 LEU B N 1
ATOM 3353 C CA . LEU B 1 189 ? -9.961 -15.695 -3.467 1 95.81 189 LEU B CA 1
ATOM 3354 C C . LEU B 1 189 ? -10.766 -14.586 -2.799 1 95.81 189 LEU B C 1
ATOM 3356 O O . LEU B 1 189 ? -10.648 -13.414 -3.17 1 95.81 189 LEU B O 1
ATOM 3360 N N . GLY B 1 190 ? -11.609 -15 -1.856 1 95.19 190 GLY B N 1
ATOM 3361 C CA . GLY B 1 190 ? -12.336 -14.008 -1.084 1 95.19 190 GLY B CA 1
ATOM 3362 C C . GLY B 1 190 ? -11.422 -13.047 -0.345 1 95.19 190 GLY B C 1
ATOM 3363 O O . GLY B 1 190 ? -11.633 -11.828 -0.381 1 95.19 190 GLY B O 1
ATOM 3364 N N . ALA B 1 191 ? -10.367 -13.602 0.255 1 94.31 191 ALA B N 1
ATO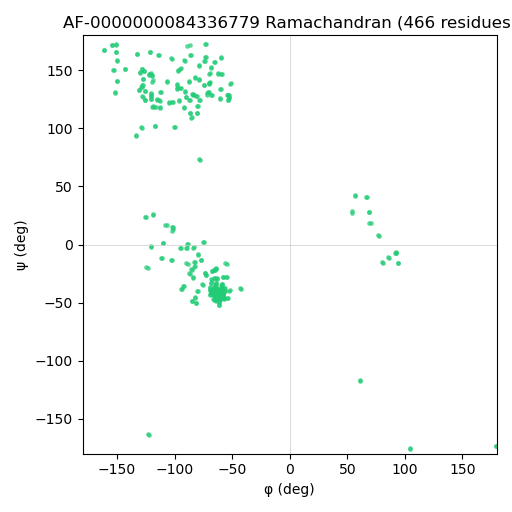M 3365 C CA . ALA B 1 191 ? -9.406 -12.82 1.03 1 94.31 191 ALA B CA 1
ATOM 3366 C C . ALA B 1 191 ? -8.641 -11.844 0.136 1 94.31 191 ALA B C 1
ATOM 3368 O O . ALA B 1 191 ? -8.203 -10.789 0.591 1 94.31 191 ALA B O 1
ATOM 3369 N N . MET B 1 192 ? -8.477 -12.18 -1.118 1 93.75 192 MET B N 1
ATOM 3370 C CA . MET B 1 192 ? -7.75 -11.336 -2.059 1 93.75 192 MET B CA 1
ATOM 3371 C C . MET B 1 192 ? -8.664 -10.258 -2.635 1 93.75 192 MET B C 1
ATOM 3373 O O . MET B 1 192 ? -8.195 -9.18 -3.01 1 93.75 192 MET B O 1
ATOM 3377 N N . SER B 1 193 ? -9.945 -10.523 -2.721 1 94.12 193 SER B N 1
ATOM 3378 C CA . SER B 1 193 ? -10.852 -9.633 -3.439 1 94.12 193 SER B CA 1
ATOM 3379 C C . SER B 1 193 ? -11.789 -8.898 -2.48 1 94.12 193 SER B C 1
ATOM 3381 O O . SER B 1 193 ? -12.633 -8.117 -2.91 1 94.12 193 SER B O 1
ATOM 3383 N N . GLY B 1 194 ? -11.617 -9.156 -1.218 1 91.56 194 GLY B N 1
ATOM 3384 C CA . GLY B 1 194 ? -12.484 -8.523 -0.234 1 91.56 194 GLY B CA 1
ATOM 3385 C C . GLY B 1 194 ? -13.922 -8.984 -0.325 1 91.56 194 GLY B C 1
ATOM 3386 O O . GLY B 1 194 ? -14.844 -8.172 -0.255 1 91.56 194 GLY B O 1
ATOM 3387 N N . LEU B 1 195 ? -14.133 -10.25 -0.54 1 93.69 195 LEU B N 1
ATOM 3388 C CA . LEU B 1 195 ? -15.469 -10.812 -0.7 1 93.69 195 LEU B CA 1
ATOM 3389 C C . LEU B 1 195 ? -15.688 -11.977 0.264 1 93.69 195 LEU B C 1
ATOM 3391 O O . LEU B 1 195 ? -14.734 -12.672 0.628 1 93.69 195 LEU B O 1
ATOM 3395 N N . ALA B 1 196 ? -16.938 -12.102 0.637 1 93.25 196 ALA B N 1
ATOM 3396 C CA . ALA B 1 196 ? -17.297 -13.328 1.331 1 93.25 196 ALA B CA 1
ATOM 3397 C C . ALA B 1 196 ? -17.234 -14.531 0.395 1 93.25 196 ALA B C 1
ATOM 3399 O O . ALA B 1 196 ? -17.422 -14.398 -0.815 1 93.25 196 ALA B O 1
ATOM 3400 N N . GLU B 1 197 ? -16.984 -15.719 1 1 94.31 197 GLU B N 1
ATOM 3401 C CA . GLU B 1 197 ? -16.844 -16.938 0.224 1 94.31 197 GLU B CA 1
ATOM 3402 C C . GLU B 1 197 ? -18.078 -17.203 -0.624 1 94.31 197 GLU B C 1
ATOM 3404 O O . GLU B 1 197 ? -17.969 -17.641 -1.771 1 94.31 197 GLU B O 1
ATOM 3409 N N . GLU B 1 198 ? -19.188 -16.891 -0.054 1 96.62 198 GLU B N 1
ATOM 3410 C CA . GLU B 1 198 ? -20.438 -17.125 -0.769 1 96.62 198 GLU B CA 1
ATOM 3411 C C . GLU B 1 198 ? -20.516 -16.281 -2.039 1 96.62 198 GLU B C 1
ATOM 3413 O O . GLU B 1 198 ? -20.984 -16.766 -3.072 1 96.62 198 GLU B O 1
ATOM 3418 N N . ASN B 1 199 ? -20.125 -15.078 -1.985 1 96.62 199 ASN B N 1
ATOM 3419 C CA . ASN B 1 199 ? -20.109 -14.195 -3.145 1 96.62 199 ASN B CA 1
ATOM 3420 C C . ASN B 1 199 ? -19.109 -14.664 -4.195 1 96.62 199 ASN B C 1
ATOM 3422 O O . ASN B 1 199 ? -19.391 -14.594 -5.395 1 96.62 199 ASN B O 1
ATOM 3426 N N . VAL B 1 200 ? -18 -15.172 -3.764 1 97.38 200 VAL B N 1
ATOM 3427 C CA . VAL B 1 200 ? -16.984 -15.695 -4.676 1 97.38 200 VAL B CA 1
ATOM 3428 C C . VAL B 1 200 ? -17.562 -16.859 -5.473 1 97.38 200 VAL B C 1
ATOM 3430 O O . VAL B 1 200 ? -17.438 -16.906 -6.699 1 97.38 200 VAL B O 1
ATOM 3433 N N . ILE B 1 201 ? -18.156 -17.766 -4.766 1 97.69 201 ILE B N 1
ATOM 3434 C CA . ILE B 1 201 ? -18.719 -18.953 -5.391 1 97.69 201 ILE B CA 1
ATOM 3435 C C . ILE B 1 201 ? -19.766 -18.547 -6.434 1 97.69 201 ILE B C 1
ATOM 3437 O O . ILE B 1 201 ? -19.75 -19.047 -7.559 1 97.69 201 ILE B O 1
ATOM 3441 N N . ARG B 1 202 ? -20.578 -17.594 -6.043 1 97.94 202 ARG B N 1
ATOM 3442 C CA . ARG B 1 202 ? -21.625 -17.141 -6.949 1 97.94 202 ARG B CA 1
ATOM 3443 C C . ARG B 1 202 ? -21.016 -16.484 -8.195 1 97.94 202 ARG B C 1
ATOM 3445 O O . ARG B 1 202 ? -21.438 -16.781 -9.312 1 97.94 202 ARG B O 1
ATOM 3452 N N . LEU B 1 203 ? -20.156 -15.672 -8.047 1 98.12 203 LEU B N 1
ATOM 3453 C CA . LEU B 1 203 ? -19.547 -14.938 -9.148 1 98.12 203 LEU B CA 1
ATOM 3454 C C . LEU B 1 203 ? -18.75 -15.883 -10.055 1 98.12 203 LEU B C 1
ATOM 3456 O O . LEU B 1 203 ? -18.75 -15.727 -11.273 1 98.12 203 LEU B O 1
ATOM 3460 N N . LEU B 1 204 ? -18.062 -16.812 -9.445 1 98.06 204 LEU B N 1
ATOM 3461 C CA . LEU B 1 204 ? -17.359 -17.812 -10.234 1 98.06 204 LEU B CA 1
ATOM 3462 C C . LEU B 1 204 ? -18.328 -18.609 -11.102 1 98.06 204 LEU B C 1
ATOM 3464 O O . LEU B 1 204 ? -18.016 -18.922 -12.258 1 98.06 204 LEU B O 1
ATOM 3468 N N . ARG B 1 205 ? -19.438 -18.906 -10.492 1 97.81 205 ARG B N 1
ATOM 3469 C CA . ARG B 1 205 ? -20.469 -19.594 -11.266 1 97.81 205 ARG B CA 1
ATOM 3470 C C . ARG B 1 205 ? -20.922 -18.75 -12.445 1 97.81 205 ARG B C 1
ATOM 3472 O O . ARG B 1 205 ? -21.109 -19.266 -13.555 1 97.81 205 ARG B O 1
ATOM 3479 N N . ASP B 1 206 ? -21.094 -17.516 -12.164 1 98.19 206 ASP B N 1
ATOM 3480 C CA . ASP B 1 206 ? -21.5 -16.594 -13.227 1 98.19 206 ASP B CA 1
ATOM 3481 C C . ASP B 1 206 ? -20.453 -16.547 -14.344 1 98.19 206 ASP B C 1
ATOM 3483 O O . ASP B 1 206 ? -20.797 -16.609 -15.523 1 98.19 206 ASP B O 1
ATOM 3487 N N . PHE B 1 207 ? -19.219 -16.406 -13.977 1 98.31 207 PHE B N 1
ATOM 3488 C CA . PHE B 1 207 ? -18.125 -16.375 -14.945 1 98.31 207 PHE B CA 1
ATOM 3489 C C . PHE B 1 207 ? -18.062 -17.656 -15.75 1 98.31 207 PHE B C 1
ATOM 3491 O O . PHE B 1 207 ? -17.781 -17.641 -16.953 1 98.31 207 PHE B O 1
ATOM 3498 N N . LYS B 1 208 ? -18.281 -18.766 -15.086 1 98.06 208 LYS B N 1
ATOM 3499 C CA . LYS B 1 208 ? -18.297 -20.062 -15.758 1 98.06 208 LYS B CA 1
ATOM 3500 C C . LYS B 1 208 ? -19.438 -20.156 -16.766 1 98.06 208 LYS B C 1
ATOM 3502 O O . LYS B 1 208 ? -19.25 -20.609 -17.891 1 98.06 208 LYS B O 1
ATOM 3507 N N . THR B 1 209 ? -20.609 -19.734 -16.328 1 98.12 209 THR B N 1
ATOM 3508 C CA . THR B 1 209 ? -21.797 -19.75 -17.188 1 98.12 209 THR B CA 1
ATOM 3509 C C . THR B 1 209 ? -21.547 -18.906 -18.438 1 98.12 209 THR B C 1
ATOM 3511 O O . THR B 1 209 ? -22 -19.266 -19.531 1 98.12 209 THR B O 1
ATOM 3514 N N . GLN B 1 210 ? -20.812 -17.875 -18.281 1 97.94 210 GLN B N 1
ATOM 3515 C CA . GLN B 1 210 ? -20.5 -16.984 -19.391 1 97.94 210 GLN B CA 1
ATOM 3516 C C . GLN B 1 210 ? -19.328 -17.516 -20.203 1 97.94 210 GLN B C 1
ATOM 3518 O O . GLN B 1 210 ? -18.891 -16.859 -21.156 1 97.94 210 GLN B O 1
ATOM 3523 N N . LYS B 1 211 ? -18.734 -18.594 -19.844 1 98 211 LYS B N 1
ATOM 3524 C CA . LYS B 1 211 ? -17.641 -19.297 -20.516 1 98 211 LYS B CA 1
ATOM 3525 C C . LYS B 1 211 ? -16.344 -18.469 -20.453 1 98 211 LYS B C 1
ATOM 3527 O O . LYS B 1 211 ? -15.531 -18.516 -21.375 1 98 211 LYS B O 1
ATOM 3532 N N . ILE B 1 212 ? -16.234 -17.688 -19.453 1 97.94 212 ILE B N 1
ATOM 3533 C CA . ILE B 1 212 ? -15.016 -16.922 -19.234 1 97.94 212 ILE B CA 1
ATOM 3534 C C . ILE B 1 212 ? -13.953 -17.812 -18.594 1 97.94 212 ILE B C 1
ATOM 3536 O O . ILE B 1 212 ? -12.773 -17.719 -18.922 1 97.94 212 ILE B O 1
ATOM 3540 N N . ILE B 1 213 ? -14.445 -18.609 -17.688 1 98.31 213 ILE B N 1
ATOM 3541 C CA . ILE B 1 213 ? -13.547 -19.531 -16.984 1 98.31 213 ILE B CA 1
ATOM 3542 C C . ILE B 1 213 ? -14.148 -20.922 -16.953 1 98.31 213 ILE B C 1
ATOM 3544 O O . ILE B 1 213 ? -15.32 -21.109 -17.297 1 98.31 213 ILE B O 1
ATOM 3548 N N . GLU B 1 214 ? -13.297 -21.844 -16.656 1 98.12 214 GLU B N 1
ATOM 3549 C CA . GLU B 1 214 ? -13.695 -23.203 -16.281 1 98.12 214 GLU B CA 1
ATOM 3550 C C . GLU B 1 214 ? -13.203 -23.562 -14.883 1 98.12 214 GLU B C 1
ATOM 3552 O O . GLU B 1 214 ? -12.172 -23.062 -14.438 1 98.12 214 GLU B O 1
ATOM 3557 N N . ILE B 1 215 ? -13.992 -24.375 -14.211 1 97.19 215 ILE B N 1
ATOM 3558 C CA . ILE B 1 215 ? -13.664 -24.734 -12.836 1 97.19 215 ILE B CA 1
ATOM 3559 C C . ILE B 1 215 ? -13.68 -26.25 -12.672 1 97.19 215 ILE B C 1
ATOM 3561 O O . ILE B 1 215 ? -14.641 -26.906 -13.07 1 97.19 215 ILE B O 1
ATOM 3565 N N . GLU B 1 216 ? -12.656 -26.75 -12.172 1 95.06 216 GLU B N 1
ATOM 3566 C CA . GLU B 1 216 ? -12.555 -28.141 -11.734 1 95.06 216 GLU B CA 1
ATOM 3567 C C . GLU B 1 216 ? -12.016 -28.234 -10.312 1 95.06 216 GLU B C 1
ATOM 3569 O O . GLU B 1 216 ? -10.805 -28.25 -10.102 1 95.06 216 GLU B O 1
ATOM 3574 N N . GLY B 1 217 ? -12.914 -28.438 -9.375 1 91.25 217 GLY B N 1
ATOM 3575 C CA . GLY B 1 217 ? -12.492 -28.391 -7.984 1 91.25 217 GLY B CA 1
ATOM 3576 C C . GLY B 1 217 ? -11.93 -27.047 -7.578 1 91.25 217 GLY B C 1
ATOM 3577 O O . GLY B 1 217 ? -12.609 -26.016 -7.695 1 91.25 217 GLY B O 1
ATOM 3578 N N . ARG B 1 218 ? -10.68 -27.031 -7.203 1 90.12 218 ARG B N 1
ATOM 3579 C CA . ARG B 1 218 ? -10.047 -25.781 -6.797 1 90.12 218 ARG B CA 1
ATOM 3580 C C . ARG B 1 218 ? -9.305 -25.141 -7.965 1 90.12 218 ARG B C 1
ATOM 3582 O O . ARG B 1 218 ? -8.789 -24.031 -7.84 1 90.12 218 ARG B O 1
ATOM 3589 N N . ASN B 1 219 ? -9.32 -25.828 -9.062 1 96.25 219 ASN B N 1
ATOM 3590 C CA . ASN B 1 219 ? -8.594 -25.344 -10.227 1 96.25 219 ASN B CA 1
ATOM 3591 C C . ASN B 1 219 ? -9.477 -24.469 -11.117 1 96.25 219 ASN B C 1
ATOM 3593 O O . ASN B 1 219 ? -10.617 -24.812 -11.406 1 96.25 219 ASN B O 1
ATOM 3597 N N . ILE B 1 220 ? -8.93 -23.328 -11.461 1 97.81 220 ILE B N 1
ATOM 3598 C CA . ILE B 1 220 ? -9.625 -22.391 -12.328 1 97.81 220 ILE B CA 1
ATOM 3599 C C . ILE B 1 220 ? -8.797 -22.141 -13.594 1 97.81 220 ILE B C 1
ATOM 3601 O O . ILE B 1 220 ? -7.594 -21.891 -13.516 1 97.81 220 ILE B O 1
ATOM 3605 N N . ILE B 1 221 ? -9.391 -22.297 -14.719 1 97.5 221 ILE B N 1
ATOM 3606 C CA . ILE B 1 221 ? -8.75 -22.031 -16 1 97.5 221 ILE B CA 1
ATOM 3607 C C . ILE B 1 221 ? -9.461 -20.859 -16.703 1 97.5 221 ILE B C 1
ATOM 3609 O O . ILE B 1 221 ? -10.68 -20.906 -16.891 1 97.5 221 ILE B O 1
ATOM 3613 N N . VAL B 1 222 ? -8.742 -19.859 -17.047 1 96.88 222 VAL B N 1
ATOM 3614 C CA . VAL B 1 222 ? -9.312 -18.734 -17.781 1 96.88 222 VAL B CA 1
ATOM 3615 C C . VAL B 1 222 ? -9.43 -19.094 -19.266 1 96.88 222 VAL B C 1
ATOM 3617 O O . VAL B 1 222 ? -8.422 -19.328 -19.922 1 96.88 222 VAL B O 1
ATOM 3620 N N . LEU B 1 223 ? -10.562 -19.094 -19.812 1 96.69 223 LEU B N 1
ATOM 3621 C CA . LEU B 1 223 ? -10.836 -19.484 -21.188 1 96.69 223 LEU B CA 1
ATOM 3622 C C . LEU B 1 223 ? -10.797 -18.266 -22.109 1 96.69 223 LEU B C 1
ATOM 3624 O O . LEU B 1 223 ? -10.375 -18.375 -23.266 1 96.69 223 LEU B O 1
ATOM 3628 N N . ASP B 1 224 ? -11.242 -17.203 -21.609 1 95.62 224 ASP B N 1
ATOM 3629 C CA . ASP B 1 224 ? -11.336 -15.977 -22.391 1 95.62 224 ASP B CA 1
ATOM 3630 C C . ASP B 1 224 ? -10.789 -14.781 -21.609 1 95.62 224 ASP B C 1
ATOM 3632 O O . ASP B 1 224 ? -11.547 -14.07 -20.953 1 95.62 224 ASP B O 1
ATOM 3636 N N . ILE B 1 225 ? -9.57 -14.523 -21.828 1 94.56 225 ILE B N 1
ATOM 3637 C CA . ILE B 1 225 ? -8.875 -13.492 -21.062 1 94.56 225 ILE B CA 1
ATOM 3638 C C . ILE B 1 225 ? -9.43 -12.117 -21.422 1 94.56 225 ILE B C 1
ATOM 3640 O O . ILE B 1 225 ? -9.516 -11.234 -20.562 1 94.56 225 ILE B O 1
ATOM 3644 N N . ARG B 1 226 ? -9.859 -11.867 -22.625 1 95.19 226 ARG B N 1
ATOM 3645 C CA . ARG B 1 226 ? -10.414 -10.578 -23.047 1 95.19 226 ARG B CA 1
ATOM 3646 C C . ARG B 1 226 ? -11.703 -10.273 -22.297 1 95.19 226 ARG B C 1
ATOM 3648 O O . ARG B 1 226 ? -11.898 -9.156 -21.812 1 95.19 226 ARG B O 1
ATOM 3655 N N . SER B 1 227 ? -12.516 -11.289 -22.203 1 95.88 227 SER B N 1
ATOM 3656 C CA . SER B 1 227 ? -13.766 -11.117 -21.469 1 95.88 227 SER B CA 1
ATOM 3657 C C . SER B 1 227 ? -13.508 -10.883 -19.984 1 95.88 227 SER B C 1
ATOM 3659 O O . SER B 1 227 ? -14.211 -10.102 -19.344 1 95.88 227 SER B O 1
ATOM 3661 N N . LEU B 1 228 ? -12.539 -11.586 -19.422 1 96.62 228 LEU B N 1
ATOM 3662 C CA . LEU B 1 228 ? -12.195 -11.398 -18.016 1 96.62 228 LEU B CA 1
ATOM 3663 C C . LEU B 1 228 ? -11.703 -9.977 -17.766 1 96.62 228 LEU B C 1
ATOM 3665 O O . LEU B 1 228 ? -12.078 -9.352 -16.781 1 96.62 228 LEU B O 1
ATOM 3669 N N . VAL B 1 229 ? -10.875 -9.484 -18.672 1 95.56 229 VAL B N 1
ATOM 3670 C CA . VAL B 1 229 ? -10.367 -8.125 -18.578 1 95.56 229 VAL B CA 1
ATOM 3671 C C . VAL B 1 229 ? -11.523 -7.129 -18.672 1 95.56 229 VAL B C 1
ATOM 3673 O O . VAL B 1 229 ? -11.562 -6.137 -17.938 1 95.56 229 VAL B O 1
ATOM 3676 N N . LYS B 1 230 ? -12.445 -7.379 -19.562 1 94.62 230 LYS B N 1
ATOM 3677 C CA . LYS B 1 230 ? -13.625 -6.531 -19.688 1 94.62 230 LYS B CA 1
ATOM 3678 C C . LYS B 1 230 ? -14.406 -6.488 -18.375 1 94.62 230 LYS B C 1
ATOM 3680 O O . LYS B 1 230 ? -14.875 -5.43 -17.953 1 94.62 230 LYS B O 1
ATOM 3685 N N . GLU B 1 231 ? -14.492 -7.645 -17.719 1 93.88 231 GLU B N 1
ATOM 3686 C CA . GLU B 1 231 ? -15.203 -7.738 -16.438 1 93.88 231 GLU B CA 1
ATOM 3687 C C . GLU B 1 231 ? -14.516 -6.902 -15.359 1 93.88 231 GLU B C 1
ATOM 3689 O O . GLU B 1 231 ? -15.18 -6.402 -14.445 1 93.88 231 GLU B O 1
ATOM 3694 N N . SER B 1 232 ? -13.242 -6.816 -15.375 1 92.5 232 SER B N 1
ATOM 3695 C CA . SER B 1 232 ? -12.484 -6.078 -14.367 1 92.5 232 SER B CA 1
ATOM 3696 C C . SER B 1 232 ? -12.773 -4.582 -14.453 1 92.5 232 SER B C 1
ATOM 3698 O O . SER B 1 232 ? -12.508 -3.84 -13.5 1 92.5 232 SER B O 1
ATOM 3700 N N . ASN B 1 233 ? -13.25 -4.086 -15.609 1 85.69 233 ASN B N 1
ATOM 3701 C CA . ASN B 1 233 ? -13.586 -2.682 -15.828 1 85.69 233 ASN B CA 1
ATOM 3702 C C . ASN B 1 233 ? -12.414 -1.766 -15.484 1 85.69 233 ASN B C 1
ATOM 3704 O O . ASN B 1 233 ? -12.609 -0.695 -14.906 1 85.69 233 ASN B O 1
ATOM 3708 N N . TYR B 1 234 ? -11.203 -2.391 -15.633 1 78.38 234 TYR B N 1
ATOM 3709 C CA . TYR B 1 234 ? -10.047 -1.541 -15.375 1 78.38 234 TYR B CA 1
ATOM 3710 C C . TYR B 1 234 ? -9.875 -0.498 -16.469 1 78.38 234 TYR B C 1
ATOM 3712 O O . TYR B 1 234 ? -10.094 -0.789 -17.641 1 78.38 234 TYR B O 1
ATOM 3720 N N . PRO B 1 235 ? -9.688 0.801 -16.156 1 61.5 235 PRO B N 1
ATOM 3721 C CA . PRO B 1 235 ? -9.586 1.81 -17.219 1 61.5 235 PRO B CA 1
ATOM 3722 C C . PRO B 1 235 ? -8.406 1.572 -18.156 1 61.5 235 PRO B C 1
ATOM 3724 O O . PRO B 1 235 ? -7.414 0.951 -17.75 1 61.5 235 PRO B O 1
#

Sequence (470 aa):
MSLSGLFPIDRWTFTTRFVLQSLSQNDRDALLARQTNISYMKGEVIFRENTVPSGVYLIISGKVKKYRVSGQAKAQIIYVAGQGELVGYHAILSEERYPDSAAAMEPCKIAYIPKEDFTGTLYNSPSFSRYLLKSLSHEFTVYANMLSTLMQHSASERLAIALIILREKFKEGLQEDGEIVISVSRSDLGAMSGLAEENVIRLLRDFKTQKIIEIEGRNIIVLDIRSLVKESNYPMSLSGLFPIDRWTFTTRFVLQSLSQNDRDALLARQTNISYMKGEVIFRENTVPSGVYLIISGKVKKYRVSGQAKAQIIYVAGQGELVGYHAILSEERYPDSAAAMEPCKIAYIPKEDFTGTLYNSPSFSRYLLKSLSHEFTVYANMLSTLMQHSASERLAIALIILREKFKEGLQEDGEIVISVSRSDLGAMSGLAEENVIRLLRDFKTQKIIEIEGRNIIVLDIRSLVKESNYP

Solvent-accessible surface area (backbone atoms only — not comparable to full-atom values): 24426 Å² total; per-residue (Å²): 135,79,53,75,95,71,48,73,58,76,51,68,49,81,56,47,41,53,44,64,68,68,40,52,71,68,52,45,48,50,35,52,63,74,47,45,80,44,77,40,48,58,67,39,69,76,49,52,52,70,36,78,67,67,38,30,36,37,27,67,36,43,36,34,38,32,30,37,69,47,99,82,69,47,56,33,40,77,50,74,45,34,60,50,22,71,44,56,51,43,23,60,54,41,70,42,46,26,81,38,23,32,28,24,66,30,62,24,39,32,33,38,24,44,40,64,33,48,52,50,36,39,76,70,27,68,66,51,41,52,40,48,45,19,37,50,26,42,40,50,44,25,49,53,48,50,51,46,42,70,55,70,46,51,72,66,19,30,46,31,46,46,50,53,53,44,43,56,56,50,38,58,92,50,60,94,85,52,83,54,59,34,71,53,52,57,60,55,52,8,21,54,38,58,42,56,48,69,56,42,55,51,49,51,50,51,37,35,74,68,54,29,31,46,75,58,90,53,32,36,33,74,69,29,64,66,58,39,48,60,50,27,65,67,131,136,79,53,75,95,72,49,72,59,75,50,69,48,81,56,48,40,54,43,65,69,68,41,52,70,68,51,45,49,49,33,51,64,75,47,45,80,44,79,39,49,58,67,38,70,77,48,52,51,70,36,78,66,67,38,30,35,36,26,67,36,44,38,33,38,32,29,39,71,45,97,81,70,46,57,36,40,76,51,75,43,36,61,51,22,70,43,57,50,43,21,59,52,39,70,42,45,25,80,38,22,32,28,25,67,31,63,24,38,32,33,38,24,44,40,65,33,49,52,50,35,39,75,69,27,68,67,51,40,52,41,47,44,20,37,50,26,43,41,50,44,24,48,54,48,51,51,47,42,69,55,70,44,50,73,65,18,30,45,31,45,45,49,54,52,43,45,56,55,49,40,59,93,50,60,96,85,52,82,54,59,34,72,53,52,59,60,56,51,9,20,55,37,58,42,56,48,68,57,42,54,52,50,51,49,51,37,35,75,69,54,30,32,47,75,59,89,52,33,36,33,75,70,28,65,68,59,38,49,59,50,28,64,66,132

Secondary structure (DSSP, 8-state):
---TTT--GGGTS--HHHHHHTS-HHHHHHHTTT-EEEEE-TT-EEE-TTSPP-EEEEEEES-EEEEEE-TT--EEEEEEE-TT-EESHHHHHHT---SSEEEESS-EEEEEEEHHHHHHHHHH-HHHHHHHHHHHHHHHHHHHHHHHHHHHS-HHHHHHHHHHHHHHHHHTTS-TT----EE--HHHHHHHHT--HHHHHHHHHHHHHTTSEEEETTEEEES-HHHHHHHHT--/---TTT--GGGTS--HHHHHHTS-HHHHHHHTTT-EEEEE-TT-EEE-TTSPP-EEEEEEES-EEEEEE-TT--EEEEEEE-TT-EESHHHHHHTS--SSEEEESS-EEEEEEEHHHHHHHHHH-HHHHHHHHHHHHHHHHHHHHHHHHHHH--HHHHHHHHHHHHHHHHHTTS-TT----EE--HHHHHHHHT--HHHHHHHHHHHHHTTSEEEETTEEEES-HHHHHHHHT--

InterPro domains:
  IPR000595 Cyclic nucleotide-binding domain [PF00027] (39-119)
  IPR000595 Cyclic nucleotide-binding domain [PS50042] (19-139)
  IPR000595 Cyclic nucleotide-binding domain [SM00100] (19-137)
  IPR000595 Cyclic nucleotide-binding domain [cd00038] (19-133)
  IPR012318 Crp-type HTH domain [PF13545] (157-229)
  IPR012318 Crp-type HTH domain [PS51063] (153-226)
  IPR012318 Crp-type HTH domain [SM00419] (176-224)
  IPR014710 RmlC-like jelly roll fold [G3D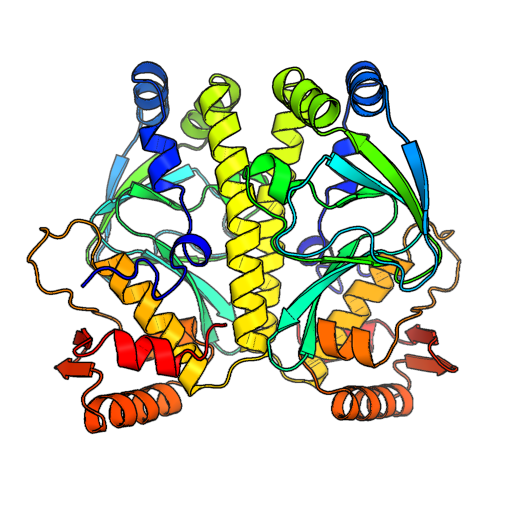SA:2.60.120.10] (12-153)
  IPR018490 Cyclic nucleotide-binding domain superfamily [SSF51206] (17-150)
  IPR036388 Winged helix-like DNA-binding domain superfamily [G3DSA:1.10.10.10] (155-234)
  IPR036390 Winged helix DNA-binding domain superfamily [SSF46785] (154-232)
  IPR050397 Global Transcriptional Regulators in Environmental Response [PTHR24567] (19-227)

Organism: NCBI:txid1302689

pLDDT: mean 92.67, std 6.83, range [59.94, 98.5]

Radius of gyration: 22.3 Å; Cα contacts (8 Å, |Δi|>4): 903; chains: 2; bounding box: 55×57×49 Å